Protein 3CGG (pdb70)

Nearest PDB structures (foldseek):
  3cgg-assembly2_B  TM=9.320E-01  e=7.647E-38  Corynebacterium glutamicum ATCC 13032
  3l8d-assembly1_A-2  TM=7.790E-01  e=5.181E-12  Bacillus thuringiensis str. Al Hakam
  3h2b-assembly1_A  TM=7.964E-01  e=1.984E-09  Corynebacterium glutamicum ATCC 13032
  9fce-assembly2_B  TM=7.310E-01  e=1.446E-09  Streptomyces sp.
  3ou2-assembly1_A  TM=6.911E-01  e=1.068E-07  Streptomyces luridus

Organism: Corynebacterium glutamicum (strain ATCC 13032 / DSM 20300 / JCM 1318 / BCRC 11384 / CCUG 27702 / LMG 3730 / NBRC 12168 / NCIMB 10025 / NRRL B-2784 / 534) (NCBI:txid196627)

Solvent-accessible surface area: 17371 Å² total

B-factor: mean 32.5, std 9.63, range [6.29, 96.03]

InterPro domains:
  IPR029063 S-adenosyl-L-methionine-dependent methyltransferase superfamily [G3DSA:3.40.50.150] (31-225)
  IPR029063 S-adenosyl-L-methionine-dependent methyltransferase superfamily [SSF53335] (32-223)
  IPR041698 Methyltransferase domain 25 [PF13649] (80-171)

Secondary structure (DSSP, 8-state):
---GGGS--HHHHHHHHHHH-----HHHHHHH---TT-EEEEET-TTTHHHHHHHHTT-EEEEEES-HHHHHHHHHH-TTSEEEE--TTTS------EEEEEE------S-HHHHHHHHHHHHHHEEEEEEEEEEEETTSS--HHHHHHHHHHHTEEEEEEESSTT-PBP-TT-SEEEEEEEE-/--HHHHHHHHHHHHHHHTT----HHHHHHH---TT-EEEEET-TT-HHHHHHHHTT-EEEEEES-HHHHHHHHHH-TTSEEEE--TTTS------EEEEEE-S----S-GGGHHHHHHHHHHHEEEEEEEEEEEETTSS--HHHHHHHHHHHTEEEEEEESSTT--B--TT-SEEEEEEEE-

Structure (mmCIF, N/CA/C/O backbone):
data_3CGG
#
_entry.id   3CGG
#
_cell.length_a   51.330
_cell.length_b   87.398
_cell.length_c   92.429
_cell.angle_alpha   90.000
_cell.angle_beta   90.000
_cell.angle_gamma   90.000
#
_symmetry.space_group_name_H-M   'P 21 21 21'
#
loop_
_entity.id
_entity.type
_entity.pdbx_description
1 polymer 'SAM-dependent methyltransferase'
2 non-polymer '2-[N-CYCLOHEXYLAMINO]ETHANE SULFONIC ACID'
3 non-polymer 1,2-ETHANEDIOL
4 non-polymer 'CITRIC ACID'
5 water water
#
loop_
_atom_site.group_PDB
_atom_site.id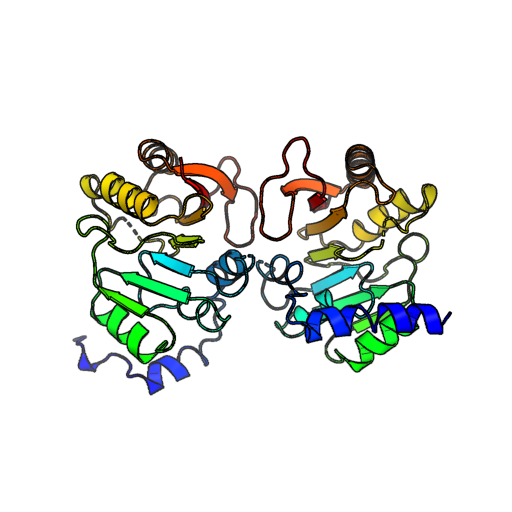
_atom_site.type_symbol
_atom_site.label_atom_id
_atom_site.label_alt_id
_atom_site.label_comp_id
_atom_site.label_asym_id
_atom_site.label_entity_id
_atom_site.label_seq_id
_atom_site.pdbx_PDB_ins_code
_atom_site.Cartn_x
_atom_site.Cartn_y
_atom_site.Cartn_z
_atom_site.occupancy
_atom_site.B_iso_or_equiv
_atom_site.auth_seq_id
_atom_site.auth_comp_id
_atom_site.auth_asym_id
_atom_site.auth_atom_id
_atom_site.pdbx_PDB_model_num
ATOM 1 N N . ASP A 1 10 ? 51.651 29.755 27.343 1.00 58.02 9 ASP A N 1
ATOM 2 C CA . ASP A 1 10 ? 51.459 28.376 26.812 1.00 59.70 9 ASP A CA 1
ATOM 3 C C . ASP A 1 10 ? 50.064 28.230 26.176 1.00 60.32 9 ASP A C 1
ATOM 4 O O . ASP A 1 10 ? 49.648 27.130 25.814 1.00 60.01 9 ASP A O 1
ATOM 6 N N . ASN A 1 11 ? 49.370 29.360 26.021 1.00 60.91 10 ASN A N 1
ATOM 7 C CA . ASN A 1 11 ? 48.048 29.412 25.395 1.00 60.61 10 ASN A CA 1
ATOM 8 C C . ASN A 1 11 ? 48.123 29.260 23.863 1.00 59.76 10 ASN A C 1
ATOM 9 O O . ASN A 1 11 ? 48.995 29.845 23.212 1.00 59.80 10 ASN A O 1
ATOM 14 N N . ASN A 1 12 ? 47.194 28.477 23.306 1.00 57.98 11 ASN A N 1
ATOM 15 C CA . ASN A 1 12 ? 47.165 28.131 21.875 1.00 55.87 11 ASN A CA 1
ATOM 16 C C . ASN A 1 12 ? 45.713 27.795 21.468 1.00 55.82 11 ASN A C 1
ATOM 17 O O . ASN A 1 12 ? 44.858 27.643 22.348 1.00 54.84 11 ASN A O 1
ATOM 22 N N . PRO A 1 13 ? 45.421 27.692 20.145 1.00 56.70 12 PRO A N 1
ATOM 23 C CA . PRO A 1 13 ? 44.012 27.539 19.695 1.00 55.98 12 PRO A CA 1
ATOM 24 C C . PRO A 1 13 ? 43.334 26.176 20.015 1.00 53.73 12 PRO A C 1
ATOM 25 O O . PRO A 1 13 ? 42.114 26.024 19.794 1.00 50.62 12 PRO A O 1
ATOM 29 N N . ALA A 1 14 ? 44.114 25.216 20.527 1.00 51.98 13 ALA A N 1
ATOM 30 C CA . ALA A 1 14 ? 43.578 23.959 21.058 1.00 51.08 13 ALA A CA 1
ATOM 31 C C . ALA A 1 14 ? 42.954 24.104 22.468 1.00 50.78 13 ALA A C 1
ATOM 32 O O . ALA A 1 14 ? 42.340 23.151 22.969 1.00 50.32 13 ALA A O 1
ATOM 34 N N . HIS A 1 15 ? 43.122 25.273 23.100 1.00 50.71 14 HIS A N 1
ATOM 35 C CA . HIS A 1 15 ? 42.503 25.589 24.407 1.00 50.47 14 HIS A CA 1
ATOM 36 C C . HIS A 1 15 ? 41.101 26.212 24.324 1.00 51.29 14 HIS A C 1
ATOM 37 O O . HIS A 1 15 ? 40.440 26.376 25.353 1.00 53.32 14 HIS A O 1
ATOM 44 N N . SER A 1 16 ? 40.655 26.593 23.133 1.00 49.37 15 SER A N 1
ATOM 45 C CA . SER A 1 16 ? 39.386 27.328 23.011 1.00 49.22 15 SER A CA 1
ATOM 46 C C . SER A 1 16 ? 38.170 26.382 23.001 1.00 46.90 15 SER A C 1
ATOM 47 O O . SER A 1 16 ? 38.308 25.162 22.887 1.00 44.93 15 SER A O 1
ATOM 50 N N . GLU A 1 17 ? 36.982 26.951 23.159 1.00 46.07 16 GLU A N 1
ATOM 51 C CA . GLU A 1 17 ? 35.780 26.141 23.362 1.00 46.31 16 GLU A CA 1
ATOM 52 C C . GLU A 1 17 ? 35.175 25.753 22.020 1.00 41.70 16 GLU A C 1
ATOM 53 O O . GLU A 1 17 ? 35.080 26.589 21.111 1.00 41.25 16 GLU A O 1
ATOM 59 N N . ASN A 1 18 ? 34.748 24.491 21.919 1.00 37.65 17 ASN A N 1
ATOM 60 C CA . ASN A 1 18 ? 33.954 24.040 20.780 1.00 33.76 17 ASN A CA 1
ATOM 61 C C . ASN A 1 18 ? 32.507 24.488 20.931 1.00 32.32 17 ASN A C 1
ATOM 62 O O . ASN A 1 18 ? 32.152 25.191 21.882 1.00 32.37 17 ASN A O 1
ATOM 67 N N . TYR A 1 19 ? 31.683 24.086 19.969 1.00 31.71 18 TYR A N 1
ATOM 68 C CA . TYR A 1 19 ? 30.288 24.510 19.880 1.00 27.79 18 TYR A CA 1
ATOM 69 C C . TYR A 1 19 ? 29.485 24.142 21.127 1.00 27.46 18 TYR A C 1
ATOM 70 O O . TYR A 1 19 ? 28.767 24.979 21.674 1.00 22.22 18 TYR A O 1
ATOM 79 N N . ALA A 1 20 ? 29.599 22.886 21.566 1.00 26.48 19 ALA A N 1
ATOM 80 C CA . ALA A 1 20 ? 28.893 22.434 22.770 1.00 28.78 19 ALA A CA 1
ATOM 81 C C . ALA A 1 20 ? 29.286 23.283 23.992 1.00 29.59 19 ALA A C 1
ATOM 82 O O . ALA A 1 20 ? 28.434 23.785 24.741 1.00 28.86 19 ALA A O 1
ATOM 84 N N . GLN A 1 21 ? 30.593 23.447 24.163 1.00 33.05 20 GLN A N 1
ATOM 85 C CA . GLN A 1 21 ? 31.143 24.103 25.340 1.00 33.11 20 GLN A CA 1
ATOM 86 C C . GLN A 1 21 ? 30.709 25.565 25.363 1.00 33.65 20 GLN A C 1
ATOM 87 O O . GLN A 1 21 ? 30.200 26.027 26.374 1.00 35.97 20 GLN A O 1
ATOM 93 N N . ARG A 1 22 ? 30.866 26.277 24.250 1.00 34.42 21 ARG A N 1
ATOM 94 C CA . ARG A 1 22 ? 30.357 27.640 24.134 1.00 34.41 21 ARG A CA 1
ATOM 95 C C . ARG A 1 22 ? 28.922 27.755 24.593 1.00 35.62 21 ARG A C 1
ATOM 96 O O . ARG A 1 22 ? 28.614 28.597 25.413 1.00 35.96 21 ARG A O 1
ATOM 104 N N . TRP A 1 23 ? 28.039 26.948 24.007 1.00 36.91 22 TRP A N 1
ATOM 105 C CA . TRP A 1 23 ? 26.599 26.980 24.323 1.00 37.93 22 TRP A CA 1
ATOM 106 C C . TRP A 1 23 ? 26.393 26.755 25.835 1.00 36.49 22 TRP A C 1
ATOM 107 O O . TRP A 1 23 ? 25.752 27.554 26.511 1.00 35.51 22 TRP A O 1
ATOM 118 N N . ARG A 1 24 ? 26.944 25.664 26.368 1.00 36.91 23 ARG A N 1
ATOM 119 C CA . ARG A 1 24 ? 26.779 25.355 27.799 1.00 35.73 23 ARG A CA 1
ATOM 120 C C . ARG A 1 24 ? 27.355 26.449 28.706 1.00 38.59 23 ARG A C 1
ATOM 121 O O . ARG A 1 24 ? 26.731 26.815 29.697 1.00 37.93 23 ARG A O 1
ATOM 129 N N . ASN A 1 25 ? 28.547 26.951 28.377 1.00 41.65 24 ASN A N 1
ATOM 130 C CA . ASN A 1 25 ? 29.197 27.989 29.182 1.00 43.89 24 ASN A CA 1
ATOM 131 C C . ASN A 1 25 ? 28.380 29.303 29.202 1.00 45.48 24 ASN A C 1
ATOM 132 O O . ASN A 1 25 ? 28.331 29.969 30.243 1.00 46.69 24 ASN A O 1
ATOM 137 N N A LEU A 1 26 ? 27.747 29.666 28.085 0.50 46.09 25 LEU A N 1
ATOM 138 N N B LEU A 1 26 ? 27.746 29.659 28.086 0.50 45.53 25 LEU A N 1
ATOM 139 C CA A LEU A 1 26 ? 26.913 30.878 28.049 0.50 47.81 25 LEU A CA 1
ATOM 140 C CA B LEU A 1 26 ? 26.916 30.869 28.042 0.50 46.72 25 LEU A CA 1
ATOM 141 C C A LEU A 1 26 ? 25.624 30.694 28.868 0.50 49.65 25 LEU A C 1
ATOM 142 C C B LEU A 1 26 ? 25.647 30.674 28.891 0.50 49.03 25 LEU A C 1
ATOM 143 O O A LEU A 1 26 ? 25.299 31.532 29.716 0.50 51.09 25 LEU A O 1
ATOM 144 O O B LEU A 1 26 ? 25.366 31.476 29.790 0.50 50.21 25 LEU A O 1
ATOM 149 N N . ALA A 1 27 ? 24.907 29.594 28.634 1.00 49.89 26 ALA A N 1
ATOM 150 C CA . ALA A 1 27 ? 23.700 29.271 29.420 1.00 50.03 26 ALA A CA 1
ATOM 151 C C . ALA A 1 27 ? 23.999 29.180 30.932 1.00 51.52 26 ALA A C 1
ATOM 152 O O . ALA A 1 27 ? 23.181 29.586 31.754 1.00 48.65 26 ALA A O 1
ATOM 154 N N . ALA A 1 28 ? 25.173 28.643 31.283 1.00 54.42 27 ALA A N 1
ATOM 155 C CA . ALA A 1 28 ? 25.598 28.491 32.683 1.00 55.47 27 ALA A CA 1
ATOM 156 C C . ALA A 1 28 ? 26.096 29.800 33.303 1.00 57.15 27 ALA A C 1
ATOM 157 O O . ALA A 1 28 ? 25.990 29.975 34.519 1.00 57.38 27 ALA A O 1
ATOM 159 N N . ALA A 1 29 ? 26.665 30.694 32.484 1.00 57.96 28 ALA A N 1
ATOM 160 C CA . ALA A 1 29 ? 27.139 32.004 32.961 1.00 59.69 28 ALA A CA 1
ATOM 161 C C . ALA A 1 29 ? 25.966 32.845 33.465 1.00 60.27 28 ALA A C 1
ATOM 162 O O . ALA A 1 29 ? 26.083 33.533 34.490 1.00 61.59 28 ALA A O 1
ATOM 164 N N . GLY A 1 30 ? 24.842 32.775 32.746 1.00 59.05 29 GLY A N 1
ATOM 165 C CA . GLY A 1 30 ? 23.642 33.540 33.091 1.00 58.21 29 GLY A CA 1
ATOM 166 C C . GLY A 1 30 ? 23.816 35.062 33.134 1.00 56.20 29 GLY A C 1
ATOM 167 O O . GLY A 1 30 ? 23.205 35.727 33.977 1.00 56.83 29 GLY A O 1
ATOM 168 N N . ASN A 1 31 ? 24.645 35.616 32.241 1.00 52.75 30 ASN A N 1
ATOM 169 C CA . ASN A 1 31 ? 24.933 37.062 32.250 1.00 50.16 30 ASN A CA 1
ATOM 170 C C . ASN A 1 31 ? 23.924 37.846 31.401 1.00 47.13 30 ASN A C 1
ATOM 171 O O . ASN A 1 31 ? 23.411 37.342 30.391 1.00 46.45 30 ASN A O 1
ATOM 176 N N . ASP A 1 32 ? 23.687 39.090 31.815 1.00 43.00 31 ASP A N 1
ATOM 177 C CA . ASP A 1 32 ? 22.762 39.994 31.150 1.00 40.71 31 ASP A CA 1
ATOM 178 C C . ASP A 1 32 ? 23.486 40.541 29.945 1.00 37.89 31 ASP A C 1
ATOM 179 O O . ASP A 1 32 ? 24.071 41.630 30.015 1.00 41.42 31 ASP A O 1
ATOM 184 N N . ILE A 1 33 ? 23.479 39.790 28.839 1.00 34.38 32 ILE A N 1
ATOM 185 C CA . ILE A 1 33 ? 24.287 40.180 27.657 1.00 35.82 32 ILE A CA 1
ATOM 186 C C . ILE A 1 33 ? 23.484 40.702 26.482 1.00 31.43 32 ILE A C 1
ATOM 187 O O . ILE A 1 33 ? 24.069 41.039 25.445 1.00 32.88 32 ILE A O 1
ATOM 192 N N . TYR A 1 34 ? 22.170 40.825 26.650 1.00 28.98 33 TYR A N 1
ATOM 193 C CA . TYR A 1 34 ? 21.291 41.157 25.516 1.00 27.55 33 TYR A CA 1
ATOM 194 C C . TYR A 1 34 ? 20.630 42.570 25.552 1.00 27.80 33 TYR A C 1
ATOM 195 O O . TYR A 1 34 ? 19.732 42.862 24.761 1.00 26.39 33 TYR A O 1
ATOM 204 N N . GLY A 1 35 ? 21.100 43.418 26.455 1.00 24.72 34 GLY A N 1
ATOM 205 C CA . GLY A 1 35 ? 20.602 44.765 26.624 1.00 25.50 34 GLY A CA 1
ATOM 206 C C . GLY A 1 35 ? 20.538 45.557 25.348 1.00 26.95 34 GLY A C 1
ATOM 207 O O . GLY A 1 35 ? 19.543 46.203 25.074 1.00 26.34 34 GLY A O 1
ATOM 208 N N . GLU A 1 36 ? 21.619 45.507 24.575 1.00 25.80 35 GLU A N 1
ATOM 209 C CA . GLU A 1 36 ? 21.723 46.254 23.364 1.00 25.54 35 GLU A CA 1
ATOM 210 C C . GLU A 1 36 ? 20.720 45.698 22.351 1.00 24.63 35 GLU A C 1
ATOM 211 O O . GLU A 1 36 ? 20.066 46.451 21.686 1.00 21.43 35 GLU A O 1
ATOM 217 N N . ALA A 1 37 ? 20.600 44.385 22.293 1.00 21.75 36 ALA A N 1
ATOM 218 C CA . ALA A 1 37 ? 19.661 43.743 21.398 1.00 25.77 36 ALA A CA 1
ATOM 219 C C . ALA A 1 37 ? 18.228 44.086 21.763 1.00 21.44 36 ALA A C 1
ATOM 220 O O . ALA A 1 37 ? 17.401 44.226 20.874 1.00 24.86 36 ALA A O 1
ATOM 222 N N . ARG A 1 38 ? 17.921 44.229 23.063 1.00 20.93 37 ARG A N 1
ATOM 223 C CA . ARG A 1 38 ? 16.559 44.550 23.495 1.00 21.50 37 ARG A CA 1
ATOM 224 C C . ARG A 1 38 ? 16.143 45.928 22.953 1.00 22.44 37 ARG A C 1
ATOM 225 O O . ARG A 1 38 ? 15.028 46.079 22.428 1.00 24.89 37 ARG A O 1
ATOM 233 N N . LEU A 1 39 ? 17.053 46.890 22.996 1.00 22.55 38 LEU A N 1
ATOM 234 C CA . LEU A 1 39 ? 16.776 48.249 22.510 1.00 23.55 38 LEU A CA 1
ATOM 235 C C . LEU A 1 39 ? 16.506 48.241 21.016 1.00 25.57 38 LEU A C 1
ATOM 236 O O . LEU A 1 39 ? 15.516 48.797 20.585 1.00 26.67 38 LEU A O 1
ATOM 241 N N . ILE A 1 40 ? 17.372 47.587 20.236 1.00 26.20 39 ILE A N 1
ATOM 242 C CA . ILE A 1 40 ? 17.186 47.459 18.787 1.00 25.61 39 ILE A CA 1
ATOM 243 C C . ILE A 1 40 ? 15.882 46.740 18.451 1.00 25.53 39 ILE A C 1
ATOM 244 O O . ILE A 1 40 ? 15.164 47.147 17.564 1.00 24.01 39 ILE A O 1
ATOM 249 N N . ASP A 1 41 ? 15.574 45.669 19.170 1.00 24.84 40 ASP A N 1
ATOM 250 C CA . ASP A 1 41 ? 14.260 44.997 19.031 1.00 25.11 40 ASP A CA 1
ATOM 251 C C . ASP A 1 41 ? 13.087 45.959 19.288 1.00 24.42 40 ASP A C 1
ATOM 252 O O . ASP A 1 41 ? 12.108 45.933 18.549 1.00 22.88 40 ASP A O 1
ATOM 257 N N . ALA A 1 42 ? 13.184 46.801 20.312 1.00 22.35 41 ALA A N 1
ATOM 258 C CA . ALA A 1 42 ? 12.114 47.754 20.605 1.00 23.69 41 ALA A CA 1
ATOM 259 C C . ALA A 1 42 ? 11.934 48.784 19.481 1.00 25.50 41 ALA A C 1
ATOM 260 O O . ALA A 1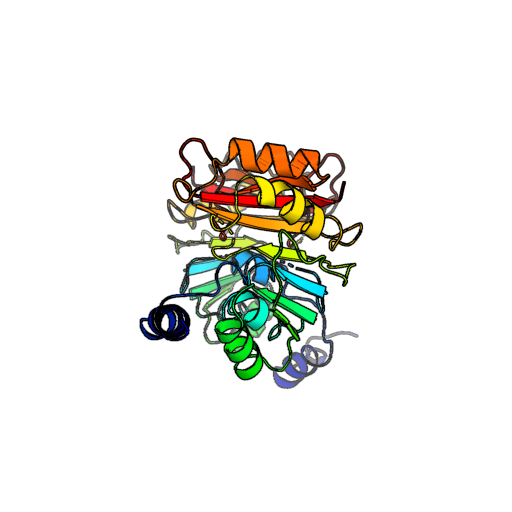 42 ? 10.847 49.308 19.255 1.00 25.10 41 ALA A O 1
ATOM 270 N N . ALA A 1 44 ? 12.695 48.194 16.213 1.00 25.24 43 ALA A N 1
ATOM 271 C CA . ALA A 1 44 ? 12.496 47.523 14.931 1.00 25.41 43 ALA A CA 1
ATOM 272 C C . ALA A 1 44 ? 11.020 47.216 14.568 1.00 26.32 43 ALA A C 1
ATOM 273 O O . ALA A 1 44 ? 10.234 46.766 15.424 1.00 24.13 43 ALA A O 1
ATOM 275 N N . PRO A 1 45 ? 10.647 47.376 13.274 1.00 25.44 44 PRO A N 1
ATOM 276 C CA . PRO A 1 45 ? 9.421 46.705 12.874 1.00 25.70 44 PRO A CA 1
ATOM 277 C C . PRO A 1 45 ? 9.680 45.193 12.879 1.00 25.36 44 PRO A C 1
ATOM 278 O O . PRO A 1 45 ? 10.828 44.782 12.880 1.00 27.32 44 PRO A O 1
ATOM 282 N N . ARG A 1 46 ? 8.635 44.386 12.839 1.00 26.63 45 ARG A N 1
ATOM 283 C CA . ARG A 1 46 ? 8.790 42.925 12.739 1.00 27.03 45 ARG A CA 1
ATOM 284 C C . ARG A 1 46 ? 9.408 42.584 11.398 1.00 26.60 45 ARG A C 1
ATOM 285 O O . ARG A 1 46 ? 9.180 43.277 10.402 1.00 27.45 45 ARG A O 1
ATOM 293 N N . GLY A 1 47 ? 10.273 41.580 11.404 1.00 27.74 46 GLY A N 1
ATOM 294 C CA . GLY A 1 47 ? 11.005 41.186 10.208 1.00 28.36 46 GLY A CA 1
ATOM 295 C C . GLY A 1 47 ? 11.860 42.270 9.586 1.00 25.48 46 GLY A C 1
ATOM 296 O O . GLY A 1 47 ? 12.038 42.287 8.388 1.00 27.78 46 GLY A O 1
ATOM 297 N N . ALA A 1 48 ? 12.410 43.165 10.398 1.00 25.28 47 ALA A N 1
ATOM 298 C CA . ALA A 1 48 ? 13.311 44.187 9.918 1.00 26.05 47 ALA A CA 1
ATOM 299 C C . ALA A 1 48 ? 14.585 43.580 9.342 1.00 27.92 47 ALA A C 1
ATOM 300 O O . ALA A 1 48 ? 14.968 42.446 9.669 1.00 26.57 47 ALA A O 1
ATOM 302 N N . LYS A 1 49 ? 15.216 44.355 8.462 1.00 27.52 48 LYS A N 1
ATOM 303 C CA . LYS A 1 49 ? 16.568 44.023 7.989 1.00 26.36 48 LYS A CA 1
ATOM 304 C C . LYS A 1 49 ? 17.586 44.837 8.787 1.00 25.19 48 LYS A C 1
ATOM 305 O O . LYS A 1 49 ? 17.542 46.070 8.846 1.00 24.35 48 LYS A O 1
ATOM 311 N N . ILE A 1 50 ? 18.467 44.117 9.466 1.00 23.63 49 ILE A N 1
ATOM 312 C CA . ILE A 1 50 ? 19.330 44.735 10.467 1.00 23.91 49 ILE A CA 1
ATOM 313 C C . ILE A 1 50 ? 20.755 44.313 10.232 1.00 22.26 49 ILE A C 1
ATOM 314 O O . ILE A 1 50 ? 21.009 43.127 10.018 1.00 24.12 49 ILE A O 1
ATOM 319 N N . LEU A 1 51 ? 21.663 45.295 10.281 1.00 21.20 50 LEU A N 1
ATOM 320 C CA . LEU A 1 51 ? 23.093 45.114 10.218 1.00 23.10 50 LEU A CA 1
ATOM 321 C C . LEU A 1 51 ? 23.702 45.194 11.629 1.00 24.75 50 LEU A C 1
ATOM 322 O O . LEU A 1 51 ? 23.572 46.201 12.324 1.00 27.09 50 LEU A O 1
ATOM 327 N N . ASP A 1 52 ? 24.371 44.123 12.044 1.00 25.00 51 ASP A N 1
ATOM 328 C CA . ASP A 1 52 ? 25.177 44.136 13.277 1.00 25.61 51 ASP A CA 1
ATOM 329 C C . ASP A 1 52 ? 26.614 44.409 12.860 1.00 23.03 51 ASP A C 1
ATOM 330 O O . ASP A 1 52 ? 27.319 43.507 12.429 1.00 26.85 51 ASP A O 1
ATOM 335 N N . ALA A 1 53 ? 27.004 45.673 12.958 1.00 22.38 52 ALA A N 1
ATOM 336 C CA . ALA A 1 53 ? 28.279 46.233 12.467 1.00 24.69 52 ALA A CA 1
ATOM 337 C C . ALA A 1 53 ? 29.317 46.113 13.568 1.00 26.50 52 ALA A C 1
ATOM 338 O O . ALA A 1 53 ? 29.094 46.625 14.652 1.00 28.78 52 ALA A O 1
ATOM 340 N N . GLY A 1 54 ? 30.416 45.420 13.290 1.00 27.70 53 GLY A N 1
ATOM 341 C CA . GLY A 1 54 ? 31.360 44.992 14.306 1.00 26.60 53 GLY A CA 1
ATOM 342 C C . GLY A 1 54 ? 30.725 44.013 15.301 1.00 26.30 53 GLY A C 1
ATOM 343 O O . GLY A 1 54 ? 30.744 44.258 16.507 1.00 26.48 53 GLY A O 1
ATOM 344 N N . CYS A 1 55 ? 30.214 42.900 14.787 1.00 24.44 54 CYS A N 1
ATOM 345 C CA . CYS A 1 55 ? 29.330 41.995 15.523 1.00 25.26 54 CYS A CA 1
ATOM 346 C C . CYS A 1 55 ? 30.017 41.015 16.452 1.00 27.10 54 CYS A C 1
ATOM 347 O O . CYS A 1 55 ? 29.336 40.310 17.221 1.00 25.09 54 CYS A O 1
ATOM 350 N N . GLY A 1 56 ? 31.339 40.936 16.367 1.00 23.72 55 GLY A N 1
ATOM 351 C CA . GLY A 1 56 ? 32.087 39.933 17.141 1.00 24.35 55 GLY A CA 1
ATOM 352 C C . GLY A 1 56 ? 31.566 38.547 16.780 1.00 23.76 55 GLY A C 1
ATOM 353 O O . GLY A 1 56 ? 31.370 38.237 15.609 1.00 22.37 55 GLY A O 1
ATOM 354 N N . GLN A 1 57 ? 31.286 37.728 17.783 1.00 20.55 56 GLN A N 1
ATOM 355 C CA . GLN A 1 57 ? 30.752 36.397 17.523 1.00 21.35 56 GLN A CA 1
ATOM 356 C C . GLN A 1 57 ? 29.212 36.324 17.469 1.00 23.63 56 GLN A C 1
ATOM 357 O O . GLN A 1 57 ? 28.624 35.232 17.580 1.00 25.12 56 GLN A O 1
ATOM 363 N N . GLY A 1 58 ? 28.566 37.477 17.272 1.00 22.57 57 GLY A N 1
ATOM 364 C CA . GLY A 1 58 ? 27.172 37.549 16.861 1.00 25.40 57 GLY A CA 1
ATOM 365 C C . GLY A 1 58 ? 26.131 37.646 17.958 1.00 26.63 57 GLY A C 1
ATOM 366 O O . GLY A 1 58 ? 24.973 37.414 17.712 1.00 27.92 57 GLY A O 1
ATOM 367 N N . ARG A 1 59 ? 26.532 38.031 19.157 1.00 26.57 58 ARG A N 1
ATOM 368 C CA . ARG A 1 59 ? 25.642 38.069 20.330 1.00 27.75 58 ARG A CA 1
ATOM 369 C C . ARG A 1 59 ? 24.389 38.918 20.095 1.00 28.13 58 ARG A C 1
ATOM 370 O O . ARG A 1 59 ? 23.277 38.478 20.386 1.00 29.89 58 ARG A O 1
ATOM 378 N N A ILE A 1 60 ? 24.562 40.101 19.514 0.50 25.51 59 ILE A N 1
ATOM 379 N N B ILE A 1 60 ? 24.572 40.128 19.557 0.50 26.22 59 ILE A N 1
ATOM 380 C CA A ILE A 1 60 ? 23.448 41.001 19.295 0.50 25.52 59 ILE A CA 1
ATOM 381 C CA B ILE A 1 60 ? 23.450 41.017 19.279 0.50 26.76 59 ILE A CA 1
ATOM 382 C C A ILE A 1 60 ? 22.626 40.601 18.060 0.50 25.40 59 ILE A C 1
ATOM 383 C C B ILE A 1 60 ? 22.640 40.536 18.076 0.50 25.82 59 ILE A C 1
ATOM 384 O O A ILE A 1 60 ? 21.425 40.403 18.149 0.50 23.16 59 ILE A O 1
ATOM 385 O O B ILE A 1 60 ? 21.465 40.228 18.201 0.50 22.50 59 ILE A O 1
ATOM 394 N N . GLY A 1 61 ? 23.276 40.458 16.910 1.00 25.74 60 GLY A N 1
ATOM 395 C CA . GLY A 1 61 ? 22.603 40.035 15.722 1.00 23.70 60 GLY A CA 1
ATOM 396 C C . GLY A 1 61 ? 21.958 38.674 15.826 1.00 23.97 60 GLY A C 1
ATOM 397 O O . GLY A 1 61 ? 20.896 38.473 15.282 1.00 24.60 60 GLY A O 1
ATOM 398 N N . GLY A 1 62 ? 22.619 37.732 16.494 1.00 22.90 61 GLY A N 1
ATOM 399 C CA . GLY A 1 62 ? 22.084 36.388 16.727 1.00 25.06 61 GLY A CA 1
ATOM 400 C C . GLY A 1 62 ? 20.774 36.412 17.515 1.00 25.72 61 GLY A C 1
ATOM 401 O O . GLY A 1 62 ? 19.809 35.746 17.139 1.00 24.75 61 GLY A O 1
ATOM 402 N N . TYR A 1 63 ? 20.750 37.196 18.589 1.00 23.75 62 TYR A N 1
ATOM 403 C CA . TYR A 1 63 ? 19.514 37.428 19.371 1.00 26.02 62 TYR A CA 1
ATOM 404 C C . TYR A 1 63 ? 18.425 37.993 18.475 1.00 22.54 62 TYR A C 1
ATOM 405 O O . TYR A 1 63 ? 17.295 37.488 18.442 1.00 20.81 62 TYR A O 1
ATOM 414 N N . LEU A 1 64 ? 18.773 39.018 17.702 1.00 23.44 63 LEU A N 1
ATOM 415 C CA . LEU A 1 64 ? 17.804 39.638 16.806 1.00 22.60 63 LEU A CA 1
ATOM 416 C C . LEU A 1 64 ? 17.260 38.657 15.744 1.00 25.21 63 LEU A C 1
ATOM 417 O O . LEU A 1 64 ? 16.061 38.705 15.391 1.00 24.09 63 LEU A O 1
ATOM 422 N N A SER A 1 65 ? 18.112 37.760 15.262 0.50 24.78 64 SER A N 1
ATOM 423 N N B SER A 1 65 ? 18.107 37.760 15.263 0.50 24.65 64 SER A N 1
ATOM 424 C CA A SER A 1 65 ? 17.691 36.762 14.274 0.50 23.34 64 SER A CA 1
ATOM 425 C CA B SER A 1 65 ? 17.679 36.783 14.265 0.50 23.21 64 SER A CA 1
ATOM 426 C C A SER A 1 65 ? 16.637 35.834 14.888 0.50 24.92 64 SER A C 1
ATOM 427 C C B SER A 1 65 ? 16.662 35.802 14.875 0.50 24.81 64 SER A C 1
ATOM 428 O O A SER A 1 65 ? 15.678 35.448 14.226 0.50 24.41 64 SER A O 1
ATOM 429 O O B SER A 1 65 ? 15.753 35.342 14.192 0.50 24.36 64 SER A O 1
ATOM 434 N N . LYS A 1 66 ? 16.806 35.507 16.168 1.00 25.99 65 LYS A N 1
ATOM 435 C CA . LYS A 1 66 ? 15.846 34.700 16.886 1.00 26.43 65 LYS A CA 1
ATOM 436 C C . LYS A 1 66 ? 14.520 35.423 17.128 1.00 25.47 65 LYS A C 1
ATOM 437 O O . LYS A 1 66 ? 13.541 34.779 17.408 1.00 23.96 65 LYS A O 1
ATOM 443 N N . GLN A 1 67 ? 14.480 36.739 16.997 1.00 25.88 66 GLN A N 1
ATOM 444 C CA . GLN A 1 67 ? 13.213 37.482 17.050 1.00 27.07 66 GLN A CA 1
ATOM 445 C C . GLN A 1 67 ? 12.533 37.631 15.696 1.00 26.48 66 GLN A C 1
ATOM 446 O O . GLN A 1 67 ? 11.517 38.317 15.585 1.00 27.67 66 GLN A O 1
ATOM 452 N N . GLY A 1 68 ? 13.076 36.993 14.665 1.00 27.99 67 GLY A N 1
ATOM 453 C CA . GLY A 1 68 ? 12.425 36.983 13.324 1.00 27.13 67 GLY A CA 1
ATOM 454 C C . GLY A 1 68 ? 12.901 38.074 12.364 1.00 25.24 67 GLY A C 1
ATOM 455 O O . GLY A 1 68 ? 12.360 38.247 11.258 1.00 22.13 67 GLY A O 1
ATOM 456 N N . HIS A 1 69 ? 13.941 38.794 12.763 1.00 26.05 68 HIS A N 1
ATOM 457 C CA . HIS A 1 69 ? 14.558 39.794 11.903 1.00 25.52 68 HIS A CA 1
ATOM 458 C C . HIS A 1 69 ? 15.527 39.167 10.876 1.00 24.22 68 HIS A C 1
ATOM 459 O O . HIS A 1 69 ? 16.026 38.078 11.095 1.00 25.26 68 HIS A O 1
ATOM 466 N N . ASP A 1 70 ? 15.789 39.903 9.786 1.00 24.71 69 ASP A N 1
ATOM 467 C CA . ASP A 1 70 ? 16.743 39.499 8.760 1.00 26.00 69 ASP A CA 1
ATOM 468 C C . ASP A 1 70 ? 18.075 40.154 9.085 1.00 24.76 69 ASP A C 1
ATOM 469 O O . ASP A 1 70 ? 18.262 41.365 8.895 1.00 22.76 69 ASP A O 1
ATOM 474 N N . VAL A 1 71 ? 18.981 39.367 9.657 1.00 24.21 70 VAL A N 1
ATOM 475 C CA . VAL A 1 71 ? 20.211 39.929 10.216 1.00 23.27 70 VAL A CA 1
ATOM 476 C C . VAL A 1 71 ? 21.417 39.591 9.365 1.00 23.82 70 VAL A C 1
ATOM 477 O O . VAL A 1 71 ? 21.586 38.454 8.966 1.00 24.26 70 VAL A O 1
ATOM 481 N N . LEU A 1 72 ? 22.236 40.605 9.100 1.00 22.78 71 LEU A N 1
ATOM 482 C CA . LEU A 1 72 ? 23.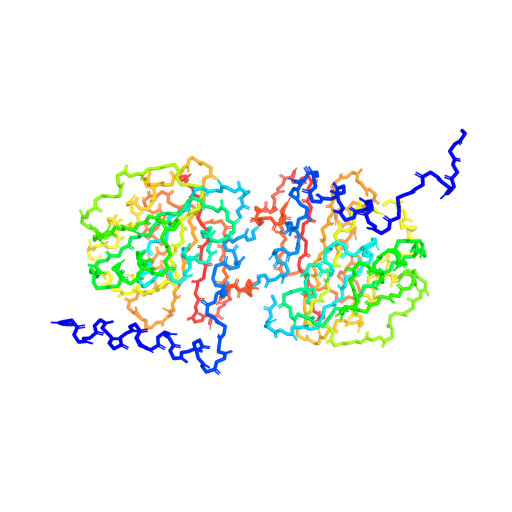622 40.416 8.593 1.00 24.90 71 LEU A CA 1
ATOM 483 C C . LEU A 1 72 ? 24.562 40.967 9.641 1.00 24.11 71 LEU A C 1
ATOM 484 O O . LEU A 1 72 ? 24.388 42.098 10.092 1.00 25.42 71 LEU A O 1
ATOM 489 N N . GLY A 1 73 ? 25.558 40.173 10.025 1.00 23.03 72 GLY A N 1
ATOM 490 C CA . GLY A 1 73 ? 26.595 40.626 10.954 1.00 24.48 72 GLY A CA 1
ATOM 491 C C . GLY A 1 73 ? 27.935 40.674 10.209 1.00 26.35 72 GLY A C 1
ATOM 492 O O . GLY A 1 73 ? 28.262 39.771 9.418 1.00 25.57 72 GLY A O 1
ATOM 493 N N . THR A 1 74 ? 28.675 41.756 10.416 1.00 24.94 73 THR A N 1
ATOM 494 C CA . THR A 1 74 ? 30.005 41.902 9.850 1.00 26.21 73 THR A CA 1
ATOM 495 C C . THR A 1 74 ? 31.024 42.220 10.963 1.00 23.28 73 THR A C 1
ATOM 496 O O . THR A 1 74 ? 30.756 43.005 11.882 1.00 25.64 73 THR A O 1
ATOM 500 N N . ASP A 1 75 ? 32.180 41.584 10.889 1.00 23.95 74 ASP A N 1
ATOM 501 C CA . ASP A 1 75 ? 33.282 41.817 11.800 1.00 25.78 74 ASP A CA 1
ATOM 502 C C . ASP A 1 75 ? 34.595 41.432 11.101 1.00 27.11 74 ASP A C 1
ATOM 503 O O . ASP A 1 75 ? 34.642 40.589 10.182 1.00 22.35 74 ASP A O 1
ATOM 508 N N . LEU A 1 76 ? 35.681 42.026 11.559 1.00 27.04 75 LEU A N 1
ATOM 509 C CA . LEU A 1 76 ? 36.982 41.806 10.907 1.00 28.80 75 LEU A CA 1
ATOM 510 C C . LEU A 1 76 ? 37.656 40.507 11.395 1.00 28.18 75 LEU A C 1
ATOM 511 O O . LEU A 1 76 ? 38.591 40.044 10.800 1.00 27.86 75 LEU A O 1
ATOM 516 N N . ASP A 1 77 ? 37.162 39.928 12.482 1.00 26.60 76 ASP A N 1
ATOM 517 C CA . ASP A 1 77 ? 37.790 38.778 13.072 1.00 25.96 76 ASP A CA 1
ATOM 518 C C . ASP A 1 77 ? 37.154 37.498 12.522 1.00 26.03 76 ASP A C 1
ATOM 519 O O . ASP A 1 77 ? 35.959 37.242 12.768 1.00 24.85 76 ASP A O 1
ATOM 524 N N . PRO A 1 78 ? 37.925 36.714 11.740 1.00 26.75 77 PRO A N 1
ATOM 525 C CA . PRO A 1 78 ? 37.395 35.505 11.117 1.00 27.64 77 PRO A CA 1
ATOM 526 C C . PRO A 1 78 ? 37.023 34.366 12.048 1.00 24.72 77 PRO A C 1
ATOM 527 O O . PRO A 1 78 ? 36.159 33.582 11.701 1.00 25.95 77 PRO A O 1
ATOM 531 N N . ILE A 1 79 ? 37.675 34.252 13.196 1.00 25.79 78 ILE A N 1
ATOM 532 C CA . ILE A 1 79 ? 37.348 33.205 14.166 1.00 28.31 78 ILE A CA 1
ATOM 533 C C . ILE A 1 79 ? 35.990 33.490 14.794 1.00 27.78 78 ILE A C 1
ATOM 534 O O . ILE A 1 79 ? 35.215 32.598 15.069 1.00 25.84 78 ILE A O 1
ATOM 539 N N . LEU A 1 80 ? 35.713 34.753 15.054 1.00 28.71 79 LEU A N 1
ATOM 540 C CA . LEU A 1 80 ? 34.493 35.110 15.718 1.00 26.47 79 LEU A CA 1
ATOM 541 C C . LEU A 1 80 ? 33.322 34.984 14.734 1.00 23.63 79 LEU A C 1
ATOM 542 O O . LEU A 1 80 ? 32.236 34.579 15.116 1.00 22.15 79 LEU A O 1
ATOM 547 N N . ILE A 1 81 ? 33.541 35.309 13.463 1.00 22.88 80 ILE A N 1
ATOM 548 C CA . ILE A 1 81 ? 32.500 35.133 12.450 1.00 23.24 80 ILE A CA 1
ATOM 549 C C . ILE A 1 81 ? 32.196 33.670 12.253 1.00 26.35 80 ILE A C 1
ATOM 550 O O . ILE A 1 81 ? 31.056 33.258 12.005 1.00 28.20 80 ILE A O 1
ATOM 555 N N . ASP A 1 82 ? 33.222 32.858 12.371 1.00 27.57 81 ASP A N 1
ATOM 556 C CA . ASP A 1 82 ? 33.008 31.422 12.312 1.00 27.91 81 ASP A CA 1
ATOM 557 C C . ASP A 1 82 ? 32.112 30.919 13.464 1.00 28.13 81 ASP A C 1
ATOM 558 O O . ASP A 1 82 ? 31.234 30.106 13.251 1.00 22.98 81 ASP A O 1
ATOM 563 N N . TYR A 1 83 ? 32.345 31.424 14.681 1.00 25.58 82 TYR A N 1
ATOM 564 C CA . TYR A 1 83 ? 31.493 31.102 15.825 1.00 25.43 82 TYR A CA 1
ATOM 565 C C . TYR A 1 83 ? 30.053 31.531 15.592 1.00 25.14 82 TYR A C 1
ATOM 566 O O . TYR A 1 83 ? 29.140 30.768 15.848 1.00 24.40 82 TYR A O 1
ATOM 575 N N . ALA A 1 84 ? 29.867 32.757 15.089 1.00 25.39 83 ALA A N 1
ATOM 576 C CA . ALA A 1 84 ? 28.559 33.270 14.680 1.00 24.54 83 ALA A CA 1
ATOM 577 C C . ALA A 1 84 ? 27.858 32.371 13.681 1.00 24.18 83 ALA A C 1
ATOM 578 O O . ALA A 1 84 ? 26.673 32.101 13.836 1.00 23.85 83 ALA A O 1
ATOM 580 N N . LYS A 1 85 ? 28.576 31.905 12.668 1.00 25.14 84 LYS A N 1
ATOM 581 C CA . LYS A 1 85 ? 27.958 31.035 11.657 1.00 28.66 84 LYS A CA 1
ATOM 582 C C . LYS A 1 85 ? 27.506 29.723 12.274 1.00 30.87 84 LYS A C 1
ATOM 583 O O . LYS A 1 85 ? 26.451 29.234 11.925 1.00 33.58 84 LYS A O 1
ATOM 589 N N . GLN A 1 86 ? 28.276 29.185 13.219 1.00 32.03 85 GLN A N 1
ATOM 590 C CA . GLN A 1 86 ? 27.903 27.941 13.926 1.00 33.80 85 GLN A CA 1
ATOM 591 C C . GLN A 1 86 ? 26.754 28.194 14.868 1.00 33.23 85 GLN A C 1
ATOM 592 O O . GLN A 1 86 ? 25.849 27.348 14.993 1.00 31.96 85 GLN A O 1
ATOM 598 N N . ASP A 1 87 ? 26.779 29.341 15.551 1.00 27.02 86 ASP A N 1
ATOM 599 C CA . ASP A 1 87 ? 25.819 29.539 16.628 1.00 29.49 86 ASP A CA 1
ATOM 600 C C . ASP A 1 87 ? 24.472 30.095 16.151 1.00 31.41 86 ASP A C 1
ATOM 601 O O . ASP A 1 87 ? 23.437 29.845 16.781 1.00 29.83 86 ASP A O 1
ATOM 606 N N . PHE A 1 88 ? 24.496 30.851 15.052 1.00 28.27 87 PHE A N 1
ATOM 607 C CA . PHE A 1 88 ? 23.319 31.543 14.554 1.00 30.69 87 PHE A CA 1
ATOM 608 C C . PHE A 1 88 ? 23.168 31.331 13.053 1.00 32.66 87 PHE A C 1
ATOM 609 O O . PHE A 1 88 ? 23.339 32.269 12.295 1.00 29.65 87 PHE A O 1
ATOM 617 N N . PRO A 1 89 ? 22.791 30.097 12.626 1.00 35.12 88 PRO A N 1
ATOM 618 C CA . PRO A 1 89 ? 22.681 29.790 11.193 1.00 35.92 88 PRO A CA 1
ATOM 619 C C . PRO A 1 89 ? 21.449 30.385 10.471 1.00 34.84 88 PRO A C 1
ATOM 620 O O . PRO A 1 89 ? 21.410 30.377 9.262 1.00 36.58 88 PRO A O 1
ATOM 624 N N A GLU A 1 90 ? 20.484 30.902 11.222 0.50 35.95 89 GLU A N 1
ATOM 625 N N B GLU A 1 90 ? 20.466 30.896 11.205 0.50 36.11 89 GLU A N 1
ATOM 626 C CA A GLU A 1 90 ? 19.349 31.666 10.662 0.50 36.44 89 GLU A CA 1
ATOM 627 C CA B GLU A 1 90 ? 19.367 31.654 10.571 0.50 36.72 89 GLU A CA 1
ATOM 628 C C A GLU A 1 90 ? 19.677 33.159 10.407 0.50 34.09 89 GLU A C 1
ATOM 629 C C B GLU A 1 90 ? 19.823 33.036 10.076 0.50 34.87 89 GLU A C 1
ATOM 630 O O A GLU A 1 90 ? 18.786 33.959 10.080 0.50 32.38 89 GLU A O 1
ATOM 631 O O B GLU A 1 90 ? 19.184 33.620 9.193 0.50 35.15 89 GLU A O 1
ATOM 642 N N . ALA A 1 91 ? 20.937 33.538 10.609 1.00 31.14 90 ALA A N 1
ATOM 643 C CA . ALA A 1 91 ? 21.399 34.858 10.260 1.00 26.26 90 ALA A CA 1
ATOM 644 C C . ALA A 1 91 ? 22.485 34.730 9.174 1.00 26.88 90 ALA A C 1
ATOM 645 O O . ALA A 1 91 ? 22.856 33.630 8.760 1.00 28.28 90 ALA A O 1
ATOM 647 N N . ARG A 1 92 ? 22.978 35.867 8.698 1.00 26.61 91 ARG A N 1
ATOM 648 C CA . ARG A 1 92 ? 24.041 35.874 7.714 1.00 25.85 91 ARG A CA 1
ATOM 649 C C . ARG A 1 92 ? 25.237 36.609 8.286 1.00 24.75 91 ARG A C 1
ATOM 650 O O . ARG A 1 92 ? 25.076 37.580 9.000 1.00 24.08 91 ARG A O 1
ATOM 658 N N . TRP A 1 93 ? 26.433 36.121 7.982 1.00 24.01 92 TRP A N 1
ATOM 659 C CA . TRP A 1 93 ? 27.641 36.590 8.647 1.00 25.61 92 TRP A CA 1
ATOM 660 C C . TRP A 1 93 ? 28.778 36.719 7.639 1.00 25.15 92 TRP A C 1
ATOM 661 O O . TRP A 1 93 ? 28.918 35.890 6.739 1.00 27.44 92 TRP A O 1
ATOM 672 N N . VAL A 1 94 ? 29.586 37.765 7.796 1.00 26.56 93 VAL A N 1
ATOM 673 C CA . VAL A 1 94 ? 30.659 38.044 6.836 1.00 28.36 93 VAL A CA 1
ATOM 674 C C . VAL A 1 94 ? 31.864 38.648 7.524 1.00 25.82 93 VAL A C 1
ATOM 675 O O . VAL A 1 94 ? 31.716 39.402 8.482 1.00 26.05 93 VAL A O 1
ATOM 679 N N . VAL A 1 95 ? 33.061 38.276 7.064 1.00 24.62 94 VAL A N 1
ATOM 680 C CA . VAL A 1 95 ? 34.310 38.851 7.567 1.00 25.00 94 VAL A CA 1
ATOM 681 C C . VAL A 1 95 ? 34.582 40.115 6.752 1.00 28.33 94 VAL A C 1
ATOM 682 O O . VAL A 1 95 ? 34.562 40.085 5.526 1.00 32.45 94 VAL A O 1
ATOM 686 N N . GLY A 1 96 ? 34.858 41.218 7.417 1.00 27.84 95 GLY A N 1
ATOM 687 C CA . GLY A 1 96 ? 35.252 42.427 6.719 1.00 29.50 95 GLY A CA 1
ATOM 688 C C . GLY A 1 96 ? 35.601 43.534 7.688 1.00 29.10 95 GLY A C 1
ATOM 689 O O . GLY A 1 96 ? 35.200 43.511 8.856 1.00 28.47 95 GLY A O 1
ATOM 690 N N . ASP A 1 97 ? 36.390 44.482 7.204 1.00 31.03 96 ASP A N 1
ATOM 691 C CA . ASP A 1 97 ? 36.824 45.607 7.997 1.00 32.85 96 ASP A CA 1
ATOM 692 C C . ASP A 1 97 ? 36.128 46.792 7.399 1.00 31.50 96 ASP A C 1
ATOM 693 O O . ASP A 1 97 ? 36.429 47.186 6.289 1.00 33.95 96 ASP A O 1
ATOM 698 N N . LEU A 1 98 ? 35.200 47.344 8.168 1.00 35.27 97 LEU A N 1
ATOM 699 C CA . LEU A 1 98 ? 34.331 48.450 7.773 1.00 37.43 97 LEU A CA 1
ATOM 700 C C . LEU A 1 98 ? 35.034 49.721 7.422 1.00 34.14 97 LEU A C 1
ATOM 701 O O . LEU A 1 98 ? 34.476 50.542 6.738 1.00 34.87 97 LEU A O 1
ATOM 706 N N . SER A 1 99 ? 36.238 49.900 7.930 1.00 34.90 98 SER A N 1
ATOM 707 C CA . SER A 1 99 ? 37.042 51.057 7.588 1.00 34.66 98 SER A CA 1
ATOM 708 C C . SER A 1 99 ? 37.672 50.987 6.177 1.00 35.64 98 SER A C 1
ATOM 709 O O . SER A 1 99 ? 38.030 52.020 5.615 1.00 35.33 98 SER A O 1
ATOM 712 N N . VAL A 1 100 ? 37.811 49.793 5.615 1.00 35.49 99 VAL A N 1
ATOM 713 C CA . VAL A 1 100 ? 38.487 49.624 4.313 1.00 37.02 99 VAL A CA 1
ATOM 714 C C . VAL A 1 100 ? 37.614 48.922 3.274 1.00 37.33 99 VAL A C 1
ATOM 715 O O . VAL A 1 100 ? 37.748 49.188 2.093 1.00 37.97 99 VAL A O 1
ATOM 719 N N . ASP A 1 101 ? 36.714 48.050 3.729 1.00 38.07 100 ASP A N 1
ATOM 720 C CA . ASP A 1 101 ? 35.888 47.211 2.867 1.00 38.79 100 ASP A CA 1
ATOM 721 C C . ASP A 1 101 ? 34.467 47.761 2.824 1.00 39.66 100 ASP A C 1
ATOM 722 O O . ASP A 1 101 ? 33.761 47.732 3.838 1.00 40.48 100 ASP A O 1
ATOM 727 N N . GLN A 1 102 ? 34.040 48.273 1.674 1.00 39.15 101 GLN A N 1
ATOM 728 C CA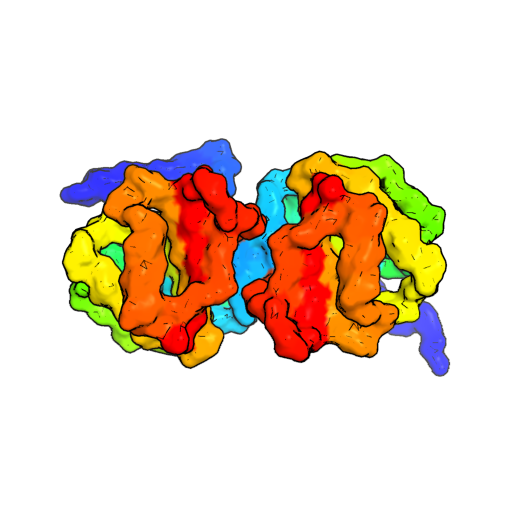 . GLN A 1 102 ? 32.648 48.757 1.541 1.00 42.17 101 GLN A CA 1
ATOM 729 C C . GLN A 1 102 ? 31.615 47.633 1.819 1.00 37.93 101 GLN A C 1
ATOM 730 O O . GLN A 1 102 ? 31.792 46.493 1.387 1.00 36.42 101 GLN A O 1
ATOM 736 N N . ILE A 1 103 ? 30.574 47.967 2.572 1.00 33.89 102 ILE A N 1
ATOM 737 C CA . ILE A 1 103 ? 29.400 47.119 2.728 1.00 33.80 102 ILE A CA 1
ATOM 738 C C . ILE A 1 103 ? 28.593 47.262 1.428 1.00 32.66 102 ILE A C 1
ATOM 739 O O . ILE A 1 103 ? 28.161 48.360 1.098 1.00 32.16 102 ILE A O 1
ATOM 744 N N . SER A 1 104 ? 28.411 46.178 0.680 1.00 31.98 103 SER A N 1
ATOM 745 C CA . SER A 1 104 ? 27.715 46.259 -0.600 1.00 30.44 103 SER A CA 1
ATOM 746 C C . SER A 1 104 ? 26.184 46.199 -0.438 1.00 28.58 103 SER A C 1
ATOM 747 O O . SER A 1 104 ? 25.442 46.639 -1.296 1.00 28.70 103 SER A O 1
ATOM 750 N N . GLU A 1 105 ? 25.716 45.646 0.663 1.00 28.50 104 GLU A N 1
ATOM 751 C CA . GLU A 1 105 ? 24.269 45.530 0.898 1.00 26.53 104 GLU A CA 1
ATOM 752 C C . GLU A 1 105 ? 23.726 46.836 1.498 1.00 25.70 104 GLU A C 1
ATOM 753 O O . GLU A 1 105 ? 24.424 47.571 2.187 1.00 25.74 104 GLU A O 1
ATOM 759 N N . THR A 1 106 ? 22.476 47.131 1.227 1.00 26.17 105 THR A N 1
ATOM 760 C CA . THR A 1 106 ? 21.913 48.390 1.686 1.00 25.81 105 THR A CA 1
ATOM 761 C C . THR A 1 106 ? 20.456 48.209 2.111 1.00 26.74 105 THR A C 1
ATOM 762 O O . THR A 1 106 ? 19.942 47.069 2.227 1.00 27.14 105 THR A O 1
ATOM 766 N N . ASP A 1 107 ? 19.790 49.335 2.339 1.00 26.75 106 ASP A N 1
ATOM 767 C CA . ASP A 1 107 ? 18.375 49.325 2.733 1.00 26.00 106 ASP A CA 1
ATOM 768 C C . ASP A 1 107 ? 18.161 48.623 4.061 1.00 24.45 106 ASP A C 1
ATOM 769 O O . ASP A 1 107 ? 17.142 47.982 4.283 1.00 25.14 106 ASP A O 1
ATOM 774 N N . PHE A 1 108 ? 19.135 48.746 4.960 1.00 23.58 107 PHE A N 1
ATOM 775 C CA . PHE A 1 108 ? 18.920 48.295 6.326 1.00 22.77 107 PHE A CA 1
ATOM 776 C C . PHE A 1 108 ? 17.985 49.246 7.054 1.00 24.20 107 PHE A C 1
ATOM 777 O O . PHE A 1 108 ? 18.166 50.460 7.029 1.00 23.10 107 PHE A O 1
ATOM 785 N N . ASP A 1 109 ? 16.989 48.674 7.704 1.00 27.12 108 ASP A N 1
ATOM 786 C CA . ASP A 1 109 ? 16.093 49.404 8.593 1.00 27.03 108 ASP A CA 1
ATOM 787 C C . ASP A 1 109 ? 16.813 49.888 9.832 1.00 26.39 108 ASP A C 1
ATOM 788 O O . ASP A 1 109 ? 16.650 51.040 10.272 1.00 24.33 108 ASP A O 1
ATOM 793 N N . LEU A 1 110 ? 17.607 49.001 10.409 1.00 24.76 109 LEU A N 1
ATOM 794 C CA . LEU A 1 110 ? 18.458 49.342 11.544 1.00 24.85 109 LEU A CA 1
ATOM 795 C C . LEU A 1 110 ? 19.882 48.859 11.354 1.00 23.96 109 LEU A C 1
ATOM 796 O O . LEU A 1 110 ? 20.143 47.758 10.820 1.00 26.46 109 LEU A O 1
ATOM 801 N N . ILE A 1 111 ? 20.810 49.670 11.813 1.00 24.19 110 ILE A N 1
ATOM 802 C CA . ILE A 1 111 ? 22.201 49.270 11.942 1.00 24.01 110 ILE A CA 1
ATOM 803 C C . ILE A 1 111 ? 22.658 49.518 13.378 1.00 25.60 110 ILE A C 1
ATOM 804 O O . ILE A 1 111 ? 22.570 50.641 13.885 1.00 27.46 110 ILE A O 1
ATOM 809 N N . VAL A 1 112 ? 23.168 48.477 14.022 1.00 24.54 111 VAL A N 1
ATOM 810 C CA . VAL A 1 112 ? 23.669 48.571 15.403 1.00 22.17 111 VAL A CA 1
ATOM 811 C C . VAL A 1 112 ? 25.184 48.351 15.497 1.00 26.02 111 VAL A C 1
ATOM 812 O O . VAL A 1 112 ? 25.718 47.381 14.937 1.00 27.01 111 VAL A O 1
ATOM 816 N N . SER A 1 113 ? 25.875 49.246 16.217 1.00 25.03 112 SER A N 1
ATOM 817 C CA . SER A 1 113 ? 27.260 49.006 16.693 1.00 25.39 112 SER A CA 1
ATOM 818 C C . SER A 1 113 ? 27.276 48.992 18.211 1.00 24.59 112 SER A C 1
ATOM 819 O O . SER A 1 113 ? 27.023 50.014 18.825 1.00 27.22 112 SER A O 1
ATOM 822 N N . ALA A 1 114 ? 27.526 47.825 18.790 1.00 28.39 113 ALA A N 1
ATOM 823 C CA . ALA A 1 114 ? 27.576 47.628 20.261 1.00 27.68 113 ALA A CA 1
ATOM 824 C C . ALA A 1 114 ? 28.900 47.068 20.743 1.00 28.78 113 ALA A C 1
ATOM 825 O O . ALA A 1 114 ? 29.075 46.850 21.968 1.00 27.84 113 ALA A O 1
ATOM 827 N N . GLY A 1 115 ? 29.864 46.896 19.823 1.00 31.77 114 GLY A N 1
ATOM 828 C CA . GLY A 1 115 ? 31.171 46.319 20.174 1.00 32.64 114 GLY A CA 1
ATOM 829 C C . GLY A 1 115 ? 31.926 47.018 21.308 1.00 33.94 114 GLY A C 1
ATOM 830 O O . GLY A 1 115 ? 32.576 46.391 22.126 1.00 33.08 114 GLY A O 1
ATOM 831 N N . ASN A 1 116 ? 31.832 48.336 21.337 1.00 33.39 115 ASN A N 1
ATOM 832 C CA . ASN A 1 116 ? 32.569 49.151 22.280 1.00 33.48 115 ASN A CA 1
ATOM 833 C C . ASN A 1 116 ? 34.078 48.941 22.240 1.00 31.90 115 ASN A C 1
ATOM 834 O O . ASN A 1 116 ? 34.697 48.872 23.281 1.00 28.40 115 ASN A O 1
ATOM 839 N N . VAL A 1 117 ? 34.654 48.880 21.043 1.00 31.67 116 VAL A N 1
ATOM 840 C CA . VAL A 1 117 ? 36.119 48.638 20.850 1.00 33.35 116 VAL A CA 1
ATOM 841 C C . VAL A 1 117 ? 36.702 49.663 19.837 1.00 33.83 116 VAL A C 1
ATOM 842 O O . VAL A 1 117 ? 37.490 49.305 18.965 1.00 32.69 116 VAL A O 1
ATOM 854 N N . GLY A 1 119 ? 38.919 51.958 20.035 1.00 32.58 118 GLY A N 1
ATOM 855 C CA . GLY A 1 119 ? 40.357 52.221 20.130 1.00 33.42 118 GLY A CA 1
ATOM 856 C C . GLY A 1 119 ? 41.173 51.436 19.130 1.00 33.64 118 GLY A C 1
ATOM 857 O O . GLY A 1 119 ? 42.339 51.753 18.871 1.00 33.51 118 GLY A O 1
ATOM 858 N N . PHE A 1 120 ? 40.562 50.399 18.583 1.00 30.65 119 PHE A N 1
ATOM 859 C CA . PHE A 1 120 ? 41.178 49.550 17.569 1.00 32.34 119 PHE A CA 1
ATOM 860 C C . PHE A 1 120 ? 40.945 50.085 16.159 1.00 30.50 119 PHE A C 1
ATOM 861 O O . PHE A 1 120 ? 41.609 49.661 15.218 1.00 32.39 119 PHE A O 1
ATOM 869 N N . LEU A 1 121 ? 40.028 51.026 16.027 1.00 30.87 120 LEU A N 1
ATOM 870 C CA . LEU A 1 121 ? 39.774 51.694 14.757 1.00 31.09 120 LEU A CA 1
ATOM 871 C C . LEU A 1 121 ? 40.762 52.870 14.562 1.00 30.41 120 LEU A C 1
ATOM 872 O O . LEU A 1 121 ? 40.739 53.826 15.319 1.00 28.85 120 LEU A O 1
ATOM 877 N N . ALA A 1 122 ? 41.622 52.778 13.550 1.00 32.23 121 ALA A N 1
ATOM 878 C CA . ALA A 1 122 ? 42.613 53.824 13.249 1.00 33.21 121 ALA A CA 1
ATOM 879 C C . ALA A 1 122 ? 41.913 55.155 12.909 1.00 33.89 121 ALA A C 1
ATOM 880 O O . ALA A 1 122 ? 40.829 55.184 12.321 1.00 33.56 121 ALA A O 1
ATOM 882 N N . GLU A 1 123 ? 42.537 56.254 13.286 1.00 34.35 122 GLU A N 1
ATOM 883 C CA . GLU A 1 123 ? 41.994 57.572 13.043 1.00 34.18 122 GLU A CA 1
ATOM 884 C C . GLU A 1 123 ? 41.553 57.766 11.579 1.00 36.88 122 GLU A C 1
ATOM 885 O O . GLU A 1 123 ? 40.448 58.262 11.317 1.00 35.88 122 GLU A O 1
ATOM 891 N N . ASP A 1 124 ? 42.417 57.395 10.631 1.00 36.38 123 ASP A N 1
ATOM 892 C CA . ASP A 1 124 ? 42.081 57.553 9.218 1.00 38.23 123 ASP A CA 1
ATOM 893 C C . ASP A 1 124 ? 40.968 56.616 8.717 1.00 35.12 123 ASP A C 1
ATOM 894 O O . ASP A 1 124 ? 40.419 56.842 7.639 1.00 33.17 123 ASP A O 1
ATOM 899 N N . GLY A 1 125 ? 40.619 55.593 9.504 1.00 33.17 124 GLY A N 1
ATOM 900 C CA . GLY A 1 125 ? 39.501 54.696 9.162 1.00 31.21 124 GLY A CA 1
ATOM 901 C C . GLY A 1 125 ? 38.132 55.104 9.673 1.00 32.13 124 GLY A C 1
ATOM 902 O O . GLY A 1 125 ? 37.124 54.505 9.282 1.00 31.21 124 GLY A O 1
ATOM 903 N N . ARG A 1 126 ? 38.077 56.144 10.507 1.00 30.25 125 ARG A N 1
ATOM 904 C CA . ARG A 1 126 ? 36.848 56.534 11.204 1.00 29.46 125 ARG A CA 1
ATOM 905 C C . ARG A 1 126 ? 35.774 57.134 10.294 1.00 29.04 125 ARG A C 1
ATOM 906 O O . ARG A 1 126 ? 34.600 56.703 10.309 1.00 27.94 125 ARG A O 1
ATOM 914 N N . GLU A 1 127 ? 36.156 58.107 9.486 1.00 29.67 126 GLU A N 1
ATOM 915 C CA . GLU A 1 127 ? 35.244 58.642 8.496 1.00 30.32 126 GLU A CA 1
ATOM 916 C C . GLU A 1 127 ? 34.782 57.600 7.467 1.00 29.69 126 GLU A C 1
ATOM 917 O O . GLU A 1 127 ? 33.590 57.492 7.211 1.00 29.72 126 GLU A O 1
ATOM 923 N N . PRO A 1 128 ? 35.707 56.851 6.852 1.00 30.73 127 PRO A N 1
ATOM 924 C CA . PRO A 1 128 ? 35.264 55.767 5.960 1.00 32.25 127 PRO A CA 1
ATOM 925 C C . PRO A 1 128 ? 34.327 54.724 6.607 1.00 31.04 127 PRO A C 1
ATOM 926 O O . PRO A 1 128 ? 33.374 54.276 5.981 1.00 29.34 127 PRO A O 1
ATOM 930 N N . ALA A 1 129 ? 34.633 54.319 7.832 1.00 30.04 128 ALA A N 1
ATOM 931 C CA . ALA A 1 129 ? 33.753 53.464 8.599 1.00 29.99 128 ALA A CA 1
ATOM 932 C C . ALA A 1 129 ? 32.342 54.041 8.700 1.00 30.85 128 ALA A C 1
ATOM 933 O O . ALA A 1 129 ? 31.371 53.325 8.430 1.00 31.43 128 ALA A O 1
ATOM 935 N N . LEU A 1 130 ? 32.213 55.314 9.080 1.00 29.08 129 LEU A N 1
ATOM 936 C CA . LEU A 1 130 ? 30.883 55.909 9.237 1.00 27.94 129 LEU A CA 1
ATOM 937 C C . LEU A 1 130 ? 30.163 56.158 7.896 1.00 26.66 129 LEU A C 1
ATOM 938 O O . LEU A 1 130 ? 28.944 55.991 7.846 1.00 24.05 129 LEU A O 1
ATOM 943 N N . ALA A 1 131 ? 30.897 56.560 6.842 1.00 26.06 130 ALA A N 1
ATOM 944 C CA . ALA A 1 131 ? 30.330 56.706 5.520 1.00 25.82 130 ALA A CA 1
ATOM 945 C C . ALA A 1 131 ? 29.798 55.357 5.068 1.00 26.71 130 ALA A C 1
ATOM 946 O O . ALA A 1 131 ? 28.773 55.260 4.374 1.00 26.82 130 ALA A O 1
ATOM 948 N N . ASN A 1 132 ? 30.484 54.304 5.494 1.00 26.42 131 ASN A N 1
ATOM 949 C CA . ASN A 1 132 ? 30.101 52.955 5.110 1.00 29.50 131 ASN A CA 1
ATOM 950 C C . ASN A 1 132 ? 28.742 52.587 5.708 1.00 30.49 131 ASN A C 1
ATOM 951 O O . ASN A 1 132 ? 27.866 52.064 4.997 1.00 30.13 131 ASN A O 1
ATOM 956 N N . ILE A 1 133 ? 28.565 52.922 6.997 1.00 30.58 132 ILE A N 1
ATOM 957 C CA . ILE A 1 133 ? 27.298 52.746 7.739 1.00 29.68 132 ILE A CA 1
ATOM 958 C C . ILE A 1 133 ? 26.163 53.491 7.076 1.00 28.70 132 ILE A C 1
ATOM 959 O O . ILE A 1 133 ? 25.091 52.946 6.808 1.00 27.17 132 ILE A O 1
ATOM 964 N N . HIS A 1 134 ? 26.443 54.758 6.790 1.00 28.58 133 HIS A N 1
ATOM 965 C CA . HIS A 1 134 ? 25.534 55.633 6.129 1.00 26.41 133 HIS A CA 1
ATOM 966 C C . HIS A 1 134 ? 25.022 55.082 4.789 1.00 28.36 133 HIS A C 1
ATOM 967 O O . HIS A 1 134 ? 23.826 55.083 4.557 1.00 28.79 133 HIS A O 1
ATOM 974 N N . ARG A 1 135 ? 25.912 54.582 3.943 1.00 28.44 134 ARG A N 1
ATOM 975 C CA . ARG A 1 135 ? 25.524 54.038 2.655 1.00 29.59 134 ARG A CA 1
ATOM 976 C C . ARG A 1 135 ? 24.631 52.787 2.797 1.00 27.78 134 ARG A C 1
ATOM 977 O O . ARG A 1 135 ? 23.716 52.590 2.014 1.00 23.95 134 ARG A O 1
ATOM 985 N N . ALA A 1 136 ? 24.912 51.959 3.803 1.00 27.79 135 ALA A N 1
ATOM 986 C CA . ALA A 1 136 ? 24.162 50.725 4.029 1.00 27.23 135 ALA A CA 1
ATOM 987 C C . ALA A 1 136 ? 22.778 50.984 4.643 1.00 26.88 135 ALA A C 1
ATOM 988 O O . ALA A 1 136 ? 21.908 50.124 4.610 1.00 26.91 135 ALA A O 1
ATOM 990 N N . LEU A 1 137 ? 22.577 52.177 5.185 1.00 27.13 136 LEU A N 1
ATOM 991 C CA . LEU A 1 137 ? 21.329 52.542 5.836 1.00 29.29 136 LEU A CA 1
ATOM 992 C C . LEU A 1 137 ? 20.265 52.810 4.777 1.00 32.06 136 LEU A C 1
ATOM 993 O O . LEU A 1 137 ? 20.547 53.419 3.747 1.00 29.71 136 LEU A O 1
ATOM 998 N N . GLY A 1 138 ? 19.052 52.310 5.003 1.00 31.31 137 GLY A N 1
ATOM 999 C CA . GLY A 1 138 ? 17.915 52.700 4.174 1.00 31.51 137 GLY A CA 1
ATOM 1000 C C . GLY A 1 138 ? 17.508 54.143 4.403 1.00 27.27 137 GLY A C 1
ATOM 1001 O O . GLY A 1 138 ? 17.837 54.735 5.433 1.00 25.82 137 GLY A O 1
ATOM 1002 N N . ALA A 1 139 ? 16.761 54.693 3.453 1.00 27.73 138 ALA A N 1
ATOM 1003 C CA . ALA A 1 139 ? 16.332 56.109 3.498 1.00 30.19 138 ALA A CA 1
ATOM 1004 C C . ALA A 1 139 ? 15.664 56.466 4.818 1.00 28.22 138 ALA A C 1
ATOM 1005 O O . ALA A 1 139 ? 15.870 57.550 5.346 1.00 30.11 138 ALA A O 1
ATOM 1007 N N . ASP A 1 140 ? 14.860 55.543 5.328 1.00 28.52 139 ASP A N 1
ATOM 1008 C CA . ASP A 1 140 ? 14.158 55.726 6.602 1.00 30.89 139 ASP A CA 1
ATOM 1009 C C . ASP A 1 140 ? 14.710 54.889 7.744 1.00 30.40 139 ASP A C 1
ATOM 1010 O O . ASP A 1 140 ? 14.030 54.694 8.751 1.00 28.79 139 ASP A O 1
ATOM 1015 N N . GLY A 1 141 ? 15.943 54.412 7.597 1.00 26.52 140 GLY A N 1
ATOM 1016 C CA . GLY A 1 141 ? 16.568 53.618 8.633 1.00 27.40 140 GLY A CA 1
ATOM 1017 C C . GLY A 1 141 ? 17.257 54.441 9.698 1.00 26.56 140 GLY A C 1
ATOM 1018 O O . GLY A 1 141 ? 17.514 55.665 9.538 1.00 28.86 140 GLY A O 1
ATOM 1019 N N . ARG A 1 142 ? 17.566 53.773 10.795 1.00 25.24 141 ARG A N 1
ATOM 1020 C CA . ARG A 1 142 ? 18.393 54.390 11.835 1.00 25.71 141 ARG A CA 1
ATOM 1021 C C . ARG A 1 142 ? 19.608 53.560 12.209 1.00 24.06 141 ARG A C 1
ATOM 1022 O O . ARG A 1 142 ? 19.574 52.326 12.194 1.00 28.17 141 ARG A O 1
ATOM 1030 N N . ALA A 1 143 ? 20.683 54.281 12.523 1.00 24.43 142 ALA A N 1
ATOM 1031 C CA . ALA A 1 143 ? 21.910 53.746 13.036 1.00 25.19 142 ALA A CA 1
ATOM 1032 C C . ALA A 1 143 ? 21.956 54.044 14.549 1.00 24.99 142 ALA A C 1
ATOM 1033 O O . ALA A 1 143 ? 21.633 55.141 14.974 1.00 25.26 142 ALA A O 1
ATOM 1035 N N . VAL A 1 144 ? 22.307 53.032 15.348 1.00 24.83 143 VAL A N 1
ATOM 1036 C CA . VAL A 1 144 ? 22.408 53.154 16.776 1.00 24.80 143 VAL A CA 1
ATOM 1037 C C . VAL A 1 144 ? 23.791 52.668 17.214 1.00 26.28 143 VAL A C 1
ATOM 1038 O O . VAL A 1 144 ? 24.119 51.499 17.109 1.00 22.86 143 VAL A O 1
ATOM 1042 N N . ILE A 1 145 ? 24.611 53.587 17.697 1.00 27.59 144 ILE A N 1
ATOM 1043 C CA . ILE A 1 145 ? 26.003 53.306 17.969 1.00 25.55 144 ILE A CA 1
ATOM 1044 C C . ILE A 1 145 ? 26.274 53.654 19.428 1.00 25.91 144 ILE A C 1
ATOM 1045 O O . ILE A 1 145 ? 26.055 54.769 19.819 1.00 27.14 144 ILE A O 1
ATOM 1050 N N . GLY A 1 146 ? 26.724 52.657 20.199 1.00 24.71 145 GLY A N 1
ATOM 1051 C CA . GLY A 1 146 ? 26.989 52.755 21.626 1.00 25.48 145 GLY A CA 1
ATOM 1052 C C . GLY A 1 146 ? 28.427 52.391 21.996 1.00 26.77 145 GLY A C 1
ATOM 1053 O O . GLY A 1 146 ? 28.932 51.314 21.640 1.00 27.59 145 GLY A O 1
ATOM 1054 N N . PHE A 1 147 ? 29.095 53.313 22.691 1.00 26.06 146 PHE A N 1
ATOM 1055 C CA . PHE A 1 147 ? 30.408 53.050 23.247 1.00 28.29 146 PHE A CA 1
ATOM 1056 C C . PHE A 1 147 ? 30.686 53.955 24.429 1.00 30.62 146 PHE A C 1
ATOM 1057 O O . PHE A 1 147 ? 29.992 54.960 24.621 1.00 30.06 146 PHE A O 1
ATOM 1065 N N . GLY A 1 148 ? 31.683 53.566 25.242 1.00 31.44 147 GLY A N 1
ATOM 1066 C CA . GLY A 1 148 ? 32.063 54.310 26.432 1.00 31.72 147 GLY A CA 1
ATOM 1067 C C . GLY A 1 148 ? 33.090 55.422 26.243 1.00 30.43 147 GLY A C 1
ATOM 1068 O O . GLY A 1 148 ? 33.925 55.387 25.322 1.00 29.68 147 GLY A O 1
ATOM 1069 N N . ALA A 1 149 ? 32.994 56.398 27.142 1.00 32.45 148 ALA A N 1
ATOM 1070 C CA . ALA A 1 149 ? 34.000 57.451 27.350 1.00 34.57 148 ALA A CA 1
ATOM 1071 C C . ALA A 1 149 ? 35.346 56.830 27.682 1.00 35.68 148 ALA A C 1
ATOM 1072 O O . ALA A 1 149 ? 35.423 55.815 28.385 1.00 36.20 148 ALA A O 1
ATOM 1074 N N . GLY A 1 150 ? 36.408 57.426 27.163 1.00 36.11 149 GLY A N 1
ATOM 1075 C CA . GLY A 1 150 ? 37.765 56.972 27.470 1.00 36.92 149 GLY A CA 1
ATOM 1076 C C . GLY A 1 150 ? 38.102 55.607 26.880 1.00 39.22 149 GLY A C 1
ATOM 1077 O O . GLY A 1 150 ? 39.055 54.978 27.317 1.00 35.98 149 GLY A O 1
ATOM 1078 N N A ARG A 1 151 ? 37.305 55.152 25.902 0.50 39.08 150 ARG A N 1
ATOM 1079 N N B ARG A 1 151 ? 37.326 55.185 25.874 0.50 39.50 150 ARG A N 1
ATOM 1080 C CA A ARG A 1 151 ? 37.537 53.872 25.227 0.50 38.52 150 ARG A CA 1
ATOM 1081 C CA B ARG A 1 151 ? 37.498 53.890 25.224 0.50 39.29 150 ARG A CA 1
ATOM 1082 C C A ARG A 1 151 ? 37.795 54.087 23.720 0.50 38.04 150 ARG A C 1
ATOM 1083 C C B ARG A 1 151 ? 37.813 54.074 23.723 0.50 38.57 150 ARG A C 1
ATOM 1084 O O A ARG A 1 151 ? 37.275 53.359 22.877 0.50 35.25 150 ARG A O 1
ATOM 1085 O O B ARG A 1 151 ? 37.352 53.302 22.883 0.50 36.03 150 ARG A O 1
ATOM 1100 N N . GLY A 1 152 ? 38.612 55.103 23.408 1.00 38.20 151 GLY A N 1
ATOM 1101 C CA . GLY A 1 152 ? 39.191 55.284 22.059 1.00 37.66 151 GLY A CA 1
ATOM 1102 C C . GLY A 1 152 ? 38.630 56.371 21.143 1.00 39.33 151 GLY A C 1
ATOM 1103 O O . GLY A 1 152 ? 39.209 56.622 20.084 1.00 36.88 151 GLY A O 1
ATOM 1104 N N . TRP A 1 153 ? 37.536 57.032 21.537 1.00 35.76 152 TRP A N 1
ATOM 1105 C CA . TRP A 1 153 ? 36.925 58.067 20.683 1.00 33.67 152 TRP A CA 1
ATOM 1106 C C . TRP A 1 153 ? 36.198 59.127 21.519 1.00 33.94 152 TRP A C 1
ATOM 1107 O O . TRP A 1 153 ? 35.279 58.799 22.296 1.00 35.47 152 TRP A O 1
ATOM 1118 N N . VAL A 1 154 ? 36.641 60.375 21.369 1.00 32.59 153 VAL A N 1
ATOM 1119 C CA . VAL A 1 154 ? 36.067 61.534 22.058 1.00 32.17 153 VAL A CA 1
ATOM 1120 C C . VAL A 1 154 ? 34.702 61.771 21.410 1.00 30.78 153 VAL A C 1
ATOM 1121 O O . VAL A 1 154 ? 34.611 61.825 20.173 1.00 27.44 153 VAL A O 1
ATOM 1125 N N . PHE A 1 155 ? 33.664 61.900 22.237 1.00 30.43 154 PHE A N 1
ATOM 1126 C CA . PHE A 1 155 ? 32.267 61.935 21.766 1.00 30.23 154 PHE A CA 1
ATOM 1127 C C . PHE A 1 155 ? 32.000 63.078 20.777 1.00 29.64 154 PHE A C 1
ATOM 1128 O O . PHE A 1 155 ? 31.327 62.898 19.781 1.00 31.22 154 PHE A O 1
ATOM 1136 N N . GLY A 1 156 ? 32.541 64.254 21.047 1.00 31.40 155 GLY A N 1
ATOM 1137 C CA . GLY A 1 156 ? 32.364 65.400 20.168 1.00 29.98 155 GLY A CA 1
ATOM 1138 C C . GLY A 1 156 ? 32.949 65.178 18.781 1.00 29.73 155 GLY A C 1
ATOM 1139 O O . GLY A 1 156 ? 32.329 65.523 17.793 1.00 28.16 155 GLY A O 1
ATOM 1140 N N . ASP A 1 157 ? 34.135 64.576 18.690 1.00 32.53 156 ASP A N 1
ATOM 1141 C CA . ASP A 1 157 ? 34.721 64.251 17.376 1.00 31.01 156 ASP A CA 1
ATOM 1142 C C . ASP A 1 157 ? 33.871 63.195 16.664 1.00 28.38 156 ASP A C 1
ATOM 1143 O O . ASP A 1 157 ? 33.614 63.272 15.456 1.00 26.34 156 ASP A O 1
ATOM 1148 N N . PHE A 1 158 ? 33.472 62.182 17.407 1.00 28.23 157 PHE A N 1
ATOM 1149 C CA . PHE A 1 158 ? 32.603 61.128 16.845 1.00 28.09 157 PHE A CA 1
ATOM 1150 C C . PHE A 1 158 ? 31.357 61.706 16.202 1.00 28.45 157 PHE A C 1
ATOM 1151 O O . PHE A 1 158 ? 31.040 61.372 15.065 1.00 28.14 157 PHE A O 1
ATOM 1159 N N A LEU A 1 159 ? 30.667 62.597 16.915 0.50 29.84 158 LEU A N 1
ATOM 1160 N N B LEU A 1 159 ? 30.676 62.595 16.921 0.50 29.11 158 LEU A N 1
ATOM 1161 C CA A LEU A 1 159 ? 29.464 63.227 16.374 0.50 30.44 158 LEU A CA 1
ATOM 1162 C CA B LEU A 1 159 ? 29.461 63.220 16.413 0.50 29.04 158 LEU A CA 1
ATOM 1163 C C A LEU A 1 159 ? 29.791 64.061 15.142 0.50 28.85 158 LEU A C 1
ATOM 1164 C C B LEU A 1 159 ? 29.743 64.137 15.210 0.50 28.18 158 LEU A C 1
ATOM 1165 O O A LEU A 1 159 ? 29.031 64.068 14.164 0.50 26.48 158 LEU A O 1
ATOM 1166 O O B LEU A 1 159 ? 28.898 64.269 14.315 0.50 26.73 158 LEU A O 1
ATOM 1175 N N . GLU A 1 160 ? 30.930 64.750 15.184 1.00 27.98 159 GLU A N 1
ATOM 1176 C CA . GLU A 1 160 ? 31.355 65.555 14.048 1.00 29.50 159 GLU A CA 1
ATOM 1177 C C . GLU A 1 160 ? 31.568 64.725 12.785 1.00 28.85 159 GLU A C 1
ATOM 1178 O O . GLU A 1 160 ? 31.144 65.131 11.677 1.00 25.67 159 GLU A O 1
ATOM 1184 N N . VAL A 1 161 ? 32.248 63.577 12.950 1.00 29.88 160 VAL A N 1
ATOM 1185 C CA . VAL A 1 161 ? 32.508 62.680 11.836 1.00 28.42 160 VAL A CA 1
ATOM 1186 C C . VAL A 1 161 ? 31.187 62.135 11.338 1.00 28.78 160 VAL A C 1
ATOM 1187 O O . VAL A 1 161 ? 30.943 62.130 10.120 1.00 30.68 160 VAL A O 1
ATOM 1191 N N . ALA A 1 162 ? 30.322 61.705 12.262 1.00 30.22 161 ALA A N 1
ATOM 1192 C CA . ALA A 1 162 ? 28.998 61.173 11.902 1.00 28.65 161 ALA A CA 1
ATOM 1193 C C . ALA A 1 162 ? 28.249 62.182 11.047 1.00 29.07 161 ALA A C 1
ATOM 1194 O O . ALA A 1 162 ? 27.827 61.858 9.933 1.00 30.44 161 ALA A O 1
ATOM 1196 N N A GLU A 1 163 ? 28.148 63.419 11.520 0.50 28.11 162 GLU A N 1
ATOM 1197 N N B GLU A 1 163 ? 28.115 63.414 11.543 0.50 28.92 162 GLU A N 1
ATOM 1198 C CA A GLU A 1 163 ? 27.430 64.463 10.780 0.50 28.48 162 GLU A CA 1
ATOM 1199 C CA B GLU A 1 163 ? 27.463 64.511 10.793 0.50 30.05 162 GLU A CA 1
ATOM 1200 C C A GLU A 1 163 ? 28.044 64.761 9.398 0.50 27.81 162 GLU A C 1
ATOM 1201 C C B GLU A 1 163 ? 28.048 64.707 9.389 0.50 28.61 162 GLU A C 1
ATOM 1202 O O A GLU A 1 163 ? 27.314 64.972 8.425 0.50 28.03 162 GLU A O 1
ATOM 1203 O O B GLU A 1 163 ? 27.310 64.807 8.402 0.50 28.72 162 GLU A O 1
ATOM 1214 N N . ARG A 1 164 ? 29.376 64.761 9.315 1.00 28.50 163 ARG A N 1
ATOM 1215 C CA . ARG A 1 164 ? 30.102 65.042 8.061 1.00 27.98 163 ARG A CA 1
ATOM 1216 C C . ARG A 1 164 ? 29.772 64.049 6.962 1.00 28.26 163 ARG A C 1
ATOM 1217 O O . ARG A 1 164 ? 29.725 64.420 5.819 1.00 27.39 163 ARG A O 1
ATOM 1225 N N . VAL A 1 165 ? 29.550 62.779 7.311 1.00 28.73 164 VAL A N 1
ATOM 1226 C CA . VAL A 1 165 ? 29.194 61.755 6.331 1.00 29.78 164 VAL A CA 1
ATOM 1227 C C . VAL A 1 165 ? 27.676 61.673 6.074 1.00 30.74 164 VAL A C 1
ATOM 1228 O O . VAL A 1 165 ? 27.240 60.949 5.197 1.00 32.70 164 VAL A O 1
ATOM 1232 N N . GLY A 1 166 ? 26.876 62.397 6.850 1.00 31.89 165 GLY A N 1
ATOM 1233 C CA . GLY A 1 166 ? 25.442 62.509 6.571 1.00 30.78 165 GLY A CA 1
ATOM 1234 C C . GLY A 1 166 ? 24.551 61.732 7.524 1.00 30.92 165 GLY A C 1
ATOM 1235 O O . GLY A 1 166 ? 23.389 61.511 7.230 1.00 28.31 165 GLY A O 1
ATOM 1236 N N . LEU A 1 167 ? 25.097 61.303 8.662 1.00 30.42 166 LEU A N 1
ATOM 1237 C CA . LEU A 1 167 ? 24.304 60.721 9.735 1.00 29.98 166 LEU A CA 1
ATOM 1238 C C . LEU A 1 167 ? 23.871 61.851 10.668 1.00 31.62 166 LEU A C 1
ATOM 1239 O O . LEU A 1 167 ? 24.715 62.460 11.300 1.00 33.69 166 LEU A O 1
ATOM 1244 N N . GLU A 1 168 ? 22.564 62.086 10.785 1.00 32.14 167 GLU A N 1
ATOM 1245 C CA . GLU A 1 168 ? 22.028 63.209 11.550 1.00 34.69 167 GLU A CA 1
ATOM 1246 C C . GLU A 1 168 ? 21.567 62.750 12.924 1.00 31.13 167 GLU A C 1
ATOM 1247 O O . GLU A 1 168 ? 20.682 61.892 13.022 1.00 26.75 167 GLU A O 1
ATOM 1253 N N . LEU A 1 169 ? 22.173 63.294 13.982 1.00 29.13 168 LEU A N 1
ATOM 1254 C CA . LEU A 1 169 ? 21.825 62.877 15.340 1.00 28.56 168 LEU A CA 1
ATOM 1255 C C . LEU A 1 169 ? 20.359 63.156 15.608 1.00 29.23 168 LEU A C 1
ATOM 1256 O O . LEU A 1 169 ? 19.933 64.309 15.533 1.00 30.75 168 LEU A O 1
ATOM 1261 N N . GLU A 1 170 ? 19.614 62.108 15.945 1.00 27.86 169 GLU A N 1
ATOM 1262 C CA . GLU A 1 170 ? 18.191 62.188 16.339 1.00 27.43 169 GLU A CA 1
ATOM 1263 C C . GLU A 1 170 ? 18.033 62.294 17.852 1.00 28.75 169 GLU A C 1
ATOM 1264 O O . GLU A 1 170 ? 17.245 63.108 18.376 1.00 28.91 169 GLU A O 1
ATOM 1270 N N . ASN A 1 171 ? 18.791 61.461 18.559 1.00 27.26 170 ASN A N 1
ATOM 1271 C CA . ASN A 1 171 ? 18.846 61.499 20.010 1.00 27.13 170 ASN A CA 1
ATOM 1272 C C . ASN A 1 171 ? 20.062 60.791 20.550 1.00 27.26 170 ASN A C 1
ATOM 1273 O O . ASN A 1 171 ? 20.716 60.059 19.820 1.00 27.88 170 ASN A O 1
ATOM 1278 N N . ALA A 1 172 ? 20.354 61.012 21.830 1.00 27.73 171 ALA A N 1
ATOM 1279 C CA . ALA A 1 172 ? 21.478 60.391 22.488 1.00 27.50 171 ALA A CA 1
ATOM 1280 C C . ALA A 1 172 ? 21.107 60.074 23.936 1.00 27.49 171 ALA A C 1
ATOM 1281 O O . ALA A 1 172 ? 20.398 60.825 24.581 1.00 28.18 171 ALA A O 1
ATOM 1283 N N . PHE A 1 173 ? 21.596 58.929 24.400 1.00 27.44 172 PHE A N 1
ATOM 1284 C CA . PHE A 1 173 ? 21.341 58.379 25.721 1.00 25.39 172 PHE A CA 1
ATOM 1285 C C . PHE A 1 173 ? 22.675 58.008 26.304 1.00 25.79 172 PHE A C 1
ATOM 1286 O O . PHE A 1 173 ? 23.664 57.882 25.552 1.00 28.45 172 PHE A O 1
ATOM 1294 N N . GLU A 1 174 ? 22.752 57.849 27.629 1.00 24.56 173 GLU A N 1
ATOM 1295 C CA . GLU A 1 174 ? 24.015 57.425 28.244 1.00 25.50 173 GLU A CA 1
ATOM 1296 C C . GLU A 1 174 ? 24.034 55.914 28.497 1.00 25.12 173 GLU A C 1
ATOM 1297 O O . GLU A 1 174 ? 24.964 55.391 29.108 1.00 26.46 173 GLU A O 1
ATOM 1303 N N . SER A 1 175 ? 22.997 55.213 28.047 1.00 26.18 174 SER A N 1
ATOM 1304 C CA . SER A 1 175 ? 22.916 53.758 28.284 1.00 27.61 174 SER A CA 1
ATOM 1305 C C . SER A 1 175 ? 21.906 53.089 27.347 1.00 26.36 174 SER A C 1
ATOM 1306 O O . SER A 1 175 ? 21.045 53.761 26.798 1.00 23.99 174 SER A O 1
ATOM 1309 N N . TRP A 1 176 ? 22.003 51.758 27.192 1.00 26.58 175 TRP A N 1
ATOM 1310 C CA . TRP A 1 176 ? 21.137 51.014 26.269 1.00 25.96 175 TRP A CA 1
ATOM 1311 C C . TRP A 1 176 ? 19.704 50.890 26.828 1.00 26.28 175 TRP A C 1
ATOM 1312 O O . TRP A 1 176 ? 18.746 50.494 26.121 1.00 27.04 175 TRP A O 1
ATOM 1323 N N . ASP A 1 177 ? 19.562 51.214 28.110 1.00 26.61 176 ASP A N 1
ATOM 1324 C CA . ASP A 1 177 ? 18.269 51.263 28.775 1.00 26.87 176 ASP A CA 1
ATOM 1325 C C . ASP A 1 177 ? 17.681 52.686 28.846 1.00 28.62 176 ASP A C 1
ATOM 1326 O O . ASP A 1 177 ? 16.754 52.935 29.621 1.00 25.85 176 ASP A O 1
ATOM 1331 N N . LEU A 1 178 ? 18.216 53.583 28.009 1.00 27.40 177 LEU A N 1
ATOM 1332 C CA . LEU A 1 178 ? 17.628 54.890 27.699 1.00 28.07 177 LEU A CA 1
ATOM 1333 C C . LEU A 1 178 ? 17.654 55.935 28.809 1.00 27.21 177 LEU A C 1
ATOM 1334 O O . LEU A 1 178 ? 16.787 56.806 28.885 1.00 28.30 177 LEU A O 1
ATOM 1339 N N . LYS A 1 179 ? 18.656 55.879 29.662 1.00 28.25 178 LYS A N 1
ATOM 1340 C CA . LYS A 1 179 ? 18.886 56.978 30.579 1.00 26.42 178 LYS A CA 1
ATOM 1341 C C . LYS A 1 179 ? 19.445 58.118 29.737 1.00 27.57 178 LYS A C 1
ATOM 1342 O O . LYS A 1 179 ? 20.226 57.876 28.819 1.00 26.52 178 LYS A O 1
ATOM 1348 N N . PRO A 1 180 ? 19.036 59.360 30.031 1.00 28.30 179 PRO A N 1
ATOM 1349 C CA . PRO A 1 180 ? 19.401 60.492 29.195 1.00 27.20 179 PRO A CA 1
ATOM 1350 C C . PRO A 1 180 ? 20.896 60.796 29.193 1.00 26.13 179 PRO A C 1
ATOM 1351 O O . PRO A 1 180 ? 21.569 60.675 30.209 1.00 24.24 179 PRO A O 1
ATOM 1355 N N . PHE A 1 181 ? 21.409 61.152 28.028 1.00 27.85 180 PHE A N 1
ATOM 1356 C CA . PHE A 1 181 ? 22.747 61.654 27.945 1.00 29.55 180 PHE A CA 1
ATOM 1357 C C . PHE A 1 181 ? 22.775 63.097 28.476 1.00 27.92 180 PHE A C 1
ATOM 1358 O O . PHE A 1 181 ? 22.080 63.972 27.966 1.00 29.06 180 PHE A O 1
ATOM 1366 N N . VAL A 1 182 ? 23.588 63.308 29.504 1.00 29.09 181 VAL A N 1
ATOM 1367 C CA . VAL A 1 182 ? 23.710 64.584 30.195 1.00 28.39 181 VAL A CA 1
ATOM 1368 C C . VAL A 1 182 ? 25.190 64.957 30.300 1.00 29.94 181 VAL A C 1
ATOM 1369 O O . VAL A 1 182 ? 26.055 64.183 29.926 1.00 28.25 181 VAL A O 1
ATOM 1373 N N . GLN A 1 183 ? 25.473 66.170 30.760 1.00 31.10 182 GLN A N 1
ATOM 1374 C CA . GLN A 1 183 ? 26.839 66.636 30.959 1.00 35.55 182 GLN A CA 1
ATOM 1375 C C . GLN A 1 183 ? 27.568 65.647 31.876 1.00 34.95 182 GLN A C 1
ATOM 1376 O O . GLN A 1 183 ? 27.016 65.231 32.894 1.00 35.75 182 GLN A O 1
ATOM 1382 N N . GLY A 1 184 ? 28.780 65.253 31.500 1.00 36.86 183 GLY A N 1
ATOM 1383 C CA . GLY A 1 184 ? 29.528 64.240 32.286 1.00 38.80 183 GLY A CA 1
ATOM 1384 C C . GLY A 1 184 ? 29.125 62.761 32.094 1.00 38.75 183 GLY A C 1
ATOM 1385 O O . GLY A 1 184 ? 29.676 61.860 32.742 1.00 40.87 183 GLY A O 1
ATOM 1386 N N . SER A 1 185 ? 28.163 62.490 31.222 1.00 35.03 184 SER A N 1
ATOM 1387 C CA . SER A 1 185 ? 27.831 61.115 30.879 1.00 31.09 184 SER A CA 1
ATOM 1388 C C . SER A 1 185 ? 29.071 60.353 30.399 1.00 31.80 184 SER A C 1
ATOM 1389 O O . SER A 1 185 ? 29.852 60.846 29.572 1.00 31.63 184 SER A O 1
ATOM 1392 N N . GLU A 1 186 ? 29.217 59.130 30.898 1.00 30.38 185 GLU A N 1
ATOM 1393 C CA . GLU A 1 186 ? 30.386 58.314 30.637 1.00 32.08 185 GLU A CA 1
A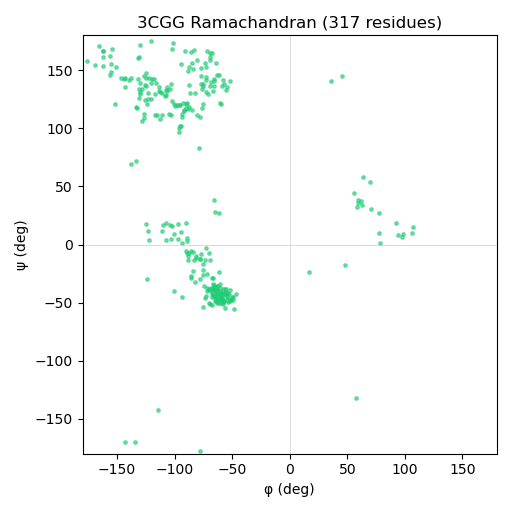TOM 1394 C C . GLU A 1 186 ? 30.208 57.236 29.561 1.00 26.88 185 GLU A C 1
ATOM 1395 O O . GLU A 1 186 ? 31.091 56.422 29.336 1.00 28.38 185 GLU A O 1
ATOM 1401 N N . PHE A 1 187 ? 29.089 57.280 28.865 1.00 26.82 186 PHE A N 1
ATOM 1402 C CA . PHE A 1 187 ? 28.768 56.307 27.819 1.00 25.45 186 PHE A CA 1
ATOM 1403 C C . PHE A 1 187 ? 27.802 57.041 26.907 1.00 24.70 186 PHE A C 1
ATOM 1404 O O . PHE A 1 187 ? 27.089 57.932 27.368 1.00 25.60 186 PHE A O 1
ATOM 1412 N N . LEU A 1 188 ? 27.837 56.709 25.616 1.00 25.24 187 LEU A N 1
ATOM 1413 C CA . LEU A 1 188 ? 26.958 57.296 24.613 1.00 27.18 187 LEU A CA 1
ATOM 1414 C C . LEU A 1 188 ? 26.308 56.224 23.765 1.00 25.59 187 LEU A C 1
ATOM 1415 O O . LEU A 1 188 ? 26.990 55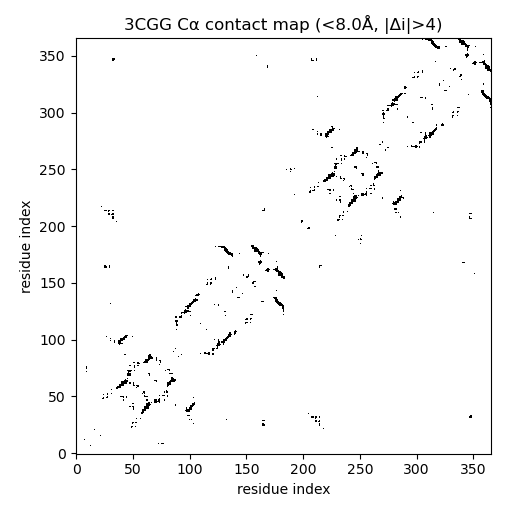.384 23.194 1.00 28.84 187 LEU A O 1
ATOM 1420 N N . VAL A 1 189 ? 24.975 56.268 23.687 1.00 24.41 188 VAL A N 1
ATOM 1421 C CA . VAL A 1 189 ? 24.212 55.538 22.723 1.00 24.51 188 VAL A CA 1
ATOM 1422 C C . VAL A 1 189 ? 23.562 56.637 21.852 1.00 24.20 188 VAL A C 1
ATOM 1423 O O . VAL A 1 189 ? 22.666 57.357 22.307 1.00 26.03 188 VAL A O 1
ATOM 1427 N N . ALA A 1 190 ? 24.008 56.721 20.608 1.00 26.11 189 ALA A N 1
ATOM 1428 C CA . ALA A 1 190 ? 23.648 57.782 19.667 1.00 25.86 189 ALA A CA 1
ATOM 1429 C C . ALA A 1 190 ? 22.795 57.153 18.593 1.00 24.87 189 ALA A C 1
ATOM 1430 O O . ALA A 1 190 ? 23.143 56.074 18.056 1.00 24.85 189 ALA A O 1
ATOM 1432 N N . VAL A 1 191 ? 21.658 57.790 18.334 1.00 23.77 190 VAL A N 1
ATOM 1433 C CA . VAL A 1 191 ? 20.723 57.382 17.300 1.00 25.60 190 VAL A CA 1
ATOM 1434 C C . VAL A 1 191 ? 20.794 58.378 16.133 1.00 26.22 190 VAL A C 1
ATOM 1435 O O . VAL A 1 191 ? 20.650 59.577 16.325 1.00 26.92 190 VAL A O 1
ATOM 1439 N N . PHE A 1 192 ? 20.960 57.845 14.926 1.00 25.59 191 PHE A N 1
ATOM 1440 C CA . PHE A 1 192 ? 21.088 58.662 13.739 1.00 26.72 191 PHE A CA 1
ATOM 1441 C C . PHE A 1 192 ? 20.084 58.310 12.679 1.00 25.27 191 PHE A C 1
ATOM 1442 O O . PHE A 1 192 ? 19.765 57.131 12.468 1.00 24.89 191 PHE A O 1
ATOM 1450 N N . THR A 1 193 ? 19.599 59.335 11.980 1.00 26.35 192 THR A N 1
ATOM 1451 C CA . THR A 1 193 ? 18.896 59.132 10.725 1.00 27.01 192 THR A CA 1
ATOM 1452 C C . THR A 1 193 ? 19.811 59.458 9.535 1.00 31.06 192 THR A C 1
ATOM 1453 O O . THR A 1 193 ? 20.911 60.025 9.686 1.00 31.59 192 THR A O 1
ATOM 1457 N N . LYS A 1 194 ? 19.343 59.078 8.352 1.00 28.62 193 LYS A N 1
ATOM 1458 C CA . LYS A 1 194 ? 20.119 59.196 7.122 1.00 31.12 193 LYS A CA 1
ATOM 1459 C C . LYS A 1 194 ? 19.809 60.515 6.442 1.00 34.18 193 LYS A C 1
ATOM 1460 O O . LYS A 1 194 ? 18.658 60.799 6.136 1.00 34.67 193 LYS A O 1
ATOM 1466 N N . LYS A 1 195 ? 20.871 61.290 6.253 1.00 40.56 194 LYS A N 1
ATOM 1467 C CA . LYS A 1 195 ? 20.924 62.615 5.633 1.00 46.89 194 LYS A CA 1
ATOM 1468 C C . LYS A 1 195 ? 20.564 63.719 6.596 1.00 52.66 194 LYS A C 1
ATOM 1469 O O . LYS A 1 195 ? 21.345 64.685 6.621 1.00 54.56 194 LYS A O 1
ATOM 1476 N N . ASN B 1 12 ? -20.160 44.288 29.662 1.00 44.62 11 ASN B N 1
ATOM 1477 C CA . ASN B 1 12 ? -21.431 44.351 30.460 1.00 45.77 11 ASN B CA 1
ATOM 1478 C C . ASN B 1 12 ? -21.922 43.051 31.151 1.00 45.19 11 ASN B C 1
ATOM 1479 O O . ASN B 1 12 ? -22.979 43.069 31.817 1.00 49.88 11 ASN B O 1
ATOM 1484 N N . PRO B 1 13 ? -21.188 41.922 31.052 1.00 41.15 12 PRO B N 1
ATOM 1485 C CA . PRO B 1 13 ? -19.844 41.517 30.624 1.00 38.02 12 PRO B CA 1
ATOM 1486 C C . PRO B 1 13 ? -19.621 41.338 29.117 1.00 30.89 12 PRO B C 1
ATOM 1487 O O . PRO B 1 13 ? -18.480 41.151 28.715 1.00 25.76 12 PRO B O 1
ATOM 1491 N N . ALA B 1 14 ? -20.707 41.323 28.328 1.00 25.00 13 ALA B N 1
ATOM 1492 C CA . ALA B 1 14 ? -20.626 41.169 26.874 1.00 22.12 13 ALA B CA 1
ATOM 1493 C C . ALA B 1 14 ? -19.618 42.152 26.298 1.00 20.13 13 ALA B C 1
ATOM 1494 O O . ALA B 1 14 ? -18.800 41.759 25.469 1.00 17.84 13 ALA B O 1
ATOM 1496 N N . HIS B 1 15 ? -19.658 43.415 26.735 1.00 20.05 14 HIS B N 1
ATOM 1497 C CA . HIS B 1 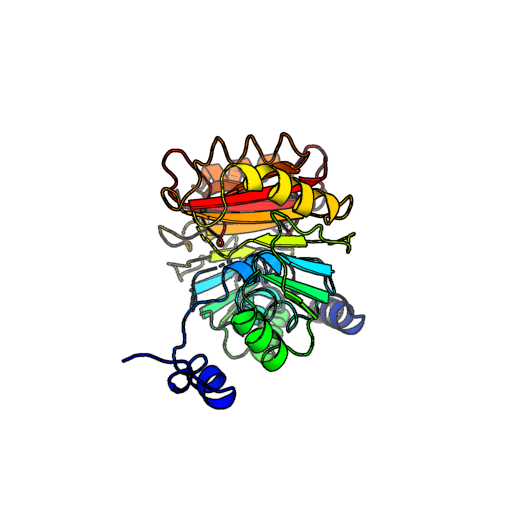15 ? -18.748 44.442 26.154 1.00 21.93 14 HIS B CA 1
ATOM 1498 C C . HIS B 1 15 ? -17.282 44.189 26.477 1.00 21.74 14 HIS B C 1
ATOM 1499 O O . HIS B 1 15 ? -16.416 44.461 25.640 1.00 24.10 14 HIS B O 1
ATOM 1506 N N . SER B 1 16 ? -17.007 43.649 27.670 1.00 23.17 15 SER B N 1
ATOM 1507 C CA . SER B 1 16 ? -15.655 43.260 28.093 1.00 22.70 15 SER B CA 1
ATOM 1508 C C . SER B 1 16 ? -15.153 42.078 27.291 1.00 23.83 15 SER B C 1
ATOM 1509 O O . SER B 1 16 ? -13.964 42.020 26.943 1.00 21.10 15 SER B O 1
ATOM 1512 N N . GLU B 1 17 ? -16.062 41.151 26.992 1.00 25.47 16 GLU B N 1
ATOM 1513 C CA . GLU B 1 17 ? -15.761 40.049 26.057 1.00 27.90 16 GLU B CA 1
ATOM 1514 C C . GLU B 1 17 ? -15.454 40.557 24.654 1.00 27.74 16 GLU B C 1
ATOM 1515 O O . GLU B 1 17 ? -14.472 40.122 24.048 1.00 27.26 16 GLU B O 1
ATOM 1521 N N . ASN B 1 18 ? -16.271 41.489 24.149 1.00 26.58 17 ASN B N 1
ATOM 1522 C CA . ASN B 1 18 ? -16.052 42.070 22.816 1.00 26.10 17 ASN B CA 1
ATOM 1523 C C . ASN B 1 18 ? -14.649 42.625 22.703 1.00 24.43 17 ASN B C 1
ATOM 1524 O O . ASN B 1 18 ? -13.975 42.440 21.695 1.00 25.71 17 ASN B O 1
ATOM 1529 N N . TYR B 1 19 ? -14.211 43.288 23.775 1.00 26.26 18 TYR B N 1
ATOM 1530 C CA . TYR B 1 19 ? -12.918 43.942 23.859 1.00 25.28 18 TYR B CA 1
ATOM 1531 C C . TYR B 1 19 ? -11.793 42.923 23.857 1.00 24.88 18 TYR B C 1
ATOM 1532 O O . TYR B 1 19 ? -10.845 43.021 23.072 1.00 22.32 18 TYR B O 1
ATOM 1541 N N . ALA B 1 20 ? -11.900 41.944 24.749 1.00 25.27 19 ALA B N 1
ATOM 1542 C CA . ALA B 1 20 ? -10.927 40.881 24.812 1.00 24.92 19 ALA B CA 1
ATOM 1543 C C . ALA B 1 20 ? -10.800 40.152 23.454 1.00 25.91 19 ALA B C 1
ATOM 1544 O O . ALA B 1 20 ? -9.703 39.876 23.012 1.00 27.61 19 ALA B O 1
ATOM 1546 N N A GLN B 1 21 ? -11.952 39.864 22.839 0.50 25.40 20 GLN B N 1
ATOM 1547 N N B GLN B 1 21 ? -11.903 39.889 22.773 0.50 25.98 20 GLN B N 1
ATOM 1548 C CA A GLN B 1 21 ? -12.048 39.217 21.515 0.50 25.90 20 GLN B CA 1
ATOM 1549 C CA B GLN B 1 21 ? -11.835 39.160 21.500 0.50 27.58 20 GLN B CA 1
ATOM 1550 C C A GLN B 1 21 ? -11.222 40.005 20.488 0.50 25.95 20 GLN B C 1
ATOM 1551 C C B GLN B 1 21 ? -11.265 40.002 20.364 0.50 26.75 20 GLN B C 1
ATOM 1552 O O A GLN B 1 21 ? -10.409 39.432 19.778 0.50 26.73 20 GLN B O 1
ATOM 1553 O O B GLN B 1 21 ? -10.724 39.452 19.399 0.50 28.14 20 GLN B O 1
ATOM 1564 N N . ARG B 1 22 ? -11.417 41.325 20.459 1.00 25.83 21 ARG B N 1
ATOM 1565 C CA . ARG B 1 22 ? -10.754 42.222 19.524 1.00 26.72 21 ARG B CA 1
ATOM 1566 C C . ARG B 1 22 ? -9.220 42.096 19.595 1.00 26.11 21 ARG B C 1
ATOM 1567 O O . ARG B 1 22 ? -8.574 41.986 18.557 1.00 24.38 21 ARG B O 1
ATOM 1575 N N . TRP B 1 23 ? -8.667 42.070 20.805 1.00 27.29 22 TRP B N 1
ATOM 1576 C CA . TRP B 1 23 ? -7.224 41.846 21.014 1.00 27.95 22 TRP B CA 1
ATOM 1577 C C . TRP B 1 23 ? -6.760 40.480 20.558 1.00 27.17 22 TRP B C 1
ATOM 1578 O O . TRP B 1 23 ? -5.707 40.381 19.905 1.00 27.55 22 TRP B O 1
ATOM 1589 N N . ARG B 1 24 ? -7.512 39.435 20.890 1.00 29.81 23 ARG B N 1
ATOM 1590 C CA . ARG B 1 24 ? -7.201 38.086 20.354 1.00 35.95 23 ARG B CA 1
ATOM 1591 C C . ARG B 1 24 ? -7.161 38.093 18.834 1.00 32.19 23 ARG B C 1
ATOM 1592 O O . ARG B 1 24 ? -6.324 37.419 18.213 1.00 29.84 23 ARG B O 1
ATOM 1598 N N . ASN B 1 25 ? -8.073 38.858 18.229 1.00 30.37 24 ASN B N 1
ATOM 1599 C CA . ASN B 1 25 ? -8.163 38.918 16.774 1.00 28.78 24 ASN B CA 1
ATOM 1600 C C . ASN B 1 25 ? -6.983 39.645 16.102 1.00 29.91 24 ASN B C 1
ATOM 1601 O O . ASN B 1 25 ? -6.534 39.228 15.034 1.00 28.71 24 ASN B O 1
ATOM 1606 N N . LEU B 1 26 ? -6.497 40.730 16.704 1.00 29.97 25 LEU B N 1
ATOM 1607 C CA . LEU B 1 26 ? -5.317 41.416 16.180 1.00 33.37 25 LEU B CA 1
ATOM 1608 C C . LEU B 1 26 ? -4.103 40.456 16.156 1.00 35.48 25 LEU B C 1
ATOM 1609 O O . LEU B 1 26 ? -3.360 40.417 15.164 1.00 36.07 25 LEU B O 1
ATOM 1614 N N . ALA B 1 27 ? -3.951 39.659 17.221 1.00 36.36 26 ALA B N 1
ATOM 1615 C CA . ALA B 1 27 ? -2.880 38.644 17.327 1.00 36.91 26 ALA B CA 1
ATOM 1616 C C . ALA B 1 27 ? -3.088 37.510 16.321 1.00 36.85 26 ALA B C 1
ATOM 1617 O O . ALA B 1 27 ? -2.143 37.079 15.647 1.00 37.19 26 ALA B O 1
ATOM 1619 N N . ALA B 1 28 ? -4.335 37.061 16.191 1.00 35.35 27 ALA B N 1
ATOM 1620 C CA . ALA B 1 28 ? -4.705 36.077 15.192 1.00 34.64 27 ALA B CA 1
ATOM 1621 C C . ALA B 1 28 ? -4.392 36.552 13.785 1.00 35.93 27 ALA B C 1
ATOM 1622 O O . ALA B 1 28 ? -3.878 35.759 12.994 1.00 36.64 27 ALA B O 1
ATOM 1624 N N . ALA B 1 29 ? -4.708 37.818 13.465 1.00 34.95 28 ALA B N 1
ATOM 1625 C CA . ALA B 1 29 ? -4.530 38.365 12.090 1.00 34.41 28 ALA B CA 1
ATOM 1626 C C . ALA B 1 29 ? -3.060 38.595 11.740 1.00 37.40 28 ALA B C 1
ATOM 1627 O O . ALA B 1 29 ? -2.731 39.003 10.613 1.00 37.98 28 ALA B O 1
ATOM 1629 N N . GLY B 1 30 ? -2.188 38.345 12.713 1.00 38.50 29 GLY B N 1
ATOM 1630 C CA . GLY B 1 30 ? -0.755 38.426 12.525 1.00 40.94 29 GLY B CA 1
ATOM 1631 C C . GLY B 1 30 ? -0.152 39.724 12.998 1.00 40.82 29 GLY B C 1
ATOM 1632 O O . GLY B 1 30 ? 1.026 39.964 12.758 1.00 40.21 29 GLY B O 1
ATOM 1633 N N . ASN B 1 31 ? -0.925 40.557 13.692 1.00 39.48 30 ASN B N 1
ATOM 1634 C CA . ASN B 1 31 ? -0.394 41.832 14.142 1.00 40.49 30 ASN B CA 1
ATOM 1635 C C . ASN B 1 31 ? 0.500 41.644 15.366 1.00 39.81 30 ASN B C 1
ATOM 1636 O O . ASN B 1 31 ? 0.366 40.696 16.138 1.00 37.13 30 ASN B O 1
ATOM 1641 N N . ASP B 1 32 ? 1.442 42.557 15.492 1.00 39.42 31 ASP B N 1
ATOM 1642 C CA . ASP B 1 32 ? 2.349 42.581 16.608 1.00 38.81 31 ASP B CA 1
ATOM 1643 C C . ASP B 1 32 ? 1.696 43.399 17.715 1.00 33.06 31 ASP B C 1
ATOM 1644 O O . ASP B 1 32 ? 1.444 44.586 17.542 1.00 32.12 31 ASP B O 1
ATOM 1649 N N . ILE B 1 33 ? 1.411 42.759 18.846 1.00 32.40 32 ILE B N 1
ATOM 1650 C CA . ILE B 1 33 ? 0.699 43.429 19.941 1.00 31.77 32 ILE B CA 1
ATOM 1651 C C . ILE B 1 33 ? 1.564 43.694 21.181 1.00 30.50 32 ILE B C 1
ATOM 1652 O O . ILE B 1 33 ? 1.057 44.026 22.234 1.00 30.51 32 ILE B O 1
ATOM 1657 N N . TYR B 1 34 ? 2.877 43.615 21.003 1.00 27.74 33 TYR B N 1
ATOM 1658 C CA . TYR B 1 34 ? 3.845 43.643 22.091 1.00 26.45 33 TYR B CA 1
ATOM 1659 C C . TYR B 1 34 ? 4.873 44.755 21.954 1.00 25.75 33 TYR B C 1
ATOM 1660 O O . TYR B 1 34 ? 5.837 44.773 22.702 1.00 24.94 33 TYR B O 1
ATOM 1669 N N . GLY B 1 35 ? 4.630 45.692 21.035 1.00 24.82 34 GLY B N 1
ATOM 1670 C CA . GLY B 1 35 ? 5.528 46.814 20.809 1.00 24.12 34 GLY B CA 1
ATOM 1671 C C . GLY B 1 35 ? 5.847 47.551 22.113 1.00 23.38 34 GLY B C 1
ATOM 1672 O O . GLY B 1 35 ? 7.009 47.844 22.379 1.00 22.58 34 GLY B O 1
ATOM 1673 N N . GLU B 1 36 ? 4.822 47.877 22.908 1.00 24.57 35 GLU B N 1
ATOM 1674 C CA . GLU B 1 36 ? 5.002 48.689 24.123 1.00 24.78 35 GLU B CA 1
ATOM 1675 C C . GLU B 1 36 ? 5.829 47.911 25.137 1.00 24.87 35 GLU B C 1
ATOM 1676 O O . GLU B 1 36 ? 6.644 48.473 25.869 1.00 23.45 35 GLU B O 1
ATOM 1682 N N . ALA B 1 37 ? 5.585 46.601 25.213 1.00 20.66 36 ALA B N 1
ATOM 1683 C CA . ALA B 1 37 ? 6.318 45.751 26.131 1.00 23.31 36 ALA B CA 1
ATOM 1684 C C . ALA B 1 37 ? 7.815 45.605 25.795 1.00 23.64 36 ALA B C 1
ATOM 1685 O O . ALA B 1 37 ? 8.640 45.492 26.697 1.00 23.13 36 ALA B O 1
ATOM 1687 N N A ARG B 1 38 ? 8.156 45.601 24.511 0.50 25.05 37 ARG B N 1
ATOM 1688 N N B ARG B 1 38 ? 8.156 45.607 24.510 0.50 24.41 37 ARG B N 1
ATOM 1689 C CA A ARG B 1 38 ? 9.556 45.544 24.109 0.50 26.30 37 ARG B CA 1
ATOM 1690 C CA B ARG B 1 38 ? 9.554 45.539 24.101 0.50 24.94 37 ARG B CA 1
ATOM 1691 C C A ARG B 1 38 ? 10.307 46.788 24.572 0.50 24.06 37 ARG B C 1
ATOM 1692 C C B ARG B 1 38 ? 10.323 46.793 24.523 0.50 23.41 37 ARG B C 1
ATOM 1693 O O A ARG B 1 38 ? 11.448 46.681 24.998 0.50 24.41 37 ARG B O 1
ATOM 1694 O O B ARG B 1 38 ? 11.501 46.700 24.846 0.50 23.43 37 ARG B O 1
ATOM 1709 N N . LEU B 1 39 ? 9.681 47.963 24.485 1.00 23.50 38 LEU B N 1
ATOM 1710 C CA . LEU B 1 39 ? 10.331 49.198 25.021 1.00 23.50 38 LEU B CA 1
ATOM 1711 C C . LEU B 1 39 ? 10.571 49.079 26.537 1.00 23.76 38 LEU B C 1
ATOM 1712 O O . LEU B 1 39 ? 11.674 49.250 27.014 1.00 25.38 38 LEU B O 1
ATOM 1717 N N . ILE B 1 40 ? 9.553 48.726 27.296 1.00 25.82 39 ILE B N 1
ATOM 1718 C CA . ILE B 1 40 ? 9.728 48.493 28.732 1.00 26.54 39 ILE B CA 1
ATOM 1719 C C . ILE B 1 40 ? 10.826 47.455 29.025 1.00 25.12 39 ILE B C 1
ATOM 1720 O O . ILE B 1 40 ? 11.648 47.673 29.887 1.00 27.29 39 ILE B O 1
ATOM 1725 N N . ASP B 1 41 ? 10.896 46.358 28.270 1.00 23.87 40 ASP B N 1
ATOM 1726 C CA . ASP B 1 41 ? 11.943 45.329 28.490 1.00 24.80 40 ASP B CA 1
ATOM 1727 C C . ASP B 1 41 ? 13.336 45.941 28.240 1.00 23.98 40 ASP B C 1
ATOM 1728 O O . ASP B 1 41 ? 14.274 45.730 29.001 1.00 25.37 40 ASP B O 1
ATOM 1733 N N . ALA B 1 42 ? 13.443 46.737 27.188 1.00 24.59 41 ALA B N 1
ATOM 1734 C CA . ALA B 1 42 ? 14.714 47.444 26.833 1.00 24.64 41 ALA B CA 1
ATOM 1735 C C . ALA B 1 42 ? 15.165 48.424 27.938 1.00 24.43 41 ALA B C 1
ATOM 1736 O O . ALA B 1 42 ? 16.347 48.732 28.112 1.00 22.35 41 ALA B O 1
ATOM 1746 N N . ALA B 1 44 ? 14.466 48.136 31.184 1.00 26.43 43 ALA B N 1
ATOM 1747 C CA . ALA B 1 44 ? 14.383 47.480 32.481 1.00 27.31 43 ALA B CA 1
ATOM 1748 C C . ALA B 1 44 ? 15.636 46.732 32.841 1.00 27.04 43 ALA B C 1
ATOM 1749 O O . ALA B 1 44 ? 16.251 46.113 31.969 1.00 29.15 43 ALA B O 1
ATOM 1751 N N . PRO B 1 45 ? 15.980 46.714 34.140 1.00 26.44 44 PRO B N 1
ATOM 1752 C CA . PRO B 1 45 ? 16.971 45.752 34.620 1.00 28.47 44 PRO B CA 1
ATOM 1753 C C . PRO B 1 45 ? 16.369 44.356 34.618 1.00 26.63 44 PRO B C 1
ATOM 1754 O O . PRO B 1 45 ? 15.164 44.212 34.524 1.00 28.96 44 PRO B O 1
ATOM 1758 N N . ARG B 1 46 ? 17.177 43.319 34.763 1.00 24.92 45 ARG B N 1
ATOM 1759 C CA . ARG B 1 46 ? 16.614 41.974 34.805 1.00 27.17 45 ARG B CA 1
ATOM 1760 C C . ARG B 1 46 ? 15.895 41.751 36.155 1.00 28.24 45 ARG B C 1
ATOM 1761 O O . ARG B 1 46 ? 16.327 42.262 37.191 1.00 28.56 45 ARG B O 1
ATOM 1769 N N . GLY B 1 47 ? 14.788 41.015 36.117 1.00 26.82 46 GLY B N 1
ATOM 1770 C CA . GLY B 1 47 ? 13.965 40.780 37.319 1.00 28.03 46 GLY B CA 1
ATOM 1771 C C . GLY B 1 47 ? 13.428 42.044 37.952 1.00 26.67 46 GLY B C 1
ATOM 1772 O O . GLY B 1 47 ? 13.352 42.143 39.167 1.00 24.99 46 GLY B O 1
ATOM 1773 N N . ALA B 1 48 ? 13.033 43.013 37.127 1.00 26.02 47 ALA B N 1
ATOM 1774 C CA . ALA B 1 48 ? 12.537 44.292 37.616 1.00 25.51 47 ALA B CA 1
ATOM 1775 C C . ALA B 1 48 ? 11.154 44.097 38.187 1.00 24.70 47 ALA B C 1
ATOM 1776 O O . ALA B 1 48 ? 10.448 43.174 37.786 1.00 24.93 47 ALA B O 1
ATOM 1778 N N . LYS B 1 49 ? 10.752 44.994 39.088 1.00 26.18 48 LYS B N 1
ATOM 1779 C CA . LYS B 1 49 ? 9.352 45.063 39.523 1.00 26.22 48 LYS B CA 1
ATOM 1780 C C . LYS B 1 49 ? 8.631 46.135 38.701 1.00 25.76 48 LYS B C 1
ATOM 1781 O O . LYS B 1 49 ? 8.995 47.327 38.714 1.00 23.74 48 LYS B O 1
ATOM 1787 N N . ILE B 1 50 ? 7.606 45.678 37.992 1.00 24.36 49 ILE B N 1
ATOM 1788 C CA . ILE B 1 50 ? 6.924 46.499 36.990 1.00 24.72 49 ILE B CA 1
ATOM 1789 C C . ILE B 1 50 ? 5.418 46.465 37.261 1.00 22.02 49 ILE B C 1
ATOM 1790 O O . ILE B 1 50 ? 4.878 45.402 37.530 1.00 22.86 49 ILE B O 1
ATOM 1795 N N . LEU B 1 51 ? 4.795 47.640 37.234 1.00 23.00 50 LEU B N 1
ATOM 1796 C CA . LEU B 1 51 ? 3.342 47.8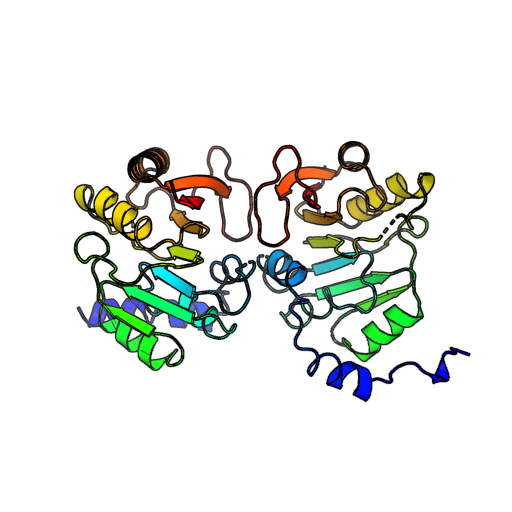19 37.260 1.00 23.70 50 LEU B CA 1
ATOM 1797 C C . LEU B 1 51 ? 2.840 48.124 35.865 1.00 24.17 50 LEU B C 1
ATOM 1798 O O . LEU B 1 51 ? 3.313 49.048 35.235 1.00 22.83 50 LEU B O 1
ATOM 1803 N N . ASP B 1 52 ? 1.910 47.307 35.400 1.00 22.07 51 ASP B N 1
ATOM 1804 C CA . ASP B 1 52 ? 1.131 47.591 34.176 1.00 26.39 51 ASP B CA 1
ATOM 1805 C C . ASP B 1 52 ? -0.189 48.219 34.616 1.00 27.48 51 ASP B C 1
ATOM 1806 O O . ASP B 1 52 ? -1.103 47.501 35.036 1.00 24.45 51 ASP B O 1
ATOM 1811 N N . ALA B 1 53 ? -0.259 49.559 34.515 1.00 24.96 52 ALA B N 1
ATOM 1812 C CA . ALA B 1 53 ? -1.351 50.374 35.017 1.00 26.34 52 ALA B CA 1
ATOM 1813 C C . ALA B 1 53 ? -2.402 50.524 33.921 1.00 26.46 52 ALA B C 1
ATOM 1814 O O . ALA B 1 53 ? -2.091 50.999 32.829 1.00 26.71 52 ALA B O 1
ATOM 1816 N N . GLY B 1 54 ? -3.627 50.089 34.186 1.00 26.88 53 GLY B N 1
ATOM 1817 C CA . GLY B 1 54 ? -4.664 50.007 33.133 1.00 26.64 53 GLY B CA 1
ATOM 1818 C C . GLY B 1 54 ? -4.316 48.917 32.162 1.00 27.36 53 GLY B C 1
ATOM 1819 O O . GLY B 1 54 ? -4.204 49.147 30.940 1.00 28.97 53 GLY B O 1
ATOM 1820 N N . CYS B 1 55 ? -4.090 47.730 32.718 1.00 25.18 54 CYS B N 1
ATOM 1821 C CA . CYS B 1 55 ? -3.505 46.623 31.962 1.00 26.07 54 CYS B CA 1
ATOM 1822 C C . CYS B 1 55 ? -4.432 45.862 31.022 1.00 27.29 54 CYS B C 1
ATOM 1823 O O . CYS B 1 55 ? -3.966 44.989 30.258 1.00 26.52 54 CYS B O 1
ATOM 1826 N N . GLY B 1 56 ? -5.735 46.103 31.152 1.00 27.92 55 GLY B N 1
ATOM 1827 C CA . GLY B 1 56 ? -6.755 45.305 30.487 1.00 25.44 55 GLY B CA 1
ATOM 1828 C C . GLY B 1 56 ? -6.554 43.836 30.667 1.00 26.42 55 GLY B C 1
ATOM 1829 O O . GLY B 1 56 ? -6.329 43.356 31.797 1.00 29.57 55 GLY B O 1
ATOM 1830 N N A GLN B 1 57 ? -6.586 43.130 29.539 0.50 27.87 56 GLN B N 1
ATOM 1831 N N B GLN B 1 57 ? -6.600 43.078 29.572 0.50 27.46 56 GLN B N 1
ATOM 1832 C CA A GLN B 1 57 ? -6.418 41.668 29.490 0.50 26.56 56 GLN B CA 1
ATOM 1833 C CA B GLN B 1 57 ? -6.422 41.613 29.654 0.50 25.63 56 GLN B CA 1
ATOM 1834 C C A GLN B 1 57 ? -4.968 41.202 29.719 0.50 25.94 56 GLN B C 1
ATOM 1835 C C B GLN B 1 57 ? -4.953 41.183 29.749 0.50 25.40 56 GLN B C 1
ATOM 1836 O O A GLN B 1 57 ? -4.685 40.011 29.706 0.50 26.90 56 GLN B O 1
ATOM 1837 O O B GLN B 1 57 ? -4.637 40.003 29.664 0.50 26.04 56 GLN B O 1
ATOM 1848 N N . GLY B 1 58 ? -4.055 42.150 29.933 1.00 28.18 57 GLY B N 1
ATOM 1849 C CA . GLY B 1 58 ? -2.670 41.879 30.381 1.00 26.98 57 GLY B CA 1
ATOM 1850 C C . GLY B 1 58 ? -1.582 41.660 29.354 1.00 28.32 57 GLY B C 1
ATOM 1851 O O . GLY B 1 58 ? -0.520 41.094 29.696 1.00 24.84 57 GLY B O 1
ATOM 1852 N N . ARG B 1 59 ? -1.821 42.048 28.096 1.00 23.52 58 ARG B N 1
ATOM 1853 C CA . ARG B 1 59 ? -0.822 41.790 27.051 1.00 28.93 58 ARG B CA 1
ATOM 1854 C C . ARG B 1 59 ? 0.579 42.337 27.394 1.00 25.93 58 ARG B C 1
ATOM 1855 O O . ARG B 1 59 ? 1.573 41.625 27.231 1.00 28.65 58 ARG B O 1
ATOM 1863 N N . ILE B 1 60 ? 0.667 43.557 27.914 1.00 25.70 59 ILE B N 1
ATOM 1864 C CA . ILE B 1 60 ? 1.979 44.144 28.184 1.00 25.93 59 ILE B CA 1
ATOM 1865 C C . ILE B 1 60 ? 2.634 43.538 29.433 1.00 28.18 59 ILE B C 1
ATOM 1866 O O . ILE B 1 60 ? 3.766 43.058 29.347 1.00 24.99 59 ILE B O 1
ATOM 1871 N N . GLY B 1 61 ? 1.949 43.531 30.585 1.00 28.34 60 GLY B N 1
ATOM 1872 C CA . GLY B 1 61 ? 2.537 42.911 31.786 1.00 25.09 60 GLY B CA 1
ATOM 1873 C C . GLY B 1 61 ? 2.778 41.437 31.609 1.00 25.22 60 GLY B C 1
ATOM 1874 O O . GLY B 1 61 ? 3.755 40.874 32.125 1.00 24.77 60 GLY B O 1
ATOM 1875 N N . GLY B 1 62 ? 1.876 40.798 30.879 1.00 24.50 61 GLY B N 1
ATOM 1876 C CA . GLY B 1 62 ? 2.013 39.382 30.525 1.00 25.26 61 GLY B CA 1
ATOM 1877 C C . GLY B 1 62 ? 3.293 39.077 29.773 1.00 25.03 61 GLY B C 1
ATOM 1878 O O . GLY B 1 62 ? 4.072 38.201 30.166 1.00 26.85 61 GLY B O 1
ATOM 1879 N N . TYR B 1 63 ? 3.547 39.828 28.714 1.00 26.32 62 TYR B N 1
ATOM 1880 C CA . TYR B 1 63 ? 4.798 39.654 27.987 1.00 27.13 62 TYR B CA 1
ATOM 1881 C C . TYR B 1 63 ? 5.979 39.897 28.939 1.00 24.99 62 TYR B C 1
ATOM 1882 O O . TYR B 1 63 ? 6.933 39.148 28.945 1.00 22.94 62 TYR B O 1
ATOM 1891 N N . LEU B 1 64 ? 5.928 40.965 29.741 1.00 27.16 63 LEU B N 1
ATOM 1892 C CA . LEU B 1 64 ? 7.042 41.241 30.637 1.00 25.40 63 LEU B CA 1
ATOM 1893 C C . LEU B 1 64 ? 7.302 40.134 31.665 1.00 26.06 63 LEU B C 1
ATOM 1894 O O . LEU B 1 64 ? 8.456 39.857 32.030 1.00 24.69 63 LEU B O 1
ATOM 1899 N N A SER B 1 65 ? 6.226 39.504 32.135 0.50 26.12 64 SER B N 1
ATOM 1900 N N B SER B 1 65 ? 6.235 39.530 32.159 0.50 25.97 64 SER B N 1
ATOM 1901 C CA A SER B 1 65 ? 6.314 38.417 33.131 0.50 24.63 64 SER B CA 1
ATOM 1902 C CA B SER B 1 65 ? 6.363 38.444 33.123 0.50 24.40 64 SER B CA 1
ATOM 1903 C C A SER B 1 65 ? 6.984 37.149 32.567 0.50 26.01 64 SER B C 1
ATOM 1904 C C B SER B 1 65 ? 7.132 37.245 32.535 0.50 25.93 64 SER B C 1
ATOM 1905 O O A SER B 1 65 ? 7.519 36.316 33.314 0.50 24.12 64 SER B O 1
ATOM 1906 O O B SER B 1 65 ? 7.922 36.575 33.221 0.50 24.47 64 SER B O 1
ATOM 1911 N N . LYS B 1 66 ? 6.917 36.982 31.253 1.00 25.25 65 LYS B N 1
ATOM 1912 C CA . LYS B 1 66 ? 7.607 35.889 30.586 1.00 26.19 65 LYS B CA 1
ATOM 1913 C C . LYS B 1 66 ? 9.077 36.225 30.373 1.00 26.98 65 LYS B C 1
ATOM 1914 O O . LYS B 1 66 ? 9.826 35.345 30.015 1.00 26.75 65 LYS B O 1
ATOM 1920 N N . GLN B 1 67 ? 9.481 37.498 30.538 1.00 26.89 66 GLN B N 1
ATOM 1921 C CA . GLN B 1 67 ? 10.902 37.906 30.467 1.00 27.65 66 GLN B CA 1
ATOM 1922 C C . GLN B 1 67 ? 11.643 37.844 31.795 1.00 28.58 66 GLN B C 1
ATOM 1923 O O . GLN B 1 67 ? 12.812 38.220 31.873 1.00 29.34 66 GLN B O 1
ATOM 1929 N N . GLY B 1 68 ? 10.955 37.382 32.833 1.00 27.85 67 GLY B N 1
ATOM 1930 C CA . GLY B 1 68 ? 11.540 37.225 34.153 1.00 26.03 67 GLY B CA 1
ATOM 1931 C C . GLY B 1 68 ? 11.250 38.380 35.094 1.00 25.09 67 GLY B C 1
ATOM 1932 O O . GLY B 1 68 ? 11.819 38.430 36.154 1.00 25.06 67 GLY B O 1
ATOM 1933 N N . HIS B 1 69 ? 10.412 39.330 34.714 1.00 25.39 68 HIS B N 1
ATOM 1934 C CA . HIS B 1 69 ? 10.104 40.461 35.589 1.00 25.56 68 HIS B CA 1
ATOM 1935 C C . HIS B 1 69 ? 8.985 40.087 36.570 1.00 23.83 68 HIS B C 1
ATOM 1936 O O . HIS B 1 69 ? 8.195 39.182 36.349 1.00 25.40 68 HIS B O 1
ATOM 1943 N N . ASP B 1 70 ? 8.965 40.808 37.670 1.00 24.55 69 ASP B N 1
ATOM 1944 C CA . ASP B 1 70 ? 7.947 40.663 38.698 1.00 26.11 69 ASP B CA 1
ATOM 1945 C C . ASP B 1 70 ? 6.882 41.709 38.406 1.00 23.98 69 ASP B C 1
ATOM 1946 O O . ASP B 1 70 ? 7.075 42.916 38.630 1.00 23.26 69 ASP B O 1
ATOM 1951 N N . VAL B 1 71 ? 5.790 41.240 37.812 1.00 24.97 70 VAL B N 1
ATOM 1952 C CA . VAL B 1 71 ? 4.767 42.109 37.261 1.00 24.83 70 VAL B CA 1
ATOM 1953 C C . VAL B 1 71 ? 3.489 42.125 38.116 1.00 24.03 70 VAL B C 1
ATOM 1954 O O . VAL B 1 71 ? 2.971 41.079 38.501 1.00 24.25 70 VAL B O 1
ATOM 1958 N N . LEU B 1 72 ? 2.996 43.325 38.405 1.00 22.48 71 LEU B N 1
ATOM 1959 C CA . LEU B 1 72 ? 1.618 43.535 38.846 1.00 24.97 71 LEU B CA 1
ATOM 1960 C C . LEU B 1 72 ? 0.862 44.304 37.764 1.00 21.95 71 LEU B C 1
ATOM 1961 O O . LEU B 1 72 ? 1.348 45.317 37.254 1.00 24.31 71 LEU B O 1
ATOM 1966 N N . GLY B 1 73 ? -0.313 43.824 37.407 1.00 24.93 72 GLY B N 1
ATOM 1967 C CA . GLY B 1 73 ? -1.190 44.571 36.501 1.00 25.00 72 GLY B CA 1
ATOM 1968 C C . GLY B 1 73 ? -2.460 44.954 37.233 1.00 24.13 72 GLY B C 1
ATOM 1969 O O . GLY B 1 73 ? -3.023 44.171 38.038 1.00 23.21 72 GLY B O 1
ATOM 1970 N N . THR B 1 74 ? -2.893 46.173 36.992 1.00 25.45 73 THR B N 1
ATOM 1971 C CA . THR B 1 74 ? -4.126 46.692 37.560 1.00 24.73 73 THR B CA 1
ATOM 1972 C C . THR B 1 74 ? -5.092 47.217 36.483 1.00 25.28 73 THR B C 1
ATOM 1973 O O . THR B 1 74 ? -4.679 47.883 35.527 1.00 27.59 73 THR B O 1
ATOM 1977 N N . ASP B 1 75 ? -6.379 46.889 36.629 1.00 26.64 74 ASP B N 1
ATOM 1978 C CA . ASP B 1 75 ? -7.410 47.397 35.742 1.00 26.51 74 ASP B CA 1
ATOM 1979 C C . ASP B 1 75 ? -8.716 47.485 36.492 1.00 26.99 74 ASP B C 1
ATOM 1980 O O . ASP B 1 75 ? -8.962 46.758 37.455 1.00 25.54 74 ASP B O 1
ATOM 1985 N N . LEU B 1 76 ? -9.555 48.399 36.038 1.00 28.57 75 LEU B N 1
ATOM 1986 C CA . LEU B 1 76 ? -10.926 48.569 36.534 1.00 29.18 75 LEU B CA 1
ATOM 1987 C C . LEU B 1 76 ? -11.862 47.392 36.206 1.00 26.60 75 LEU B C 1
ATOM 1988 O O . LEU B 1 76 ? -12.789 47.104 36.960 1.00 24.66 75 LEU B O 1
ATOM 1993 N N . ASP B 1 77 ? -11.603 46.694 35.099 1.00 25.56 76 ASP B N 1
ATOM 1994 C CA . ASP B 1 77 ? -12.516 45.655 34.588 1.00 23.88 76 ASP B CA 1
ATOM 1995 C C . ASP B 1 77 ? -12.180 44.253 35.125 1.00 24.09 76 ASP B C 1
ATOM 1996 O O . ASP B 1 77 ? -11.114 43.732 34.816 1.00 22.00 76 ASP B O 1
ATOM 2001 N N . PRO B 1 78 ? -13.090 43.636 35.929 1.00 26.63 77 PRO B N 1
ATOM 2002 C CA . PRO B 1 78 ? -12.783 42.330 36.498 1.00 28.62 77 PRO B CA 1
ATOM 2003 C C . PRO B 1 78 ? -12.792 41.187 35.516 1.00 28.37 77 PRO B C 1
ATOM 2004 O O . PRO B 1 78 ? -12.133 40.167 35.777 1.00 32.84 77 PRO B O 1
ATOM 2008 N N . ILE B 1 79 ? -13.546 41.335 34.430 1.00 29.57 78 ILE B N 1
ATOM 2009 C CA . ILE B 1 79 ? -13.558 40.359 33.333 1.00 30.18 78 ILE B CA 1
ATOM 2010 C C . ILE B 1 79 ? -12.170 40.276 32.710 1.00 28.81 78 ILE B C 1
ATOM 2011 O O . ILE B 1 79 ? -11.635 39.163 32.496 1.00 25.00 78 ILE B O 1
ATOM 2016 N N . LEU B 1 80 ? -11.585 41.447 32.414 1.00 28.52 79 LEU B N 1
ATOM 2017 C CA . LEU B 1 80 ? -10.268 41.506 31.783 1.00 26.97 79 LEU B CA 1
ATOM 2018 C C . LEU B 1 80 ? -9.172 40.972 32.707 1.00 26.07 79 LEU B C 1
ATOM 2019 O O . LEU B 1 80 ? -8.263 40.281 32.277 1.00 26.47 79 LEU B O 1
ATOM 2024 N N . ILE B 1 81 ? -9.295 41.274 33.986 1.00 25.07 80 ILE B N 1
ATOM 2025 C CA . ILE B 1 81 ? -8.352 40.832 34.982 1.00 25.15 80 ILE B CA 1
ATOM 2026 C C . ILE B 1 81 ? -8.388 39.304 35.147 1.00 28.25 80 ILE B C 1
ATOM 2027 O O . ILE B 1 81 ? -7.355 38.676 35.351 1.00 27.68 80 ILE B O 1
ATOM 2032 N N . ASP B 1 82 ? -9.573 38.709 35.043 1.00 30.32 81 ASP B N 1
ATOM 2033 C CA . ASP B 1 82 ? -9.713 37.228 35.116 1.00 31.44 81 ASP B CA 1
ATOM 2034 C C . ASP B 1 82 ? -9.054 36.530 33.931 1.00 30.91 81 ASP B C 1
ATOM 2035 O O . ASP B 1 82 ? -8.446 35.479 34.110 1.00 31.48 81 ASP B O 1
ATOM 2040 N N . TYR B 1 83 ? -9.178 37.128 32.746 1.00 28.02 82 TYR B N 1
ATOM 2041 C CA . TYR B 1 83 ? -8.423 36.725 31.566 1.00 29.89 82 TYR B CA 1
ATOM 2042 C C . TYR B 1 83 ? -6.913 36.794 31.749 1.00 31.50 82 TYR B C 1
ATOM 2043 O O . TYR B 1 83 ? -6.202 35.876 31.340 1.00 32.87 82 TYR B O 1
ATOM 2052 N N . ALA B 1 84 ? -6.427 37.904 32.306 1.00 29.42 83 ALA B N 1
ATOM 2053 C CA . ALA B 1 84 ? -5.019 38.072 32.574 1.00 27.42 83 ALA B CA 1
ATOM 2054 C C . ALA B 1 84 ? -4.529 37.025 33.566 1.00 26.58 83 ALA B C 1
ATOM 2055 O O . ALA B 1 84 ? -3.435 36.486 33.408 1.00 30.19 83 ALA B O 1
ATOM 2057 N N . LYS B 1 85 ? -5.315 36.735 34.599 1.00 25.29 84 LYS B N 1
ATOM 2058 C CA . LYS B 1 85 ? -4.937 35.734 35.604 1.00 28.74 84 LYS B CA 1
ATOM 2059 C C . LYS B 1 85 ? -4.820 34.347 34.980 1.00 31.81 84 LYS B C 1
ATOM 2060 O O . LYS B 1 85 ? -3.917 33.581 35.292 1.00 33.86 84 LYS B O 1
ATOM 2066 N N . GLN B 1 86 ? -5.730 34.071 34.065 1.00 33.46 85 GLN B N 1
ATOM 2067 C CA . GLN B 1 86 ? -5.813 32.797 33.372 1.00 37.54 85 GLN B CA 1
ATOM 2068 C C . GLN B 1 86 ? -4.677 32.702 32.350 1.00 35.52 85 GLN B C 1
ATOM 2069 O O . GLN B 1 86 ? -3.962 31.707 32.314 1.00 37.28 85 GLN B O 1
ATOM 2075 N N . ASP B 1 87 ? -4.454 33.752 31.566 1.00 34.18 86 ASP B N 1
ATOM 2076 C CA . ASP B 1 87 ? -3.392 33.709 30.552 1.00 33.77 86 ASP B CA 1
ATOM 2077 C C . ASP B 1 87 ? -1.954 33.852 31.073 1.00 35.25 86 ASP B C 1
ATOM 2078 O O . ASP B 1 87 ? -1.020 33.391 30.415 1.00 35.89 86 ASP B O 1
ATOM 2083 N N . PHE B 1 88 ? -1.773 34.516 32.212 1.00 34.43 87 PHE B N 1
ATOM 2084 C CA . PHE B 1 88 ? -0.436 34.841 32.708 1.00 33.96 87 PHE B CA 1
ATOM 2085 C C . PHE B 1 88 ? -0.335 34.607 34.196 1.00 33.74 87 PHE B C 1
ATOM 2086 O O . PHE B 1 88 ? -0.202 35.554 34.963 1.00 33.96 87 PHE B O 1
ATOM 2094 N N . PRO B 1 89 ? -0.365 33.340 34.613 1.00 35.75 88 PRO B N 1
ATOM 2095 C CA . PRO B 1 89 ? -0.406 33.039 36.046 1.00 36.63 88 PRO B CA 1
ATOM 2096 C C . PRO B 1 89 ? 0.885 33.314 36.827 1.00 35.98 88 PRO B C 1
ATOM 2097 O O . PRO B 1 89 ? 0.864 33.324 38.040 1.00 35.27 88 PRO B O 1
ATOM 2101 N N A GLU B 1 90 ? 1.993 33.543 36.129 0.50 36.89 89 GLU B N 1
ATOM 2102 N N B GLU B 1 90 ? 1.984 33.546 36.119 0.50 37.02 89 GLU B N 1
ATOM 2103 C CA A GLU B 1 90 ? 3.260 33.910 36.783 0.50 37.36 89 GLU B CA 1
ATOM 2104 C CA B GLU B 1 90 ? 3.260 33.928 36.741 0.50 37.65 89 GLU B CA 1
ATOM 2105 C C A GLU B 1 90 ? 3.312 35.421 37.152 0.50 35.65 89 GLU B C 1
ATOM 2106 C C B GLU B 1 90 ? 3.307 35.421 37.151 0.50 35.98 89 GLU B C 1
ATOM 2107 O O A GLU B 1 90 ? 4.238 35.866 37.835 0.50 35.90 89 GLU B O 1
ATOM 2108 O O B GLU B 1 90 ? 4.221 35.850 37.860 0.50 36.76 89 GLU B O 1
ATOM 2119 N N . ALA B 1 91 ? 2.332 36.201 36.694 1.00 33.57 90 ALA B N 1
ATOM 2120 C CA . ALA B 1 91 ? 2.203 37.613 37.091 1.00 29.61 90 ALA B CA 1
ATOM 2121 C C . ALA B 1 91 ? 1.068 37.727 38.125 1.00 26.62 90 ALA B C 1
ATOM 2122 O O . ALA B 1 91 ? 0.413 36.731 38.478 1.00 28.41 90 ALA B O 1
ATOM 2124 N N . ARG B 1 92 ? 0.915 38.922 38.664 1.00 24.55 91 ARG B N 1
ATOM 2125 C CA . ARG B 1 92 ? -0.104 39.239 39.671 1.00 24.86 91 ARG B CA 1
ATOM 2126 C C . ARG B 1 92 ? -1.011 40.302 39.063 1.00 24.10 91 ARG B C 1
ATOM 2127 O O . ARG B 1 92 ? -0.535 41.139 38.336 1.00 24.40 91 ARG B O 1
ATOM 2135 N N . TRP B 1 93 ? -2.310 40.215 39.354 1.00 25.84 92 TRP B N 1
ATOM 2136 C CA . TRP B 1 93 ? -3.345 41.001 38.690 1.00 24.30 92 TRP B CA 1
ATOM 2137 C C . TRP B 1 93 ? -4.393 41.381 39.719 1.00 26.30 92 TRP B C 1
ATOM 2138 O O . TRP B 1 93 ? -4.791 40.545 40.547 1.00 28.49 92 TRP B O 1
ATOM 2149 N N . VAL B 1 94 ? -4.822 42.632 39.695 1.00 28.31 93 VAL B N 1
ATOM 2150 C CA . VAL B 1 94 ? -5.760 43.148 40.665 1.00 28.87 93 VAL B CA 1
ATOM 2151 C C . VAL B 1 94 ? -6.738 44.135 40.012 1.00 27.27 93 VAL B C 1
ATOM 2152 O O . VAL B 1 94 ? -6.381 44.891 39.097 1.00 28.10 93 VAL B O 1
ATOM 2156 N N . VAL B 1 95 ? -7.991 44.095 40.468 1.00 26.82 94 VAL B N 1
ATOM 2157 C CA . VAL B 1 95 ? -9.005 45.054 40.057 1.00 26.94 94 VAL B CA 1
ATOM 2158 C C . VAL B 1 95 ? -8.831 46.307 40.903 1.00 28.88 94 VAL B C 1
ATOM 2159 O O . VAL B 1 95 ? -8.732 46.233 42.142 1.00 30.23 94 VAL B O 1
ATOM 2163 N N . GLY B 1 96 ? -8.781 47.450 40.231 1.00 27.66 95 GLY B N 1
ATOM 2164 C CA . GLY B 1 96 ? -8.686 48.731 40.903 1.00 28.99 95 GLY B CA 1
ATOM 2165 C C . GLY B 1 96 ? -8.914 49.909 39.975 1.00 29.04 95 GLY B C 1
ATOM 2166 O O . GLY B 1 96 ? -8.698 49.816 38.765 1.00 31.89 95 GLY B O 1
ATOM 2167 N N . ASP B 1 97 ? -9.360 51.005 40.570 1.00 32.39 96 ASP B N 1
ATOM 2168 C CA . ASP B 1 97 ? -9.610 52.277 39.894 1.00 33.99 96 ASP B CA 1
ATOM 2169 C C . ASP B 1 97 ? -8.462 53.198 40.221 1.00 31.74 96 ASP B C 1
ATOM 2170 O O . ASP B 1 97 ? -8.296 53.643 41.359 1.00 34.16 96 ASP B O 1
ATOM 2175 N N . LEU B 1 98 ? -7.671 53.481 39.208 1.00 34.94 97 LEU B N 1
ATOM 2176 C CA . LEU B 1 98 ? -6.455 54.279 39.347 1.00 37.38 97 LEU B CA 1
ATOM 2177 C C . LEU B 1 98 ? -6.697 55.677 39.976 1.00 34.91 97 LEU B C 1
ATOM 2178 O O . LEU B 1 98 ? -5.826 56.193 40.681 1.00 32.40 97 LEU B O 1
ATOM 2183 N N A SER B 1 99 ? -7.876 56.267 39.755 0.50 35.10 98 SER B N 1
ATOM 2184 N N B SER B 1 99 ? -7.887 56.244 39.726 0.50 35.16 98 SER B N 1
ATOM 2185 C CA A SER B 1 99 ? -8.178 57.600 40.302 0.50 34.38 98 SER B CA 1
ATOM 2186 C CA B SER B 1 99 ? -8.277 57.571 40.234 0.50 34.60 98 SER B CA 1
ATOM 2187 C C A SER B 1 99 ? -8.785 57.581 41.702 0.50 35.75 98 SER B C 1
ATOM 2188 C C B SER B 1 99 ? -8.762 57.564 41.684 0.50 35.93 98 SER B C 1
ATOM 2189 O O A SER B 1 99 ? -8.814 58.623 42.365 0.50 36.33 98 SER B O 1
ATOM 2190 O O B SER B 1 99 ? -8.672 58.589 42.364 0.50 36.91 98 SER B O 1
ATOM 2195 N N . VAL B 1 100 ? -9.286 56.427 42.150 1.00 36.01 99 VAL B N 1
ATOM 2196 C CA . VAL B 1 100 ? -9.905 56.327 43.502 1.00 37.59 99 VAL B CA 1
ATOM 2197 C C . VAL B 1 100 ? -9.279 55.285 44.441 1.00 38.05 99 VAL B C 1
ATOM 2198 O O . VAL B 1 100 ? -9.162 55.550 45.623 1.00 38.65 99 VAL B O 1
ATOM 2202 N N . ASP B 1 101 ? -8.842 54.130 43.930 1.00 39.50 100 ASP B N 1
ATOM 2203 C CA . ASP B 1 101 ? -8.140 53.128 44.765 1.00 38.47 100 ASP B CA 1
ATOM 2204 C C . ASP B 1 101 ? -6.634 53.323 44.730 1.00 39.68 100 ASP B C 1
ATOM 2205 O O . ASP B 1 101 ? -6.014 53.173 43.672 1.00 38.85 100 ASP B O 1
ATOM 2210 N N . GLN B 1 102 ? -6.051 53.656 45.882 1.00 39.37 101 GLN B N 1
ATOM 2211 C CA . GLN B 1 102 ? -4.602 53.755 46.003 1.00 40.49 101 GLN B CA 1
ATOM 2212 C C . GLN B 1 102 ? -3.947 52.437 45.602 1.00 37.40 101 GLN B C 1
ATOM 2213 O O . GLN B 1 102 ? -4.437 51.360 45.937 1.00 36.60 101 GLN B O 1
ATOM 2219 N N . ILE B 1 103 ? -2.854 52.548 44.853 1.00 35.40 102 ILE B N 1
ATOM 2220 C CA . ILE B 1 103 ? -1.964 51.416 44.575 1.00 34.98 102 ILE B CA 1
ATOM 2221 C C . ILE B 1 103 ? -1.099 51.313 45.831 1.00 32.55 102 ILE B C 1
ATOM 2222 O O . ILE B 1 103 ? -0.290 52.220 46.112 1.00 31.30 102 ILE B O 1
ATOM 2227 N N . SER B 1 104 ? -1.286 50.238 46.591 1.00 30.67 103 SER B N 1
ATOM 2228 C CA . SER B 1 104 ? -0.714 50.154 47.922 1.00 29.67 103 SER B CA 1
ATOM 2229 C C . SER B 1 104 ? 0.706 49.641 47.840 1.00 26.97 103 SER B C 1
ATOM 2230 O O . SER B 1 104 ? 1.526 49.950 48.694 1.00 28.31 103 SER B O 1
ATOM 2233 N N . GLU B 1 105 ? 0.991 48.866 46.806 1.00 25.49 104 GLU B N 1
ATOM 2234 C CA . GLU B 1 105 ? 2.331 48.385 46.563 1.00 24.63 104 GLU B CA 1
ATOM 2235 C C . GLU B 1 105 ? 3.176 49.499 45.974 1.00 25.54 104 GLU B C 1
ATOM 2236 O O . GLU B 1 105 ? 2.671 50.311 45.209 1.00 28.51 104 GLU B O 1
ATOM 2242 N N . THR B 1 106 ? 4.458 49.531 46.333 1.00 25.94 105 THR B N 1
ATOM 2243 C CA . THR B 1 106 ? 5.376 50.595 45.891 1.00 28.26 105 THR B CA 1
ATOM 2244 C C . THR B 1 106 ? 6.723 50.018 45.418 1.00 27.73 105 THR B C 1
ATOM 2245 O O . THR B 1 106 ? 6.852 48.788 45.226 1.00 23.80 105 THR B O 1
ATOM 2249 N N . ASP B 1 107 ? 7.697 50.907 45.186 1.00 25.68 106 ASP B N 1
ATOM 2250 C CA . ASP B 1 107 ? 9.019 50.521 44.755 1.00 24.83 106 ASP B CA 1
ATOM 2251 C C . ASP B 1 107 ? 9.034 49.825 43.418 1.00 25.04 106 ASP B C 1
ATOM 2252 O O . ASP B 1 107 ? 9.797 48.896 43.210 1.00 28.46 106 ASP B O 1
ATOM 2257 N N . PHE B 1 108 ? 8.173 50.268 42.494 1.00 22.25 107 PHE B N 1
ATOM 2258 C CA . PHE B 1 108 ? 8.256 49.761 41.166 1.00 21.79 107 PHE B CA 1
ATOM 2259 C C . PHE B 1 108 ? 9.439 50.407 40.448 1.00 22.70 107 PHE B C 1
ATOM 2260 O O . PHE B 1 108 ? 9.697 51.626 40.543 1.00 24.56 107 PHE B O 1
ATOM 2268 N N . ASP B 1 109 ? 10.221 49.557 39.776 1.00 23.84 108 ASP B N 1
ATOM 2269 C CA . ASP B 1 109 ? 11.282 50.011 38.893 1.00 24.31 108 ASP B CA 1
ATOM 2270 C C . ASP B 1 109 ? 10.719 50.732 37.671 1.00 25.90 108 ASP B C 1
ATOM 2271 O O . ASP B 1 109 ? 11.260 51.758 37.249 1.00 25.66 108 ASP B O 1
ATOM 2276 N N . LEU B 1 110 ? 9.660 50.176 37.080 1.00 24.69 109 LEU B N 1
ATOM 2277 C CA . LEU B 1 110 ? 8.990 50.793 35.923 1.00 24.89 109 LEU B CA 1
ATOM 2278 C C . LEU B 1 110 ? 7.481 50.668 36.120 1.00 22.47 109 LEU B C 1
ATOM 2279 O O . LEU B 1 110 ? 7.011 49.738 36.755 1.00 23.38 109 LEU B O 1
ATOM 2284 N N . ILE B 1 111 ? 6.761 51.698 35.701 1.00 23.90 110 ILE B N 1
ATOM 2285 C CA . ILE B 1 111 ? 5.320 51.670 35.601 1.00 22.68 110 ILE B CA 1
ATOM 2286 C C . ILE B 1 111 ? 5.031 52.017 34.136 1.00 25.14 110 ILE B C 1
ATOM 2287 O O . ILE B 1 111 ? 5.567 52.968 33.620 1.00 27.95 110 ILE B O 1
ATOM 2292 N N . VAL B 1 112 ? 4.200 51.221 33.484 1.00 25.14 111 VAL B N 1
ATOM 2293 C CA . VAL B 1 112 ? 3.834 51.449 32.092 1.00 22.43 111 VAL B CA 1
ATOM 2294 C C . VAL B 1 112 ? 2.327 51.620 32.013 1.00 25.62 111 VAL B C 1
ATOM 2295 O O . VAL B 1 112 ? 1.589 50.927 32.720 1.00 25.72 111 VAL B O 1
ATOM 2299 N N . SER B 1 113 ? 1.880 52.569 31.190 1.00 24.10 112 SER B N 1
ATOM 2300 C CA . SER B 1 113 ? 0.479 52.669 30.820 1.00 25.65 112 SER B CA 1
ATOM 2301 C C . SER B 1 113 ? 0.456 52.723 29.308 1.00 28.56 112 SER B C 1
ATOM 2302 O O . SER B 1 113 ? 0.856 53.749 28.706 1.00 30.13 112 SER B O 1
ATOM 2305 N N . ALA B 1 114 ? 0.036 51.603 28.703 1.00 27.15 113 ALA B N 1
ATOM 2306 C CA . ALA B 1 114 ? 0.020 51.397 27.248 1.00 30.85 113 ALA B CA 1
ATOM 2307 C C . ALA B 1 114 ? -1.353 51.012 26.718 1.00 35.02 113 ALA B C 1
ATOM 2308 O O . ALA B 1 114 ? -1.486 50.500 25.580 1.00 34.81 113 ALA B O 1
ATOM 2310 N N . GLY B 1 115 ? -2.379 51.262 27.510 1.00 38.19 114 GLY B N 1
ATOM 2311 C CA . GLY B 1 115 ? -3.730 50.870 27.119 1.00 38.60 114 GLY B CA 1
ATOM 2312 C C . GLY B 1 115 ? -4.572 52.100 26.902 1.00 39.94 114 GLY B C 1
ATOM 2313 O O . GLY B 1 115 ? -4.074 53.139 26.409 1.00 41.45 114 GLY B O 1
ATOM 2314 N N . ASN B 1 116 ? -5.843 52.003 27.314 1.00 40.01 115 ASN B N 1
ATOM 2315 C CA . ASN B 1 116 ? -6.806 53.089 27.116 1.00 40.00 115 ASN B CA 1
ATOM 2316 C C . ASN B 1 116 ? -7.120 53.943 28.375 1.00 39.27 115 ASN B C 1
ATOM 2317 O O . ASN B 1 116 ? -7.937 54.863 28.331 1.00 35.63 115 ASN B O 1
ATOM 2322 N N . VAL B 1 117 ? -6.429 53.684 29.489 1.00 39.67 116 VAL B N 1
ATOM 2323 C CA . VAL B 1 117 ? -6.832 54.304 30.768 1.00 37.10 116 VAL B CA 1
ATOM 2324 C C . VAL B 1 117 ? -6.670 55.858 30.796 1.00 37.41 116 VAL B C 1
ATOM 2325 O O . VAL B 1 117 ? -7.506 56.530 31.405 1.00 36.66 116 VAL B O 1
ATOM 2337 N N . GLY B 1 119 ? -7.215 58.175 28.488 1.00 36.81 118 GLY B N 1
ATOM 2338 C CA . GLY B 1 119 ? -8.452 58.704 27.887 1.00 37.90 118 GLY B CA 1
ATOM 2339 C C . GLY B 1 119 ? -9.739 58.403 28.649 1.00 38.30 118 GLY B C 1
ATOM 2340 O O . GLY B 1 119 ? -10.718 59.132 28.510 1.00 36.33 118 GLY B O 1
ATOM 2341 N N . PHE B 1 120 ? -9.728 57.338 29.466 1.00 38.27 119 PHE B N 1
ATOM 2342 C CA . PHE B 1 120 ? -10.913 56.912 30.219 1.00 36.53 119 PHE B CA 1
ATOM 2343 C C . PHE B 1 120 ? -11.127 57.687 31.516 1.00 36.35 119 PHE B C 1
ATOM 2344 O O . PHE B 1 120 ? -12.268 57.904 31.939 1.00 36.29 119 PHE B O 1
ATOM 2352 N N . LEU B 1 121 ? -10.041 58.112 32.149 1.00 35.24 120 LEU B N 1
ATOM 2353 C CA . LEU B 1 121 ? -10.130 58.921 33.385 1.00 34.62 120 LEU B CA 1
ATOM 2354 C C . LEU B 1 121 ? -11.042 60.135 33.255 1.00 36.12 120 LEU B C 1
ATOM 2355 O O . LEU B 1 121 ? -11.027 60.817 32.231 1.00 35.90 120 LEU B O 1
ATOM 2360 N N . ALA B 1 122 ? -11.804 60.413 34.314 1.00 35.73 121 ALA B N 1
ATOM 2361 C CA . ALA B 1 122 ? -12.638 61.599 34.377 1.00 36.45 121 ALA B CA 1
ATOM 2362 C C . ALA B 1 122 ? -11.706 62.777 34.570 1.00 37.45 121 ALA B C 1
ATOM 2363 O O . ALA B 1 122 ? -10.628 62.627 35.152 1.00 37.29 121 ALA B O 1
ATOM 2365 N N . GLU B 1 123 ? -12.118 63.953 34.109 1.00 37.06 122 GLU B N 1
ATOM 2366 C CA . GLU B 1 123 ? -11.286 65.144 34.254 1.00 38.26 122 GLU B CA 1
ATOM 2367 C C . GLU B 1 123 ? -10.723 65.303 35.670 1.00 36.80 122 GLU B C 1
ATOM 2368 O O . GLU B 1 123 ? -9.544 65.622 35.842 1.00 36.88 122 GLU B O 1
ATOM 2374 N N . ASP B 1 124 ? -11.557 65.064 36.679 1.00 37.78 123 ASP B N 1
ATOM 2375 C CA . ASP B 1 124 ? -11.141 65.227 38.081 1.00 38.70 123 ASP B CA 1
ATOM 2376 C C . ASP B 1 124 ? -10.455 63.982 38.675 1.00 36.63 123 ASP B C 1
ATOM 2377 O O . ASP B 1 124 ? -9.978 64.040 39.798 1.00 35.53 123 ASP B O 1
ATOM 2382 N N . GLY B 1 125 ? -10.406 62.880 37.918 1.00 35.25 124 GLY B N 1
ATOM 2383 C CA . GLY B 1 125 ? -9.628 61.688 38.290 1.00 33.84 124 GLY B CA 1
ATOM 2384 C C . GLY B 1 125 ? -8.191 61.682 37.767 1.00 33.96 124 GLY B C 1
ATOM 2385 O O . GLY B 1 125 ? -7.393 60.774 38.098 1.00 32.50 124 GLY B O 1
ATOM 2386 N N . ARG B 1 126 ? -7.839 62.682 36.956 1.00 32.34 125 ARG B N 1
ATOM 2387 C CA . ARG B 1 126 ? -6.527 62.696 36.285 1.00 31.55 125 ARG B CA 1
ATOM 2388 C C . ARG B 1 126 ? -5.348 62.920 37.225 1.00 29.89 125 ARG B C 1
ATOM 2389 O O . ARG B 1 126 ? -4.375 62.189 37.162 1.00 29.75 125 ARG B O 1
ATOM 2397 N N . GLU B 1 127 ? -5.424 63.955 38.050 1.00 29.57 126 GLU B N 1
ATOM 2398 C CA . GLU B 1 127 ? -4.370 64.238 39.032 1.00 29.49 126 GLU B CA 1
ATOM 2399 C C . GLU B 1 127 ? -4.220 63.128 40.083 1.00 30.40 126 GLU B C 1
ATOM 2400 O O . GLU B 1 127 ? -3.117 62.642 40.280 1.00 31.47 126 GLU B O 1
ATOM 2406 N N . PRO B 1 128 ? -5.326 62.697 40.720 1.00 32.36 127 PRO B N 1
ATOM 2407 C CA . PRO B 1 128 ? -5.274 61.523 41.607 1.00 32.17 127 PRO B CA 1
ATOM 2408 C C . PRO B 1 128 ? -4.591 60.310 40.955 1.00 29.60 127 PRO B C 1
ATOM 2409 O O . PRO B 1 128 ? -3.739 59.670 41.569 1.00 27.58 127 PRO B O 1
ATOM 2413 N N . ALA B 1 129 ? -4.931 60.021 39.708 1.00 28.99 128 ALA B N 1
ATOM 2414 C CA . ALA B 1 129 ? -4.397 58.855 39.020 1.00 27.20 128 ALA B CA 1
ATOM 2415 C C . ALA B 1 129 ? -2.868 58.950 38.847 1.00 28.30 128 ALA B C 1
ATOM 2416 O O . ALA B 1 129 ? -2.140 58.009 39.168 1.00 28.36 128 ALA B O 1
ATOM 2418 N N . LEU B 1 130 ? -2.396 60.090 38.361 1.00 25.84 129 LEU B N 1
ATOM 2419 C CA . LEU B 1 130 ? -0.962 60.344 38.221 1.00 28.36 129 LEU B CA 1
ATOM 2420 C C . LEU B 1 130 ? -0.269 60.458 39.589 1.00 26.53 129 LEU B C 1
ATOM 2421 O O . LEU B 1 130 ? 0.827 59.994 39.721 1.00 26.02 129 LEU B O 1
ATOM 2426 N N . ALA B 1 131 ? -0.894 61.063 40.598 1.00 29.18 130 ALA B N 1
ATOM 2427 C CA . ALA B 1 131 ? -0.300 61.083 41.955 1.00 28.15 130 ALA B CA 1
ATOM 2428 C C . ALA B 1 131 ? -0.125 59.644 42.498 1.00 28.15 130 ALA B C 1
ATOM 2429 O O . ALA B 1 131 ? 0.884 59.327 43.141 1.00 25.72 130 ALA B O 1
ATOM 2431 N N . ASN B 1 132 ? -1.094 58.781 42.180 1.00 27.93 131 ASN B N 1
ATOM 2432 C CA . ASN B 1 132 ? -1.079 57.351 42.531 1.00 29.99 131 ASN B CA 1
ATOM 2433 C C . ASN B 1 132 ? 0.133 56.604 41.938 1.00 30.78 131 ASN B C 1
ATOM 2434 O O . ASN B 1 132 ? 0.852 55.885 42.648 1.00 33.16 131 ASN B O 1
ATOM 2439 N N . ILE B 1 133 ? 0.346 56.787 40.628 1.00 31.73 132 ILE B N 1
ATOM 2440 C CA . ILE B 1 133 ? 1.494 56.249 39.902 1.00 29.86 132 ILE B CA 1
ATOM 2441 C C . ILE B 1 133 ? 2.805 56.758 40.492 1.00 28.87 132 ILE B C 1
ATOM 2442 O O . ILE B 1 133 ? 3.749 56.003 40.701 1.00 27.59 132 ILE B O 1
ATOM 2447 N N . HIS B 1 134 ? 2.869 58.062 40.717 1.00 29.19 133 HIS B N 1
ATOM 2448 C CA . HIS B 1 134 ? 4.044 58.661 41.294 1.00 29.80 133 HIS B CA 1
ATOM 2449 C C . HIS B 1 134 ? 4.438 57.977 42.630 1.00 28.13 133 HIS B C 1
ATOM 2450 O O . HIS B 1 134 ? 5.585 57.604 42.813 1.00 29.41 133 HIS B O 1
ATOM 2457 N N A ARG B 1 135 ? 3.461 57.804 43.508 0.50 28.07 134 ARG B N 1
ATOM 2458 N N B ARG B 1 135 ? 3.476 57.817 43.537 0.50 28.49 134 ARG B N 1
ATOM 2459 C CA A ARG B 1 135 ? 3.664 57.207 44.820 0.50 28.94 134 ARG B CA 1
ATOM 2460 C CA B ARG B 1 135 ? 3.731 57.192 44.838 0.50 29.11 134 ARG B CA 1
ATOM 2461 C C A ARG B 1 135 ? 4.117 55.743 44.720 0.50 28.15 134 ARG B C 1
ATOM 2462 C C B ARG B 1 135 ? 4.194 55.743 44.680 0.50 28.28 134 ARG B C 1
ATOM 2463 O O A ARG B 1 135 ? 4.903 55.278 45.536 0.50 28.94 134 ARG B O 1
ATOM 2464 O O B ARG B 1 135 ? 5.067 55.289 45.413 0.50 28.49 134 ARG B O 1
ATOM 2479 N N . ALA B 1 136 ? 3.637 55.030 43.700 1.00 29.56 135 ALA B N 1
ATOM 2480 C CA . ALA B 1 136 ? 3.998 53.617 43.464 1.00 26.48 135 ALA B CA 1
ATOM 2481 C C . ALA B 1 136 ? 5.410 53.443 42.875 1.00 27.07 135 ALA B C 1
ATOM 2482 O O . ALA B 1 136 ? 5.986 52.370 42.957 1.00 26.08 135 ALA B O 1
ATOM 2484 N N . LEU B 1 137 ? 5.967 54.515 42.329 1.00 27.65 136 LEU B N 1
ATOM 2485 C CA . LEU B 1 137 ? 7.267 54.495 41.702 1.00 29.25 136 LEU B CA 1
ATOM 2486 C C . LEU B 1 137 ? 8.342 54.483 42.798 1.00 31.63 136 LEU B C 1
ATOM 2487 O O . LEU B 1 137 ? 8.212 55.155 43.818 1.00 30.68 136 LEU B O 1
ATOM 2492 N N . GLY B 1 138 ? 9.367 53.668 42.598 1.00 32.96 137 GLY B N 1
ATOM 2493 C CA . GLY B 1 138 ? 10.565 53.689 43.431 1.00 32.18 137 GLY B CA 1
ATOM 2494 C C . GLY B 1 138 ? 11.336 54.967 43.222 1.00 28.77 137 GLY B C 1
ATOM 2495 O O . GLY B 1 138 ? 11.131 55.666 42.240 1.00 27.83 137 GLY B O 1
ATOM 2496 N N . ALA B 1 139 ? 12.265 55.258 44.128 1.00 29.13 138 ALA B N 1
ATOM 2497 C CA . ALA B 1 139 ? 13.059 56.482 44.066 1.00 29.72 138 ALA B CA 1
ATOM 2498 C C . ALA B 1 139 ? 13.728 56.630 42.699 1.00 28.66 138 ALA B C 1
ATOM 2499 O O . ALA B 1 139 ? 13.746 57.730 42.122 1.00 28.57 138 ALA B O 1
ATOM 2501 N N . ASP B 1 140 ? 14.263 55.518 42.194 1.00 27.77 139 ASP B N 1
ATOM 2502 C CA . ASP B 1 140 ? 14.976 55.492 40.920 1.00 29.01 139 ASP B CA 1
ATOM 2503 C C . ASP B 1 140 ? 14.207 54.904 39.758 1.00 28.61 139 ASP B C 1
ATOM 2504 O O . ASP B 1 140 ? 14.804 54.574 38.740 1.00 31.09 139 ASP B O 1
ATOM 2509 N N . GLY B 1 141 ? 12.890 54.790 39.879 1.00 27.55 140 GLY B N 1
ATOM 2510 C CA . GLY B 1 141 ? 12.105 54.175 38.841 1.00 27.44 140 GLY B CA 1
ATOM 2511 C C . GLY B 1 141 ? 11.602 55.173 37.837 1.00 26.33 140 GLY B C 1
ATOM 2512 O O . GLY B 1 141 ? 11.670 56.389 38.057 1.00 25.29 140 GLY B O 1
ATOM 2513 N N . ARG B 1 142 ? 11.117 54.662 36.699 1.00 24.62 141 ARG B N 1
ATOM 2514 C CA . ARG B 1 142 ? 10.487 55.536 35.708 1.00 23.77 141 ARG B CA 1
ATOM 2515 C C . ARG B 1 142 ? 9.084 55.097 35.338 1.00 24.98 141 ARG B C 1
ATOM 2516 O O . ARG B 1 142 ? 8.749 53.879 35.317 1.00 26.91 141 ARG B O 1
ATOM 2524 N N . ALA B 1 143 ? 8.245 56.083 35.037 1.00 27.56 142 ALA B N 1
ATOM 2525 C CA . ALA B 1 143 ? 6.905 55.830 34.474 1.00 25.78 142 ALA B CA 1
ATOM 2526 C C . ALA B 1 143 ? 6.969 56.138 32.988 1.00 25.24 142 ALA B C 1
ATOM 2527 O O . ALA B 1 143 ? 7.581 57.120 32.615 1.00 26.90 142 ALA B O 1
ATOM 2529 N N . VAL B 1 144 ? 6.353 55.294 32.172 1.00 25.27 143 VAL B N 1
ATOM 2530 C CA . VAL B 1 144 ? 6.311 55.414 30.709 1.00 25.44 143 VAL B CA 1
ATOM 2531 C C . VAL B 1 144 ? 4.832 55.365 30.348 1.00 25.75 143 VAL B C 1
ATOM 2532 O O . VAL B 1 144 ? 4.168 54.320 30.507 1.00 23.95 143 VAL B O 1
ATOM 2536 N N . ILE B 1 145 ? 4.296 56.515 29.936 1.00 27.03 144 ILE B N 1
ATOM 2537 C CA . ILE B 1 145 ? 2.864 56.644 29.668 1.00 26.38 144 ILE B CA 1
ATOM 2538 C C . ILE B 1 145 ? 2.661 57.052 28.246 1.00 25.65 144 ILE B C 1
ATOM 2539 O O . ILE B 1 145 ? 3.211 58.050 27.811 1.00 25.87 144 ILE B O 1
ATOM 2544 N N . GLY B 1 146 ? 1.863 56.275 27.522 1.00 24.57 145 GLY B N 1
ATOM 2545 C CA . GLY B 1 146 ? 1.660 56.492 26.092 1.00 27.71 145 GLY B CA 1
ATOM 2546 C C . GLY B 1 146 ? 0.189 56.531 25.698 1.00 30.24 145 GLY B C 1
ATOM 2547 O O . GLY B 1 146 ? -0.595 55.659 26.101 1.00 34.20 145 GLY B O 1
ATOM 2548 N N . PHE B 1 147 ? -0.197 57.547 24.929 1.00 31.30 146 PHE B N 1
ATOM 2549 C CA . PHE B 1 147 ? -1.577 57.614 24.385 1.00 32.14 146 PHE B CA 1
ATOM 2550 C C . PHE B 1 147 ? -1.725 58.574 23.218 1.00 33.09 146 PHE B C 1
ATOM 2551 O O . PHE B 1 147 ? -0.847 59.387 22.950 1.00 36.56 146 PHE B O 1
ATOM 2559 N N . GLY B 1 148 ? -2.856 58.460 22.530 1.00 32.60 147 GLY B N 1
ATOM 2560 C CA . GLY B 1 148 ? -3.108 59.151 21.285 1.00 31.83 147 GLY B CA 1
ATOM 2561 C C . GLY B 1 148 ? -3.849 60.448 21.466 1.00 30.12 147 GLY B C 1
ATOM 2562 O O . GLY B 1 148 ? -4.569 60.634 22.428 1.00 30.70 147 GLY B O 1
ATOM 2563 N N . ALA B 1 149 ? -3.660 61.341 20.508 1.00 31.98 148 ALA B N 1
ATOM 2564 C CA . ALA B 1 149 ? -4.405 62.599 20.435 1.00 32.50 148 ALA B CA 1
ATOM 2565 C C . ALA B 1 149 ? -5.854 62.314 20.090 1.00 34.26 148 ALA B C 1
ATOM 2566 O O . ALA B 1 149 ? -6.185 61.238 19.562 1.00 34.37 148 ALA B O 1
ATOM 2568 N N . GLY B 1 150 ? -6.720 63.271 20.423 1.00 36.55 149 GLY B N 1
ATOM 2569 C CA . GLY B 1 150 ? -8.152 63.189 20.104 1.00 38.47 149 GLY B CA 1
ATOM 2570 C C . GLY B 1 150 ? -8.906 62.069 20.816 1.00 40.35 149 GLY B C 1
ATOM 2571 O O . GLY B 1 150 ? -9.966 61.643 20.366 1.00 42.33 149 GLY B O 1
ATOM 2572 N N A ARG B 1 151 ? -8.353 61.599 21.923 0.50 40.38 150 ARG B N 1
ATOM 2573 N N B ARG B 1 151 ? -8.353 61.593 21.930 0.50 40.89 150 ARG B N 1
ATOM 2574 C CA A ARG B 1 151 ? -8.969 60.535 22.703 0.50 39.93 150 ARG B CA 1
ATOM 2575 C CA B ARG B 1 151 ? -8.938 60.482 22.693 0.50 40.87 150 ARG B CA 1
ATOM 2576 C C A ARG B 1 151 ? -9.136 61.041 24.118 0.50 40.04 150 ARG B C 1
ATOM 2577 C C B ARG B 1 151 ? -9.398 60.974 24.074 0.50 40.76 150 ARG B C 1
ATOM 2578 O O A ARG B 1 151 ? -8.805 60.342 25.074 0.50 41.07 150 ARG B O 1
ATOM 2579 O O B ARG B 1 151 ? -9.619 60.161 24.970 0.50 42.58 150 ARG B O 1
ATOM 2594 N N . GLY B 1 152 ? -9.592 62.289 24.232 1.00 39.56 151 GLY B N 1
ATOM 2595 C CA . GLY B 1 152 ? -10.006 62.856 25.518 1.00 41.50 151 GLY B CA 1
ATOM 2596 C C . GLY B 1 152 ? -9.100 63.828 26.284 1.00 43.06 151 GLY B C 1
ATOM 2597 O O . GLY B 1 152 ? -9.598 64.663 27.044 1.00 44.47 151 GLY B O 1
ATOM 2598 N N . TRP B 1 153 ? -7.783 63.737 26.108 1.00 41.14 152 TRP B N 1
ATOM 2599 C CA . TRP B 1 153 ? -6.830 64.491 26.952 1.00 37.73 152 TRP B CA 1
ATOM 2600 C C . TRP B 1 153 ? -5.773 65.165 26.062 1.00 34.60 152 TRP B C 1
ATOM 2601 O O . TRP B 1 153 ? -5.053 64.471 25.329 1.00 36.73 152 TRP B O 1
ATOM 2612 N N . VAL B 1 154 ? -5.709 66.497 26.086 1.00 31.10 153 VAL B N 1
ATOM 2613 C CA . VAL B 1 154 ? -4.696 67.233 25.316 1.00 31.59 153 VAL B CA 1
ATOM 2614 C C . VAL B 1 154 ? -3.311 66.996 25.933 1.00 29.37 153 VAL B C 1
ATOM 2615 O O . VAL B 1 154 ? -3.179 67.032 27.142 1.00 28.61 153 VAL B O 1
ATOM 2619 N N . PHE B 1 155 ? -2.295 66.746 25.098 1.00 29.78 154 PHE B N 1
ATOM 2620 C CA . PHE B 1 155 ? -0.955 66.360 25.579 1.00 29.50 154 PHE B CA 1
ATOM 2621 C C . PHE B 1 155 ? -0.375 67.386 26.543 1.00 28.90 154 PHE B C 1
ATOM 2622 O O . PHE B 1 155 ? 0.213 67.018 27.564 1.00 26.28 154 PHE B O 1
ATOM 2630 N N . GLY B 1 156 ? -0.571 68.667 26.215 1.00 31.13 155 GLY B N 1
ATOM 2631 C CA . GLY B 1 156 ? -0.053 69.787 27.014 1.00 31.13 155 GLY B CA 1
ATOM 2632 C C . GLY B 1 156 ? -0.571 69.833 28.442 1.00 31.74 155 GLY B C 1
ATOM 2633 O O . GLY B 1 156 ? 0.177 70.174 29.389 1.00 31.96 155 GLY B O 1
ATOM 2634 N N . ASP B 1 157 ? -1.859 69.522 28.602 1.00 31.00 156 ASP B N 1
ATOM 2635 C CA . ASP B 1 157 ? -2.474 69.530 29.922 1.00 30.69 156 ASP B CA 1
ATOM 2636 C C . ASP B 1 157 ? -1.986 68.340 30.733 1.00 29.19 156 ASP B C 1
ATOM 2637 O O . ASP B 1 157 ? -1.646 68.475 31.904 1.00 26.74 156 ASP B O 1
ATOM 2642 N N . PHE B 1 158 ? -1.959 67.181 30.079 1.00 27.06 157 PHE B N 1
ATOM 2643 C CA . PHE B 1 158 ? -1.453 65.943 30.675 1.00 27.44 157 PHE B CA 1
ATOM 2644 C C . PHE B 1 158 ? -0.052 66.156 31.276 1.00 26.74 157 PHE B C 1
ATOM 2645 O O . PHE B 1 158 ? 0.198 65.775 32.422 1.00 28.02 157 PHE B O 1
ATOM 2653 N N . LEU B 1 159 ? 0.838 66.782 30.507 1.00 28.85 158 LEU B N 1
ATOM 2654 C CA . LEU B 1 159 ? 2.220 67.043 30.938 1.00 29.72 158 LEU B CA 1
ATOM 2655 C C . LEU B 1 159 ? 2.280 67.990 32.140 1.00 29.69 158 LEU B C 1
ATOM 2656 O O . LEU B 1 159 ? 3.092 67.803 33.042 1.00 28.25 158 LEU B O 1
ATOM 2661 N N . GLU B 1 160 ? 1.415 69.012 32.134 1.00 29.22 159 GLU B N 1
ATOM 2662 C CA . GLU B 1 160 ? 1.209 69.909 33.276 1.00 31.41 159 GLU B CA 1
ATOM 2663 C C . GLU B 1 160 ? 0.765 69.159 34.549 1.00 28.82 159 GLU B C 1
ATOM 2664 O O . GLU B 1 160 ? 1.332 69.360 35.623 1.00 28.03 159 GLU B O 1
ATOM 2670 N N . VAL B 1 161 ? -0.225 68.277 34.428 1.00 28.39 160 VAL B N 1
ATOM 2671 C CA . VAL B 1 161 ? -0.713 67.522 35.609 1.00 29.70 160 VAL B CA 1
ATOM 2672 C C . VAL B 1 161 ? 0.353 66.571 36.191 1.00 29.73 160 VAL B C 1
ATOM 2673 O O . VAL B 1 161 ? 0.494 66.464 37.423 1.00 30.76 160 VAL B O 1
ATOM 2677 N N . ALA B 1 162 ? 1.111 65.923 35.293 1.00 28.79 161 ALA B N 1
ATOM 2678 C CA . ALA B 1 162 ? 2.199 65.035 35.648 1.00 28.79 161 ALA B CA 1
ATOM 2679 C C . ALA B 1 162 ? 3.258 65.763 36.474 1.00 27.91 161 ALA B C 1
ATOM 2680 O O . ALA B 1 162 ? 3.682 65.292 37.544 1.00 23.65 161 ALA B O 1
ATOM 2682 N N . GLU B 1 163 ? 3.657 66.925 35.977 1.00 29.37 162 GLU B N 1
ATOM 2683 C CA . GLU B 1 163 ? 4.630 67.780 36.648 1.00 30.65 162 GLU B CA 1
ATOM 2684 C C . GLU B 1 163 ? 4.145 68.215 38.034 1.00 29.72 162 GLU B C 1
ATOM 2685 O O . GLU B 1 163 ? 4.898 68.172 39.001 1.00 30.04 162 GLU B O 1
ATOM 2691 N N . ARG B 1 164 ? 2.877 68.598 38.122 1.00 30.40 163 ARG B N 1
ATOM 2692 C CA . ARG B 1 164 ? 2.263 69.051 39.373 1.00 29.90 163 ARG B CA 1
ATOM 2693 C C . ARG B 1 164 ? 2.356 67.971 40.449 1.00 30.36 163 ARG B C 1
ATOM 2694 O O . ARG B 1 164 ? 2.600 68.278 41.605 1.00 29.19 163 ARG B O 1
ATOM 2702 N N . VAL B 1 165 ? 2.186 66.699 40.064 1.00 30.91 164 VAL B N 1
ATOM 2703 C CA . VAL B 1 165 ? 2.225 65.592 41.040 1.00 29.69 164 VAL B CA 1
ATOM 2704 C C . VAL B 1 165 ? 3.643 65.089 41.381 1.00 30.42 164 VAL B C 1
ATOM 2705 O O . VAL B 1 165 ? 3.802 64.252 42.276 1.00 31.31 164 VAL B O 1
ATOM 2709 N N . GLY B 1 166 ? 4.653 65.593 40.678 1.00 29.65 165 GLY B N 1
ATOM 2710 C CA . GLY B 1 166 ? 6.060 65.230 40.923 1.00 30.71 165 GLY B CA 1
ATOM 2711 C C . GLY B 1 166 ? 6.689 64.305 39.890 1.00 30.96 165 GLY B C 1
ATOM 2712 O O . GLY B 1 166 ? 7.784 63.801 40.098 1.00 27.27 165 GLY B O 1
ATOM 2713 N N . LEU B 1 167 ? 6.012 64.076 38.772 1.00 32.09 166 LEU B N 1
ATOM 2714 C CA . LEU B 1 167 ? 6.605 63.285 37.684 1.00 31.61 166 LEU B CA 1
ATOM 2715 C C . LEU B 1 167 ? 7.403 64.223 36.776 1.00 32.74 166 LEU B C 1
ATOM 2716 O O . LEU B 1 167 ? 6.850 65.147 36.177 1.00 35.36 166 LEU B O 1
ATOM 2721 N N . GLU B 1 168 ? 8.703 63.963 36.698 1.00 32.64 167 GLU B N 1
ATOM 2722 C CA . GLU B 1 168 ? 9.666 64.759 35.941 1.00 32.11 167 GLU B CA 1
ATOM 2723 C C . GLU B 1 168 ? 9.891 64.215 34.515 1.00 30.60 167 GLU B C 1
ATOM 2724 O O . GLU B 1 168 ? 10.501 63.154 34.322 1.00 24.59 167 GLU B O 1
ATOM 2730 N N . LEU B 1 169 ? 9.416 64.942 33.510 1.00 29.14 168 LEU B N 1
ATOM 2731 C CA . LEU B 1 169 ? 9.601 64.518 32.121 1.00 28.42 168 LEU B CA 1
ATOM 2732 C C . LEU B 1 169 ? 11.089 64.399 31.761 1.00 28.85 168 LEU B C 1
ATOM 2733 O O . LEU B 1 169 ? 11.848 65.361 31.844 1.00 28.98 168 LEU B O 1
ATOM 2738 N N . GLU B 1 170 ? 11.494 63.199 31.354 1.00 27.09 169 GLU B N 1
ATOM 2739 C CA . GLU B 1 170 ? 12.871 62.900 30.991 1.00 27.65 169 GLU B CA 1
ATOM 2740 C C . GLU B 1 170 ? 13.018 62.896 29.475 1.00 26.46 169 GLU B C 1
ATOM 2741 O O . GLU B 1 170 ? 14.036 63.326 28.951 1.00 23.90 169 GLU B O 1
ATOM 2747 N N . ASN B 1 171 ? 12.025 62.349 28.768 1.00 26.56 170 ASN B N 1
ATOM 2748 C CA . ASN B 1 171 ? 12.049 62.261 27.293 1.00 27.72 170 ASN B CA 1
ATOM 2749 C C . ASN B 1 171 ? 10.628 61.999 26.764 1.00 26.95 170 ASN B C 1
ATOM 2750 O O . ASN B 1 171 ? 9.811 61.415 27.457 1.00 25.51 170 ASN B O 1
ATOM 2755 N N . ALA B 1 172 ? 10.377 62.426 25.524 1.00 27.94 171 ALA B N 1
ATOM 2756 C CA . ALA B 1 172 ? 9.098 62.248 24.819 1.00 28.77 171 ALA B CA 1
ATOM 2757 C C . ALA B 1 172 ? 9.349 61.660 23.426 1.00 27.92 171 ALA B C 1
ATOM 2758 O O . ALA B 1 172 ? 10.309 62.034 22.760 1.00 30.82 171 ALA B O 1
ATOM 2760 N N . PHE B 1 173 ? 8.500 60.722 23.019 1.00 27.29 172 PHE B N 1
ATOM 2761 C CA . PHE B 1 173 ? 8.537 60.104 21.701 1.00 26.95 172 PHE B CA 1
ATOM 2762 C C . PHE B 1 173 ? 7.126 60.116 21.116 1.00 25.59 172 PHE B C 1
ATOM 2763 O O . PHE B 1 173 ? 6.155 60.282 21.846 1.00 25.29 172 PHE B O 1
ATOM 2771 N N . GLU B 1 174 ? 7.006 59.977 19.803 1.00 24.81 173 GLU B N 1
ATOM 2772 C CA . GLU B 1 174 ? 5.691 59.821 19.207 1.00 23.59 173 GLU B CA 1
ATOM 2773 C C . GLU B 1 174 ? 5.246 58.382 19.000 1.00 25.91 173 GLU B C 1
ATOM 2774 O O . GLU B 1 174 ? 4.158 58.140 18.485 1.00 28.19 173 GLU B O 1
ATOM 2780 N N . SER B 1 175 ? 6.064 57.420 19.405 1.00 25.11 174 SER B N 1
ATOM 2781 C CA . SER B 1 175 ? 5.694 56.013 19.292 1.00 26.01 174 SER B CA 1
ATOM 2782 C C . SER B 1 175 ? 6.622 55.173 20.137 1.00 27.83 174 SER B C 1
ATOM 2783 O O . SER B 1 175 ? 7.682 55.653 20.610 1.00 24.64 174 SER B O 1
ATOM 2786 N N . TRP B 1 176 ? 6.270 53.890 20.266 1.00 28.92 175 TRP B N 1
ATOM 2787 C CA . TRP B 1 176 ? 6.981 52.982 21.176 1.00 27.07 175 TRP B CA 1
ATOM 2788 C C . TRP B 1 176 ? 8.310 52.478 20.660 1.00 28.33 175 TRP B C 1
ATOM 2789 O O . TRP B 1 176 ? 9.090 51.895 21.415 1.00 26.86 175 TRP B O 1
ATOM 2800 N N . ASP B 1 177 ? 8.536 52.701 19.365 1.00 26.35 176 ASP B N 1
ATOM 2801 C CA . ASP B 1 177 ? 9.788 52.418 18.688 1.00 25.97 176 ASP B CA 1
ATOM 2802 C C . ASP B 1 177 ? 10.721 53.651 18.624 1.00 28.51 176 ASP B C 1
ATOM 2803 O O . ASP B 1 177 ? 11.740 53.642 17.904 1.00 27.42 176 ASP B O 1
ATOM 2808 N N . LEU B 1 178 ? 10.364 54.699 19.377 1.00 27.19 177 LEU B N 1
ATOM 2809 C CA . LEU B 1 178 ? 11.260 55.835 19.701 1.00 26.72 177 LEU B CA 1
ATOM 2810 C C . LEU B 1 178 ? 11.447 56.851 18.583 1.00 26.71 177 LEU B C 1
ATOM 2811 O O . LEU B 1 178 ? 12.493 57.512 18.487 1.00 28.47 177 LEU B O 1
ATOM 2816 N N . LYS B 1 179 ? 10.456 56.968 17.716 1.00 26.43 178 LYS B N 1
ATOM 2817 C CA . LYS B 1 179 ? 10.455 58.078 16.768 1.00 28.11 178 LYS B CA 1
ATOM 2818 C C . LYS B 1 179 ? 10.225 59.353 17.557 1.00 27.77 178 LYS B C 1
ATOM 2819 O O . LYS B 1 179 ? 9.509 59.336 18.546 1.00 24.12 178 LYS B O 1
ATOM 2825 N N . PRO B 1 180 ? 10.942 60.441 17.198 1.00 30.15 179 PRO B N 1
ATOM 2826 C CA . PRO B 1 180 ? 10.830 61.650 18.026 1.00 30.96 179 PRO B CA 1
ATOM 2827 C C . PRO B 1 180 ? 9.438 62.291 18.069 1.00 28.22 179 PRO B C 1
ATOM 2828 O O . PRO B 1 180 ? 8.683 62.276 17.093 1.00 26.07 179 PRO B O 1
ATOM 2832 N N . PHE B 1 181 ? 9.124 62.857 19.220 1.00 30.50 180 PHE B N 1
ATOM 2833 C CA . PHE B 1 181 ? 7.915 63.644 19.407 1.00 29.91 180 PHE B CA 1
ATOM 2834 C C . PHE B 1 181 ? 8.135 65.025 18.793 1.00 31.77 180 PHE B C 1
ATOM 2835 O O . PHE B 1 181 ? 8.936 65.810 19.300 1.00 31.84 180 PHE B O 1
ATOM 2843 N N . VAL B 1 182 ? 7.450 65.300 17.685 1.00 31.41 181 VAL B N 1
ATOM 2844 C CA . VAL B 1 182 ? 7.647 66.551 16.930 1.00 32.09 181 VAL B CA 1
ATOM 2845 C C . VAL B 1 182 ? 6.327 67.291 16.880 1.00 32.99 181 VAL B C 1
ATOM 2846 O O . VAL B 1 182 ? 5.315 66.789 17.377 1.00 29.35 181 VAL B O 1
ATOM 2850 N N . GLN B 1 183 ? 6.322 68.503 16.323 1.00 36.37 182 GLN B N 1
ATOM 2851 C CA . GLN B 1 183 ? 5.044 69.213 16.171 1.00 37.36 182 GLN B CA 1
ATOM 2852 C C . GLN B 1 183 ? 4.168 68.461 15.185 1.00 37.58 182 GLN B C 1
ATOM 2853 O O . GLN B 1 183 ? 4.647 67.983 14.150 1.00 38.12 182 GLN B O 1
ATOM 2859 N N . GLY B 1 184 ? 2.892 68.329 15.529 1.00 36.60 183 GLY B N 1
ATOM 2860 C CA . GLY B 1 184 ? 1.981 67.499 14.751 1.00 37.51 183 GLY B CA 1
ATOM 2861 C C . GLY B 1 184 ? 2.097 65.994 14.964 1.00 37.00 183 GLY B C 1
ATOM 2862 O O . GLY B 1 184 ? 1.519 65.217 14.194 1.00 36.55 183 GLY B O 1
ATOM 2863 N N . SER B 1 185 ? 2.856 65.561 15.978 1.00 35.75 184 SER B N 1
ATOM 2864 C CA . SER B 1 185 ? 2.811 64.167 16.427 1.00 32.04 184 SER B CA 1
ATOM 2865 C C . SER B 1 185 ? 1.427 63.893 17.027 1.00 32.25 184 SER B C 1
ATOM 2866 O O . SER B 1 185 ? 0.958 64.656 17.865 1.00 31.95 184 SER B O 1
ATOM 2869 N N . GLU B 1 186 ? 0.801 62.786 16.625 1.00 32.82 185 GLU B N 1
ATOM 2870 C CA . GLU B 1 186 ? -0.570 62.450 17.076 1.00 32.24 185 GLU B CA 1
ATOM 2871 C C . GLU B 1 186 ? -0.616 61.377 18.163 1.00 28.72 185 GLU B C 1
ATOM 2872 O O . GLU B 1 186 ? -1.665 60.790 18.459 1.00 27.64 185 GLU B O 1
ATOM 2878 N N . PHE B 1 187 ? 0.541 61.146 18.761 1.00 26.32 186 PHE B N 1
ATOM 2879 C CA . PHE B 1 187 ? 0.701 60.185 19.797 1.00 24.95 186 PHE B CA 1
ATOM 2880 C C . PHE B 1 187 ? 1.905 60.615 20.599 1.00 24.65 186 PHE B C 1
ATOM 2881 O O . PHE B 1 187 ? 2.844 61.169 20.028 1.00 25.25 186 PHE B O 1
ATOM 2889 N N . LEU B 1 188 ? 1.849 60.357 21.906 1.00 25.30 187 LEU B N 1
ATOM 2890 C CA . LEU B 1 188 ? 2.918 60.650 22.867 1.00 25.78 187 LEU B CA 1
ATOM 2891 C C . LEU B 1 188 ? 3.240 59.436 23.721 1.00 25.45 187 LEU B C 1
ATOM 2892 O O . LEU B 1 188 ? 2.327 58.851 24.335 1.00 25.39 187 LEU B O 1
ATOM 2897 N N . VAL B 1 189 ? 4.526 59.111 23.781 1.00 25.09 188 VAL B N 1
ATOM 2898 C CA . VAL B 1 189 ? 5.097 58.220 24.784 1.00 26.13 188 VAL B CA 1
ATOM 2899 C C . VAL B 1 189 ? 6.005 59.080 25.665 1.00 25.54 188 VAL B C 1
ATOM 2900 O O . VAL B 1 189 ? 7.048 59.533 25.219 1.00 26.60 188 VAL B O 1
ATOM 2904 N N . ALA B 1 190 ? 5.587 59.337 26.907 1.00 25.25 189 ALA B N 1
ATOM 2905 C CA . ALA B 1 190 ? 6.349 60.194 27.803 1.00 25.09 189 ALA B CA 1
ATOM 2906 C C . ALA B 1 190 ? 7.023 59.345 28.850 1.00 25.39 189 ALA B C 1
ATOM 2907 O O . ALA B 1 190 ? 6.376 58.453 29.407 1.00 25.03 189 ALA B O 1
ATOM 2909 N N . VAL B 1 191 ? 8.309 59.627 29.113 1.00 24.14 190 VAL B N 1
ATOM 2910 C CA . VAL B 1 191 ? 9.090 58.963 30.180 1.00 24.61 190 VAL B CA 1
ATOM 2911 C C . VAL B 1 191 ? 9.313 59.975 31.310 1.00 23.92 190 VAL B C 1
ATOM 2912 O O . VAL B 1 191 ? 9.758 61.091 31.070 1.00 28.30 190 VAL B O 1
ATOM 2916 N N . PHE B 1 192 ? 8.972 59.571 32.530 1.00 24.37 191 PHE B N 1
ATOM 2917 C CA . PHE B 1 192 ? 9.072 60.403 33.728 1.00 25.01 191 PHE B CA 1
ATOM 2918 C C . PHE B 1 192 ? 9.951 59.741 34.745 1.00 25.32 191 PHE B C 1
ATOM 2919 O O . PHE B 1 192 ? 9.954 58.524 34.886 1.00 26.94 191 PHE B O 1
ATOM 2927 N N . THR B 1 193 ? 10.726 60.543 35.467 1.00 27.07 192 THR B N 1
ATOM 2928 C CA . THR B 1 193 ? 11.335 60.096 36.705 1.00 28.83 192 THR B CA 1
ATOM 2929 C C . THR B 1 193 ? 10.503 60.657 37.874 1.00 30.90 192 THR B C 1
ATOM 2930 O O . THR B 1 193 ? 9.580 61.460 37.665 1.00 32.44 192 THR B O 1
ATOM 2934 N N . LYS B 1 194 ? 10.847 60.227 39.089 1.00 30.39 193 LYS B N 1
ATOM 2935 C CA . LYS B 1 194 ? 10.092 60.545 40.305 1.00 33.24 193 LYS B CA 1
ATOM 2936 C C . LYS B 1 194 ? 10.678 61.750 41.005 1.00 38.07 193 LYS B C 1
ATOM 2937 O O . LYS B 1 194 ? 11.857 61.741 41.375 1.00 40.33 193 LYS B O 1
ATOM 2943 N N . LYS B 1 195 ? 9.845 62.782 41.148 1.00 44.02 194 LYS B N 1
ATOM 2944 C CA . LYS B 1 195 ? 10.113 64.029 41.901 1.00 48.46 194 LYS B CA 1
ATOM 2945 C C . LYS B 1 195 ? 11.293 64.758 41.324 1.00 53.81 194 LYS B C 1
ATOM 2946 O O . LYS B 1 195 ? 11.171 65.350 40.243 1.00 57.39 194 LYS B O 1
#

CATH classification: 3.40.50.150

Foldseek 3Di:
DDDPVPDDDLVRVVVVVVVVPDPQALLLVLVVVDDAQFEEEAEQQFLNNNQLVVVVSRYAYEYEHQDPVSQVNNCSRRVSYHYDHDDLLPDADPAAQGQEYEYDPQALPQDPSSLLSSLLSVLRRYRQNHKYKYKYWAPRNDDVVVNQVSNVVSFWAWPAKALDSVRHHDDPPRGMITTMTHGD/DVVVLVVVVVVVVVCVVVPHDPALLLVLVVCDDAQFEEEAEQQFLNNNQQVVLVRNYAYEYEHQDVVSQVNNCVSRVSYHYDYDDLLPDAPPAAAGQEYEYDDLNLVDDPNSLLSNLLSVLRRHRQNHKYKYKDFAPSNDDPVVSVVSNVVSFWAWDAKALDSVRHRDDPPRGMITTMTHGD

Radius of gyration: 22.13 Å; Cα contacts (8 Å, |Δi|>4): 777; chains: 2; bounding box: 73×48×48 Å

Sequence (366 aa):
DNNPAHSENYAQRWRNLLAAAGNDIYGEARLIDAAPRGAKILDAGCGQGRIIGGYLSSKQGHDVLGTDLDPILIDYAKQDFPEEARWVVGDLSVDQISETDFDLIVSAGNVGFLAEDGREPALANIHRALGADGRAVIGFGAGRRGWVFGDFLLEVAEERVGLELENAFESWDLKPFVQGSEFLVAVFTKKNPAHSENYAQQRWRNLAAAGNDIYGEARRLIDAAPRGAKILDAGCGQQGRIGGYLSSKQGHDVLGTDLDPILIDYAKQDFPEEARWVVGDLSSVDQISETDFDLIVSAGNVGFLAEDGREPALANIHRRALGADGRAVIGFGAGRRGWVFGDFLEVAERVGLELENAFESWDLKPFVQGSEFLVAVFTKK